Protein AF-A0A3N1QBL3-F1 (afdb_monomer_lite)

Foldseek 3Di:
DFQDDFDPLFAWAFLDDQADFPAQAWAWLAWEAPQVVQKIKTKTQDAFQQDAPPDPGTDHSQVSFQFVWIKIFIGHSHRHTPFIAIETNFFNCLDKYWAADDVGFTKIWGAGRWHGDPSGTFRFWTKIFTDDGDDPVNSHHHYSPPPVGMDTADQPPAAGGWGWADDNQQQKIKIWGANDDDDPQAGKIKIFMDRNVCVVVRRRDGPFIAIDGDHDFLEWYDARQKIWTWDDAQADLATKIWIAGRVVNDTPDIDRRGDAQPAANGKGWHYKYWHAHPPPGSSQIWIKTKIWHWDPPVVPNGTTITMIITTRGGPVPQQQDKAFSFPWDAFAFDPQKDFPD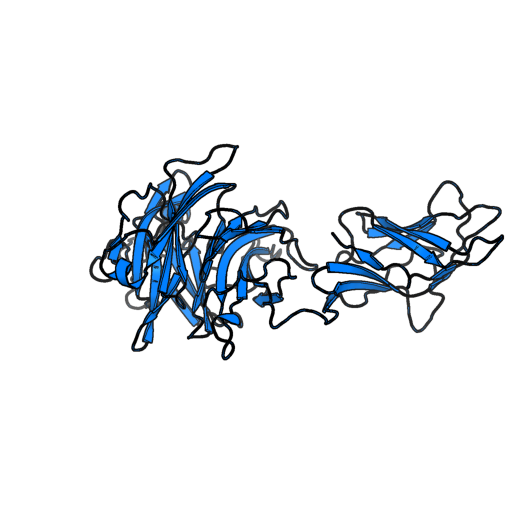PVWHWTWTWIDHRRWIKIAIFGKIFHWAADQPDFDWGGFDDPSRQAQAKDWDWWAFDQDPNDGTWIWIQGNRRIITTHDHHNVRIGGMTGRRRRITTRD

pLDDT: mean 90.35, std 10.39, range [38.47, 98.75]

Structure (mmCIF, N/CA/C/O backbone):
data_AF-A0A3N1QBL3-F1
#
_entry.id   AF-A0A3N1QBL3-F1
#
loop_
_atom_site.group_PDB
_atom_site.id
_atom_site.type_symbol
_atom_site.label_atom_id
_atom_site.label_alt_id
_atom_site.label_comp_id
_atom_site.label_asym_id
_atom_site.label_entity_id
_atom_site.label_seq_id
_atom_site.pdbx_PDB_ins_code
_atom_site.Cartn_x
_atom_site.Cartn_y
_atom_site.Cartn_z
_atom_site.occupancy
_atom_site.B_iso_or_equiv
_atom_site.auth_seq_id
_atom_site.auth_comp_id
_atom_site.auth_asym_id
_atom_site.auth_atom_id
_atom_site.pdbx_PDB_model_num
ATOM 1 N N . MET A 1 1 ? -17.832 -9.457 -17.871 1.00 38.47 1 MET A N 1
ATOM 2 C CA . MET A 1 1 ? -18.785 -8.766 -16.974 1.00 38.47 1 MET A CA 1
ATOM 3 C C . MET A 1 1 ? -18.026 -7.658 -16.265 1.00 38.47 1 MET A C 1
ATOM 5 O O . MET A 1 1 ? -16.849 -7.888 -16.009 1.00 38.47 1 MET A O 1
ATOM 9 N N . PRO A 1 2 ? -18.626 -6.484 -16.002 1.00 53.47 2 PRO A N 1
ATOM 10 C CA . PRO A 1 2 ? -17.974 -5.455 -15.197 1.00 53.47 2 PRO A CA 1
ATOM 11 C C . PRO A 1 2 ? -17.671 -6.042 -13.817 1.00 53.47 2 PRO A C 1
ATOM 13 O O . PRO A 1 2 ? -18.558 -6.642 -13.205 1.00 53.47 2 PRO A O 1
ATOM 16 N N . ILE A 1 3 ? -16.430 -5.920 -13.356 1.00 65.81 3 ILE A N 1
ATOM 17 C CA . ILE A 1 3 ? -16.081 -6.253 -11.975 1.00 65.81 3 ILE A CA 1
ATOM 18 C C . ILE A 1 3 ? -16.292 -4.983 -11.162 1.00 65.81 3 ILE A C 1
ATOM 20 O O . ILE A 1 3 ? -15.813 -3.914 -11.549 1.00 65.81 3 ILE A O 1
ATOM 24 N N . GLY A 1 4 ? -17.057 -5.092 -10.075 1.00 75.31 4 GLY A N 1
ATOM 25 C CA . GLY A 1 4 ? -17.242 -3.982 -9.146 1.00 75.31 4 GLY A CA 1
ATOM 26 C C . GLY A 1 4 ? -15.905 -3.494 -8.588 1.00 75.31 4 GLY A C 1
ATOM 27 O O . GLY A 1 4 ? -14.902 -4.209 -8.632 1.00 75.31 4 GLY A O 1
ATOM 28 N N . ALA A 1 5 ? -15.888 -2.269 -8.067 1.00 82.62 5 ALA A N 1
ATOM 29 C CA . ALA A 1 5 ? -14.744 -1.791 -7.305 1.00 82.62 5 ALA A CA 1
ATOM 30 C C . ALA A 1 5 ? -14.425 -2.773 -6.169 1.00 82.62 5 ALA A C 1
ATOM 32 O O . ALA A 1 5 ? -15.333 -3.353 -5.567 1.00 82.62 5 ALA A O 1
ATOM 33 N N . ILE A 1 6 ? -13.138 -2.943 -5.871 1.00 87.69 6 ILE A N 1
ATOM 34 C CA . ILE A 1 6 ? -12.720 -3.600 -4.635 1.00 87.69 6 ILE A CA 1
ATOM 35 C C . ILE A 1 6 ? -13.236 -2.730 -3.488 1.00 87.69 6 ILE A C 1
ATOM 37 O O . ILE A 1 6 ? -13.053 -1.513 -3.513 1.00 87.69 6 ILE A O 1
ATOM 41 N N . ASP A 1 7 ? -13.904 -3.346 -2.516 1.00 84.94 7 ASP A N 1
ATOM 42 C CA . ASP A 1 7 ? -14.416 -2.637 -1.347 1.00 84.94 7 ASP A CA 1
ATOM 43 C C . ASP A 1 7 ? -13.245 -2.133 -0.502 1.00 84.94 7 ASP A C 1
ATOM 45 O O . ASP A 1 7 ? -12.491 -2.908 0.084 1.00 84.94 7 ASP A O 1
ATOM 49 N N . THR A 1 8 ? -13.077 -0.813 -0.464 1.00 85.06 8 THR A N 1
ATOM 50 C CA . THR A 1 8 ? -12.011 -0.170 0.300 1.00 85.06 8 THR A CA 1
ATOM 51 C C . THR A 1 8 ? -12.495 0.391 1.630 1.00 85.06 8 THR A C 1
ATOM 53 O O . THR A 1 8 ? -11.765 1.167 2.235 1.00 85.06 8 THR A O 1
ATOM 56 N N . ALA A 1 9 ? -13.724 0.098 2.073 1.00 81.25 9 ALA A N 1
ATOM 57 C CA . ALA A 1 9 ? -14.262 0.592 3.347 1.00 81.25 9 ALA A CA 1
ATOM 58 C C . ALA A 1 9 ? -13.919 -0.318 4.533 1.00 81.25 9 ALA A C 1
ATOM 60 O O . ALA A 1 9 ? -14.067 0.094 5.681 1.00 81.25 9 ALA A O 1
ATOM 61 N N . GLN A 1 10 ? -13.496 -1.553 4.263 1.00 81.12 10 GLN A N 1
ATOM 62 C CA . GLN A 1 10 ? -13.259 -2.553 5.298 1.00 81.12 10 GLN A CA 1
ATOM 63 C C . GLN A 1 10 ? -11.956 -2.304 6.062 1.00 81.12 10 GLN A C 1
ATOM 65 O O . GLN A 1 10 ? -11.042 -1.633 5.576 1.00 81.12 10 GLN A O 1
ATOM 70 N N . VAL A 1 11 ? -11.866 -2.865 7.270 1.00 81.38 11 VAL A N 1
ATOM 71 C CA . VAL A 1 11 ? -10.631 -2.827 8.057 1.00 81.38 11 VAL A CA 1
ATOM 72 C C . VAL A 1 11 ? -9.571 -3.668 7.335 1.00 81.38 11 VAL A C 1
ATOM 74 O O . VAL A 1 11 ? -9.841 -4.822 6.995 1.00 81.38 11 VAL A O 1
ATOM 77 N N . PRO A 1 12 ? -8.378 -3.110 7.053 1.00 88.81 12 PRO A N 1
ATOM 78 C CA . PRO A 1 12 ? -7.322 -3.874 6.407 1.00 88.81 12 PRO A CA 1
ATOM 79 C C . PRO A 1 12 ? -6.808 -5.001 7.309 1.00 88.81 12 PRO A C 1
ATOM 81 O O . PRO A 1 12 ? -6.517 -4.769 8.480 1.00 88.81 12 PRO A O 1
ATOM 84 N N . LYS A 1 13 ? -6.615 -6.184 6.728 1.00 87.19 13 LYS A N 1
ATOM 85 C CA . LYS A 1 13 ? -6.041 -7.374 7.368 1.00 87.19 13 LYS A CA 1
ATOM 86 C C . LYS A 1 13 ? -4.573 -7.527 7.024 1.00 87.19 13 LYS A C 1
ATOM 88 O O . LYS A 1 13 ? -4.129 -7.069 5.978 1.00 87.19 13 LYS A O 1
ATOM 93 N N . GLU A 1 14 ? -3.812 -8.183 7.884 1.00 89.06 14 GLU A N 1
ATOM 94 C CA . GLU A 1 14 ? -2.367 -8.310 7.701 1.00 89.06 14 GLU A CA 1
ATOM 95 C C . GLU A 1 14 ? -2.007 -9.358 6.637 1.00 89.06 14 GLU A C 1
ATOM 97 O O . GLU A 1 14 ? -2.569 -10.454 6.601 1.00 89.06 14 GLU A O 1
ATOM 102 N N . VAL A 1 15 ? -1.065 -9.004 5.758 1.00 91.56 15 VAL A N 1
ATOM 103 C CA . VAL A 1 15 ? -0.300 -9.950 4.930 1.00 91.56 15 VAL A CA 1
ATOM 104 C C . VAL A 1 15 ? 1.076 -10.136 5.562 1.00 91.56 15 VAL A C 1
ATOM 106 O O . VAL A 1 15 ? 1.467 -11.252 5.878 1.00 91.56 15 VAL A O 1
ATOM 109 N N . LEU A 1 16 ? 1.787 -9.024 5.767 1.00 92.75 16 LEU A N 1
ATOM 110 C CA . LEU A 1 16 ? 3.112 -8.954 6.376 1.00 92.75 16 LEU A CA 1
ATOM 111 C C . LEU A 1 16 ? 3.115 -7.862 7.436 1.00 92.75 16 LEU A C 1
ATOM 113 O O . LEU A 1 16 ? 2.628 -6.766 7.167 1.00 92.75 16 LEU A O 1
ATOM 117 N N . THR A 1 17 ? 3.746 -8.133 8.572 1.00 90.44 17 THR A N 1
ATOM 118 C CA . THR A 1 17 ? 3.868 -7.179 9.679 1.00 90.44 17 THR A CA 1
ATOM 119 C C . THR A 1 17 ? 5.336 -7.051 10.046 1.00 90.44 17 THR A C 1
ATOM 121 O O . THR A 1 17 ? 5.969 -8.055 10.378 1.00 90.44 17 THR A O 1
ATOM 124 N N . ARG A 1 18 ? 5.881 -5.830 9.961 1.00 88.00 18 ARG A N 1
ATOM 125 C CA . ARG A 1 18 ? 7.290 -5.520 10.271 1.00 88.00 18 ARG A CA 1
ATOM 126 C C . ARG A 1 18 ? 8.298 -6.459 9.591 1.00 88.00 18 ARG A C 1
ATOM 128 O O . ARG A 1 18 ? 9.281 -6.897 10.192 1.00 88.00 18 ARG A O 1
ATOM 135 N N . ALA A 1 19 ? 8.036 -6.795 8.332 1.00 92.06 19 ALA A N 1
ATOM 136 C CA . ALA A 1 19 ? 8.936 -7.604 7.524 1.00 92.06 19 ALA A CA 1
ATOM 137 C C . ALA A 1 19 ? 10.090 -6.749 6.980 1.00 92.06 19 ALA A C 1
ATOM 139 O O . ALA A 1 19 ? 10.011 -5.522 6.931 1.00 92.06 19 ALA A O 1
ATOM 140 N N . TYR A 1 20 ? 11.155 -7.404 6.522 1.00 94.00 20 TYR A N 1
ATOM 141 C CA . TYR A 1 20 ? 12.300 -6.731 5.919 1.00 94.00 20 TYR A CA 1
ATOM 142 C C . TYR A 1 20 ? 12.548 -7.258 4.510 1.00 94.00 20 TYR A C 1
ATOM 144 O O . TYR A 1 20 ? 12.685 -8.461 4.297 1.00 94.00 20 TYR A O 1
ATOM 152 N N . ALA A 1 21 ? 12.637 -6.337 3.554 1.00 95.50 21 ALA A N 1
ATOM 153 C CA . ALA A 1 21 ? 13.187 -6.614 2.235 1.00 95.50 21 ALA A CA 1
ATOM 154 C C . ALA A 1 21 ? 14.729 -6.656 2.294 1.00 95.50 21 ALA A C 1
ATOM 156 O O . ALA A 1 21 ? 15.331 -6.502 3.359 1.00 95.50 21 ALA A O 1
ATOM 157 N N . HIS A 1 22 ? 15.390 -6.860 1.149 1.00 94.12 22 HIS A N 1
ATOM 158 C CA . HIS A 1 22 ? 16.852 -6.997 1.080 1.00 94.12 22 HIS A CA 1
ATOM 159 C C . HIS A 1 22 ? 17.598 -5.812 1.710 1.00 94.12 22 HIS A C 1
ATOM 161 O O . HIS A 1 22 ? 18.600 -5.993 2.403 1.00 94.12 22 HIS A O 1
ATOM 167 N N . SER A 1 23 ? 17.117 -4.585 1.494 1.00 89.00 23 SER A N 1
ATOM 168 C CA . SER A 1 23 ? 17.735 -3.406 2.093 1.00 89.00 23 SER A CA 1
ATOM 169 C C . SER A 1 23 ? 17.071 -3.057 3.422 1.00 89.00 23 SER A C 1
ATOM 171 O O . SER A 1 23 ? 15.981 -2.498 3.462 1.00 89.00 23 SER A O 1
ATOM 173 N N . LEU A 1 24 ? 17.777 -3.287 4.530 1.00 88.06 24 LEU A N 1
ATOM 174 C CA . LEU A 1 24 ? 17.305 -2.909 5.874 1.00 88.06 24 LEU A CA 1
ATOM 175 C C . LEU A 1 24 ? 17.303 -1.390 6.120 1.00 88.06 24 LEU A C 1
ATOM 177 O O . LEU A 1 24 ? 16.819 -0.920 7.147 1.00 88.06 24 LEU A O 1
ATOM 181 N N . ARG A 1 25 ? 17.948 -0.615 5.237 1.00 85.69 25 ARG A N 1
ATOM 182 C CA . ARG A 1 25 ? 18.321 0.789 5.491 1.00 85.69 25 ARG A CA 1
ATOM 183 C C . ARG A 1 25 ? 17.565 1.803 4.653 1.00 85.69 25 ARG A C 1
ATOM 185 O O . ARG A 1 25 ? 17.688 2.995 4.913 1.00 85.69 25 ARG A O 1
ATOM 192 N N . THR A 1 26 ? 16.840 1.355 3.642 1.00 90.62 26 THR A N 1
ATOM 193 C CA . THR A 1 26 ? 16.122 2.232 2.718 1.00 90.62 26 THR A CA 1
ATOM 194 C C . THR A 1 26 ? 14.643 1.946 2.80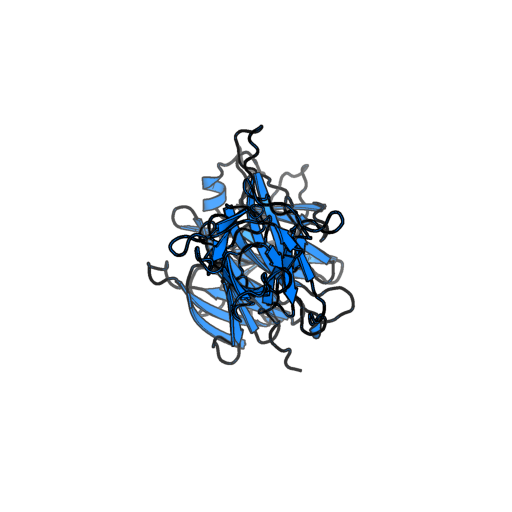6 1.00 90.62 26 THR A C 1
ATOM 196 O O . THR A 1 26 ? 14.231 0.813 3.023 1.00 90.62 26 THR A O 1
ATOM 199 N N . GLN A 1 27 ? 13.839 2.977 2.634 1.00 91.12 27 GLN A N 1
ATOM 200 C CA . GLN A 1 27 ? 12.397 2.841 2.663 1.00 91.12 27 GLN A CA 1
ATOM 201 C C . GLN A 1 27 ? 11.898 2.025 1.461 1.00 91.12 27 GLN A C 1
ATOM 203 O O . GLN A 1 27 ? 12.502 2.074 0.384 1.00 91.12 27 GLN A O 1
ATOM 208 N N . MET A 1 28 ? 10.824 1.253 1.650 1.00 95.50 28 MET A N 1
ATOM 209 C CA . MET A 1 28 ? 10.029 0.759 0.522 1.00 95.50 28 MET A CA 1
ATOM 210 C C . MET A 1 28 ? 9.488 1.960 -0.253 1.00 95.50 28 MET A C 1
ATOM 212 O O . MET A 1 28 ? 9.136 2.956 0.357 1.00 95.50 28 MET A O 1
ATOM 216 N N . GLN A 1 29 ? 9.473 1.883 -1.579 1.00 95.88 29 GLN A N 1
ATOM 217 C CA . GLN A 1 29 ? 8.874 2.903 -2.452 1.00 95.88 29 GLN A CA 1
ATOM 218 C C . GLN A 1 29 ? 7.581 2.388 -3.081 1.00 95.88 29 GLN A C 1
ATOM 220 O O . GLN A 1 29 ? 6.619 3.116 -3.284 1.00 95.88 29 GLN A O 1
ATOM 225 N N . SER A 1 30 ? 7.543 1.090 -3.379 1.00 98.25 30 SER A N 1
ATOM 226 C CA . SER A 1 30 ? 6.330 0.401 -3.799 1.00 98.25 30 SER A CA 1
ATOM 227 C C . SER A 1 30 ? 6.498 -1.112 -3.703 1.00 98.25 30 SER A C 1
ATOM 229 O O . SER A 1 30 ? 7.600 -1.634 -3.500 1.00 98.25 30 SER A O 1
ATOM 231 N N . PHE A 1 31 ? 5.396 -1.830 -3.894 1.00 98.69 31 PHE A N 1
ATOM 232 C CA . PHE A 1 31 ? 5.393 -3.272 -4.083 1.00 98.69 31 PHE A CA 1
ATOM 233 C C . PHE A 1 31 ? 4.379 -3.671 -5.160 1.00 98.69 31 PHE A C 1
ATOM 235 O O . PHE A 1 31 ? 3.458 -2.920 -5.478 1.00 98.69 31 PHE A O 1
ATOM 242 N N . ALA A 1 32 ? 4.537 -4.878 -5.690 1.00 98.44 32 ALA A N 1
ATOM 243 C CA . ALA A 1 32 ? 3.604 -5.521 -6.601 1.00 98.44 32 ALA A CA 1
ATOM 244 C C . ALA A 1 32 ? 3.456 -7.000 -6.224 1.00 98.44 32 ALA A C 1
ATOM 246 O O . ALA A 1 32 ? 4.383 -7.609 -5.687 1.00 98.44 32 ALA A O 1
ATOM 247 N N . VAL A 1 33 ? 2.292 -7.586 -6.508 1.00 97.56 33 VAL A N 1
ATOM 248 C CA . VAL A 1 33 ? 2.002 -8.987 -6.177 1.00 97.56 33 VAL A CA 1
ATOM 249 C C . VAL A 1 33 ? 1.849 -9.801 -7.455 1.00 97.56 33 VAL A C 1
ATOM 251 O O . VAL A 1 33 ? 0.940 -9.562 -8.251 1.00 97.56 33 VAL A O 1
ATOM 254 N N . ASP A 1 34 ? 2.698 -10.813 -7.630 1.00 96.44 34 ASP A N 1
ATOM 255 C CA . ASP A 1 34 ? 2.426 -11.880 -8.587 1.00 96.44 34 ASP A CA 1
ATOM 256 C C . ASP A 1 34 ? 1.356 -12.797 -7.991 1.00 96.44 34 ASP A C 1
ATOM 258 O O . ASP A 1 34 ? 1.640 -13.682 -7.185 1.00 96.44 34 ASP A O 1
ATOM 262 N N . SER A 1 35 ? 0.103 -12.582 -8.388 1.00 94.19 35 SER A N 1
ATOM 263 C CA . SER A 1 35 ? -1.020 -13.398 -7.918 1.00 94.19 35 SER A CA 1
ATOM 264 C C . SER A 1 35 ? -1.001 -14.830 -8.473 1.00 94.19 35 SER A C 1
ATOM 266 O O . SER A 1 35 ? -1.664 -15.701 -7.919 1.00 94.19 35 SER A O 1
ATOM 268 N N . ALA A 1 36 ? -0.256 -15.123 -9.541 1.00 91.81 36 ALA A N 1
ATOM 269 C CA . ALA A 1 36 ? -0.110 -16.496 -10.022 1.00 91.81 36 ALA A CA 1
ATOM 270 C C . ALA A 1 36 ? 0.949 -17.247 -9.200 1.00 91.81 36 ALA A C 1
ATOM 272 O O . ALA A 1 36 ? 0.706 -18.366 -8.752 1.00 91.81 36 ALA A O 1
ATOM 273 N N . GLY A 1 37 ? 2.100 -16.609 -8.971 1.00 92.81 37 GLY A N 1
ATOM 274 C CA . GLY A 1 37 ? 3.202 -17.154 -8.176 1.00 92.81 37 GLY A CA 1
ATOM 275 C C . GLY A 1 37 ? 3.025 -17.037 -6.660 1.00 92.81 37 GLY A C 1
ATOM 276 O O . GLY A 1 37 ? 3.765 -17.684 -5.925 1.00 92.81 37 GLY A O 1
ATOM 277 N N . GLN A 1 38 ? 2.062 -16.231 -6.192 1.00 94.50 38 GLN A N 1
ATOM 278 C CA . GLN A 1 38 ? 1.878 -15.849 -4.784 1.00 94.50 38 GLN A CA 1
ATOM 279 C C . GLN A 1 38 ? 3.176 -15.301 -4.169 1.00 94.50 38 GLN A C 1
ATOM 281 O O . GLN A 1 38 ? 3.614 -15.712 -3.094 1.00 94.50 38 GLN A O 1
ATOM 286 N N . GLN A 1 39 ? 3.804 -14.377 -4.897 1.00 96.88 39 GLN A N 1
ATOM 287 C CA . GLN A 1 39 ? 5.063 -13.734 -4.526 1.00 96.88 39 GLN A CA 1
ATOM 288 C C . GLN A 1 39 ? 4.889 -12.219 -4.484 1.00 96.88 39 GLN A C 1
ATOM 290 O O . GLN A 1 39 ? 4.181 -11.630 -5.304 1.00 96.88 39 GLN A O 1
ATOM 295 N N . LEU A 1 40 ? 5.561 -11.596 -3.524 1.00 97.94 40 LEU A N 1
ATOM 296 C CA . LEU A 1 40 ? 5.644 -10.153 -3.373 1.00 97.94 40 LEU A CA 1
ATOM 297 C C . LEU A 1 40 ? 6.949 -9.661 -4.000 1.00 97.94 40 LEU A C 1
ATOM 299 O O . LEU A 1 40 ? 8.004 -10.257 -3.801 1.00 97.94 40 LEU A O 1
ATOM 303 N N . TYR A 1 41 ? 6.890 -8.557 -4.728 1.00 98.75 41 TYR A N 1
ATOM 304 C CA . TYR A 1 41 ? 8.059 -7.856 -5.242 1.00 98.75 41 TYR A CA 1
ATOM 305 C C . TYR A 1 41 ? 8.075 -6.468 -4.622 1.00 98.75 41 TYR A C 1
ATOM 307 O O . TYR A 1 41 ? 7.062 -5.781 -4.669 1.00 98.75 41 TYR A O 1
ATOM 315 N N . VAL A 1 42 ? 9.199 -6.054 -4.046 1.00 98.69 42 VAL A N 1
ATOM 316 C CA . VAL A 1 42 ? 9.329 -4.794 -3.303 1.00 98.69 42 VAL A CA 1
ATOM 317 C C . VAL A 1 42 ? 10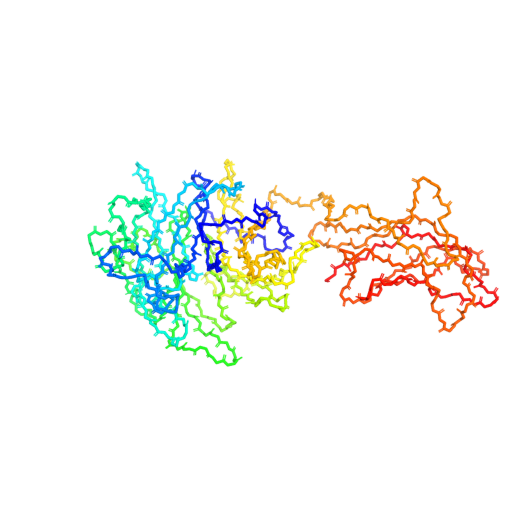.441 -3.959 -3.915 1.00 98.69 42 VAL A C 1
ATOM 319 O O . VAL A 1 42 ? 11.561 -4.452 -4.057 1.00 98.69 42 VAL A O 1
ATOM 322 N N . LEU A 1 43 ? 10.151 -2.702 -4.252 1.00 98.44 43 LEU A N 1
ATOM 323 C CA . LEU A 1 43 ? 11.143 -1.735 -4.709 1.00 98.44 43 LEU A CA 1
ATOM 324 C C . LEU A 1 43 ? 11.629 -0.868 -3.550 1.00 98.44 43 LEU A C 1
ATOM 326 O O . LEU A 1 43 ? 10.841 -0.327 -2.774 1.00 98.44 43 LEU A O 1
ATOM 330 N N . GLN A 1 44 ? 12.945 -0.713 -3.471 1.00 97.31 44 GLN A N 1
ATOM 331 C CA . GLN A 1 44 ? 13.630 0.232 -2.594 1.00 97.31 44 GLN A CA 1
ATOM 332 C C . GLN A 1 44 ? 14.738 0.928 -3.389 1.00 97.31 44 GLN A C 1
ATOM 334 O O . GLN A 1 44 ? 15.279 0.345 -4.329 1.00 97.31 44 GLN A O 1
ATOM 339 N N . CYS A 1 45 ? 15.145 2.132 -2.992 1.00 95.62 45 CYS A N 1
ATOM 340 C CA . CYS A 1 45 ? 16.399 2.707 -3.485 1.00 95.62 45 CYS A CA 1
ATOM 341 C C . CYS A 1 45 ? 17.584 1.813 -3.088 1.00 95.62 45 CYS A C 1
ATOM 343 O O . CYS A 1 45 ? 17.604 1.252 -1.990 1.00 95.62 45 CYS A O 1
ATOM 345 N N . ILE A 1 46 ? 18.600 1.696 -3.946 1.00 95.31 46 ILE A N 1
ATOM 346 C CA . ILE A 1 46 ? 19.822 0.967 -3.575 1.00 95.31 46 ILE A CA 1
ATOM 347 C C . ILE A 1 46 ? 20.490 1.674 -2.378 1.00 95.31 46 ILE A C 1
ATOM 349 O O . ILE A 1 46 ? 20.726 2.885 -2.443 1.00 95.31 46 ILE A O 1
ATOM 353 N N . PRO A 1 47 ? 20.826 0.958 -1.286 1.00 90.94 47 PRO A N 1
ATOM 354 C CA . PRO A 1 47 ? 21.468 1.570 -0.129 1.00 90.94 47 PRO A CA 1
ATOM 355 C C . PRO A 1 47 ? 22.897 2.030 -0.445 1.00 90.94 47 PRO A C 1
ATOM 357 O O . PRO A 1 47 ? 23.555 1.540 -1.367 1.00 90.94 47 PRO A O 1
ATOM 360 N N . HIS A 1 48 ? 23.414 2.950 0.374 1.00 87.31 48 HIS A N 1
ATOM 361 C CA . HIS A 1 48 ? 24.828 3.326 0.319 1.00 87.31 48 HIS A CA 1
ATOM 362 C C . HIS A 1 48 ? 25.741 2.098 0.477 1.00 87.31 48 HIS A C 1
ATOM 364 O O . HIS A 1 48 ? 25.408 1.144 1.180 1.00 87.31 48 HIS A O 1
ATOM 370 N N . GLY A 1 49 ? 26.926 2.147 -0.133 1.00 86.69 49 GLY A N 1
ATOM 371 C CA . GLY A 1 49 ? 27.953 1.112 0.036 1.00 86.69 49 GLY A CA 1
ATOM 372 C C . GLY A 1 49 ? 27.842 -0.075 -0.925 1.00 86.69 49 GLY A C 1
ATOM 373 O O . GLY A 1 49 ? 28.754 -0.896 -0.968 1.00 86.69 49 GLY A O 1
ATOM 374 N N . VAL A 1 50 ? 26.788 -0.151 -1.742 1.00 91.06 50 VAL A N 1
ATOM 375 C CA . VAL A 1 50 ? 26.687 -1.139 -2.825 1.00 91.06 50 VAL A CA 1
ATOM 376 C C . VAL A 1 50 ? 27.482 -0.657 -4.042 1.00 91.06 50 VAL A C 1
ATOM 378 O O . VAL A 1 50 ? 27.244 0.442 -4.552 1.00 91.06 50 VAL A O 1
ATOM 381 N N . GLN A 1 51 ? 28.402 -1.497 -4.523 1.00 93.06 51 GLN A N 1
ATOM 382 C CA . GLN A 1 51 ? 29.179 -1.293 -5.748 1.00 93.06 51 GLN A CA 1
ATOM 383 C C . GLN A 1 51 ? 28.756 -2.317 -6.805 1.00 93.06 51 GLN A C 1
ATOM 385 O O . GLN A 1 51 ? 28.849 -3.524 -6.581 1.00 93.06 51 GLN A O 1
ATOM 390 N N . LEU A 1 52 ? 28.326 -1.836 -7.966 1.00 92.75 52 LEU A N 1
ATOM 391 C CA . LEU A 1 52 ? 27.820 -2.640 -9.078 1.00 92.75 52 LEU A CA 1
ATOM 392 C C . LEU A 1 52 ? 28.757 -2.483 -10.270 1.00 92.75 52 LEU A C 1
ATOM 394 O O . LEU A 1 52 ? 29.204 -1.380 -10.568 1.00 92.75 52 LEU A O 1
ATOM 398 N N . ALA A 1 53 ? 29.048 -3.555 -11.001 1.00 90.38 53 ALA A N 1
ATOM 399 C CA . ALA A 1 53 ? 29.872 -3.448 -12.199 1.00 90.38 53 ALA A CA 1
ATOM 400 C C . ALA A 1 53 ? 29.221 -2.490 -13.229 1.00 90.38 53 ALA A C 1
ATOM 402 O O . ALA A 1 53 ? 27.998 -2.517 -13.413 1.00 90.38 53 ALA A O 1
ATOM 403 N N . PRO A 1 54 ? 29.990 -1.624 -13.916 1.00 90.94 54 PRO A N 1
ATOM 404 C CA . PRO A 1 54 ? 31.453 -1.494 -13.904 1.00 90.94 54 PRO A CA 1
ATOM 405 C C . PRO A 1 54 ? 31.985 -0.377 -12.974 1.00 90.94 54 PRO A C 1
ATOM 407 O O . PRO A 1 54 ? 33.039 0.195 -13.244 1.00 90.94 54 PRO A O 1
ATOM 410 N N . GLU A 1 55 ? 31.264 -0.002 -11.917 1.00 93.62 55 GLU A N 1
ATOM 411 C CA . GLU A 1 55 ? 31.664 1.088 -11.018 1.00 93.62 55 GLU A CA 1
ATOM 412 C C . GLU A 1 55 ? 33.026 0.815 -10.369 1.00 93.62 55 GLU A C 1
ATOM 414 O O . GLU A 1 55 ? 33.308 -0.294 -9.914 1.00 93.62 55 GLU A O 1
ATOM 419 N N . THR A 1 56 ? 33.868 1.845 -10.285 1.00 92.25 56 THR A N 1
ATOM 420 C CA . THR A 1 56 ? 35.205 1.756 -9.679 1.00 92.25 56 THR A CA 1
ATOM 421 C C . THR A 1 56 ? 35.192 1.904 -8.157 1.00 92.25 56 THR A C 1
ATOM 423 O O . THR A 1 56 ? 36.171 1.547 -7.506 1.00 92.25 56 THR A O 1
ATOM 426 N N . ALA A 1 57 ? 34.094 2.402 -7.585 1.00 92.62 57 ALA A N 1
ATOM 427 C CA . ALA A 1 57 ? 33.866 2.528 -6.151 1.00 92.62 57 ALA A CA 1
ATOM 428 C C . ALA A 1 57 ? 32.362 2.471 -5.844 1.00 92.62 57 ALA A C 1
ATOM 430 O O . ALA A 1 57 ? 31.535 2.679 -6.733 1.00 92.62 57 ALA A O 1
ATOM 431 N N . ALA A 1 58 ? 32.009 2.214 -4.583 1.00 91.56 58 ALA A N 1
ATOM 432 C CA . ALA A 1 58 ? 30.623 2.287 -4.135 1.00 91.56 58 ALA A CA 1
ATOM 433 C C . ALA A 1 58 ? 30.047 3.698 -4.336 1.00 91.56 58 ALA A C 1
ATOM 435 O O . ALA A 1 58 ? 30.694 4.704 -4.039 1.00 91.56 58 ALA A O 1
ATOM 436 N N . VAL A 1 59 ? 28.809 3.755 -4.819 1.00 92.81 59 VAL A N 1
ATOM 437 C CA . VAL A 1 59 ? 28.090 5.005 -5.092 1.00 92.81 59 VAL A CA 1
ATOM 438 C C . VAL A 1 59 ? 27.335 5.455 -3.835 1.00 92.81 59 VAL A C 1
ATOM 440 O O . VAL A 1 59 ? 26.852 4.628 -3.054 1.00 92.81 59 VAL A O 1
ATOM 443 N N . SER A 1 60 ? 27.255 6.771 -3.615 1.00 92.31 60 SER A N 1
ATOM 444 C CA . SER A 1 60 ? 26.528 7.336 -2.475 1.00 92.31 60 SER A CA 1
ATOM 445 C C . SER A 1 60 ? 25.019 7.094 -2.600 1.00 92.31 60 SER A C 1
ATOM 447 O O . SER A 1 60 ? 24.495 6.945 -3.702 1.00 92.31 60 SER A O 1
ATOM 449 N N . PHE A 1 61 ? 24.294 7.090 -1.477 1.00 92.00 61 PHE A N 1
ATOM 450 C CA . PHE A 1 61 ? 22.833 6.962 -1.515 1.00 92.00 61 PHE A CA 1
ATOM 451 C C . PHE A 1 61 ? 22.172 8.097 -2.311 1.00 92.00 61 PHE A C 1
ATOM 453 O O . PHE A 1 61 ? 21.292 7.828 -3.119 1.00 92.00 61 PHE A O 1
ATOM 460 N N . ALA A 1 62 ? 22.622 9.343 -2.131 1.00 91.31 62 ALA A N 1
ATOM 461 C CA . ALA A 1 62 ? 22.076 10.490 -2.855 1.00 91.31 62 ALA A CA 1
ATOM 462 C C . ALA A 1 62 ? 22.248 10.336 -4.374 1.00 91.31 62 ALA A C 1
ATOM 464 O O . ALA A 1 62 ? 21.313 10.585 -5.127 1.00 91.31 62 ALA A O 1
ATOM 465 N N . ASP A 1 63 ? 23.404 9.841 -4.825 1.00 91.81 63 ASP A N 1
ATOM 466 C CA . ASP A 1 63 ? 23.638 9.584 -6.247 1.00 91.81 63 ASP A CA 1
ATOM 467 C C . ASP A 1 63 ? 22.801 8.410 -6.773 1.00 91.81 63 ASP A C 1
ATOM 469 O O . ASP A 1 63 ? 22.344 8.462 -7.913 1.00 91.81 63 ASP A O 1
ATOM 473 N N . ARG A 1 64 ? 22.586 7.352 -5.973 1.00 93.69 64 ARG A N 1
ATOM 474 C CA . ARG A 1 64 ? 21.669 6.249 -6.326 1.00 93.69 64 ARG A CA 1
ATOM 475 C C . ARG A 1 64 ? 20.246 6.771 -6.491 1.00 93.69 64 ARG A C 1
ATOM 477 O O . ARG A 1 64 ? 19.621 6.528 -7.520 1.00 93.69 64 ARG A O 1
ATOM 484 N N . ALA A 1 65 ? 19.773 7.534 -5.508 1.00 92.44 65 ALA A N 1
ATOM 485 C CA . ALA A 1 65 ? 18.447 8.131 -5.508 1.00 92.44 65 ALA A CA 1
ATOM 486 C C . ALA A 1 65 ? 18.259 9.065 -6.709 1.00 92.44 65 ALA A C 1
ATOM 488 O O . ALA A 1 65 ? 17.278 8.901 -7.423 1.00 92.44 65 ALA A O 1
ATOM 489 N N . ALA A 1 66 ? 19.220 9.952 -6.999 1.00 91.81 66 ALA A N 1
ATOM 490 C CA . ALA A 1 66 ? 19.189 10.897 -8.124 1.00 91.81 66 ALA A CA 1
ATOM 491 C C . ALA A 1 66 ? 19.327 10.243 -9.515 1.00 91.81 66 ALA A C 1
ATOM 493 O O . ALA A 1 66 ? 18.977 10.845 -10.531 1.00 91.81 66 ALA A O 1
ATOM 494 N N . LYS A 1 67 ? 19.855 9.017 -9.588 1.00 92.44 67 LYS A N 1
ATOM 495 C CA . LYS A 1 67 ? 19.895 8.221 -10.827 1.00 92.44 67 LYS A CA 1
ATOM 496 C C . LYS A 1 67 ? 18.653 7.354 -11.011 1.00 92.44 67 LYS A C 1
ATOM 498 O O . LYS A 1 67 ? 18.406 6.889 -12.120 1.00 92.44 67 LYS A O 1
ATOM 503 N N . GLY A 1 68 ? 17.875 7.136 -9.954 1.00 95.06 68 GLY A N 1
ATOM 504 C CA . GLY A 1 68 ? 16.798 6.152 -9.955 1.00 95.06 68 GLY A CA 1
ATOM 505 C C . GLY A 1 68 ? 17.329 4.721 -9.974 1.00 95.06 68 GLY A C 1
ATOM 506 O O . GLY A 1 68 ? 16.867 3.878 -10.744 1.00 95.06 68 GLY A O 1
ATOM 507 N N . ASP A 1 69 ? 18.367 4.469 -9.180 1.00 96.50 69 ASP A N 1
ATOM 508 C CA . ASP A 1 69 ? 18.911 3.134 -8.979 1.00 96.50 69 ASP A CA 1
ATOM 509 C C . ASP A 1 69 ? 18.127 2.431 -7.862 1.00 96.50 69 ASP A C 1
ATOM 511 O O . ASP A 1 69 ? 18.125 2.864 -6.703 1.00 96.50 69 ASP A O 1
ATOM 515 N N . LEU A 1 70 ? 17.488 1.315 -8.209 1.00 97.69 70 LEU A N 1
ATOM 516 C CA . LEU A 1 70 ? 16.567 0.576 -7.349 1.00 97.69 70 LEU A CA 1
ATOM 517 C C . LEU A 1 70 ? 17.065 -0.849 -7.078 1.00 97.69 70 LEU A C 1
ATOM 519 O O . LEU A 1 70 ? 17.839 -1.434 -7.835 1.00 97.69 70 LEU A O 1
ATOM 523 N N . VAL A 1 71 ? 16.582 -1.440 -5.994 1.00 98.06 71 VAL A N 1
ATOM 524 C CA . VAL A 1 71 ? 16.639 -2.876 -5.738 1.00 98.06 71 VAL A CA 1
ATOM 525 C C . VAL A 1 71 ? 15.220 -3.423 -5.689 1.00 98.06 71 VAL A C 1
ATOM 527 O O . VAL A 1 71 ? 14.363 -2.884 -4.993 1.00 98.06 71 VAL A O 1
ATOM 530 N N . CYS A 1 72 ? 14.975 -4.493 -6.441 1.00 98.62 72 CYS A N 1
ATOM 531 C CA . CYS A 1 72 ? 13.732 -5.246 -6.414 1.00 98.62 72 CYS A CA 1
ATOM 532 C C . CYS A 1 72 ? 13.941 -6.536 -5.623 1.00 98.62 72 CYS A C 1
ATOM 534 O O . CYS A 1 72 ? 14.625 -7.448 -6.090 1.00 98.62 72 CYS A O 1
ATOM 536 N N . THR A 1 73 ? 13.366 -6.615 -4.427 1.00 98.69 73 THR A N 1
ATOM 537 C CA . THR A 1 73 ? 13.393 -7.820 -3.589 1.00 98.69 73 THR A CA 1
ATOM 538 C C . THR A 1 73 ? 12.188 -8.685 -3.916 1.00 98.69 73 THR A C 1
ATOM 540 O O . THR A 1 73 ? 11.066 -8.188 -3.889 1.00 98.69 73 THR A O 1
ATOM 543 N N . ARG A 1 74 ? 12.401 -9.971 -4.187 1.00 98.56 74 ARG A N 1
ATOM 544 C CA . ARG A 1 74 ? 11.329 -10.954 -4.321 1.00 98.56 74 ARG A CA 1
ATOM 545 C C . ARG A 1 74 ? 11.162 -11.698 -3.005 1.00 98.56 74 ARG A C 1
ATOM 547 O O . ARG A 1 74 ? 12.130 -12.213 -2.449 1.00 98.56 74 ARG A O 1
ATOM 554 N N . MET A 1 75 ? 9.934 -11.754 -2.514 1.00 98.25 75 MET A N 1
ATOM 555 C CA . MET A 1 75 ? 9.590 -12.297 -1.208 1.00 98.25 75 MET A CA 1
ATOM 556 C C . MET A 1 75 ? 8.405 -13.260 -1.309 1.00 98.25 75 MET A C 1
ATOM 558 O O . MET A 1 75 ? 7.567 -13.149 -2.208 1.00 98.25 75 MET A O 1
ATOM 562 N N . SER A 1 76 ? 8.309 -14.200 -0.372 1.00 96.38 76 SER A N 1
ATOM 563 C CA . SER A 1 76 ? 7.063 -14.933 -0.139 1.00 96.38 76 SER A CA 1
ATOM 564 C C . SER A 1 76 ? 6.022 -14.021 0.524 1.00 96.38 76 SER A C 1
ATOM 566 O O . SER A 1 76 ? 6.364 -13.018 1.154 1.00 96.38 76 SER A O 1
ATOM 568 N N . LEU A 1 77 ? 4.740 -14.390 0.447 1.00 92.94 77 LEU A N 1
ATOM 569 C CA . LEU A 1 77 ? 3.680 -13.707 1.207 1.00 92.94 77 LEU A CA 1
ATOM 570 C C . LEU A 1 77 ? 3.779 -13.936 2.728 1.00 92.94 77 LEU A C 1
ATOM 572 O O . LEU A 1 77 ? 2.977 -13.386 3.470 1.00 92.94 77 LEU A O 1
ATOM 576 N N . GLN A 1 78 ? 4.750 -14.728 3.192 1.00 91.94 78 GLN A N 1
ATOM 577 C CA . GLN A 1 78 ? 5.081 -14.928 4.607 1.00 91.94 78 GLN A CA 1
ATOM 578 C C . GLN A 1 78 ? 6.275 -14.066 5.053 1.00 91.94 78 GLN A C 1
ATOM 580 O O . GLN A 1 78 ? 6.644 -14.090 6.223 1.00 91.94 78 GLN A O 1
ATOM 585 N N . GLY A 1 79 ? 6.878 -13.302 4.137 1.00 93.31 79 GLY A N 1
ATOM 586 C CA . GLY A 1 79 ? 7.935 -12.339 4.445 1.00 93.31 79 GLY A CA 1
ATOM 587 C C . GLY A 1 79 ? 9.350 -12.882 4.268 1.00 93.31 79 GLY A C 1
ATOM 588 O O . GLY A 1 79 ? 10.309 -12.193 4.606 1.00 93.31 79 GLY A O 1
ATOM 589 N N . GLU A 1 80 ? 9.509 -14.090 3.724 1.00 96.12 80 GLU A N 1
ATOM 590 C CA . GLU A 1 80 ? 10.829 -14.645 3.424 1.00 96.12 80 GLU A CA 1
ATOM 591 C C . GLU A 1 80 ? 11.399 -13.986 2.169 1.00 96.12 80 GLU A C 1
ATOM 593 O O . GLU A 1 80 ? 10.760 -13.998 1.117 1.00 96.12 80 GLU A O 1
ATOM 598 N N . VAL A 1 81 ? 12.616 -13.447 2.255 1.00 97.94 81 VAL A N 1
ATOM 599 C CA . VAL A 1 81 ? 13.357 -12.964 1.083 1.00 97.94 81 VAL A CA 1
ATOM 600 C C . VAL A 1 81 ? 13.852 -14.165 0.279 1.00 97.94 81 VAL A C 1
ATOM 602 O O . VAL A 1 81 ? 14.638 -14.968 0.778 1.00 97.94 81 VAL A O 1
ATOM 605 N N . LEU A 1 82 ? 13.402 -14.277 -0.970 1.00 97.31 82 LEU A N 1
ATOM 606 C CA . LEU A 1 82 ? 13.768 -15.366 -1.875 1.00 97.31 82 LEU A CA 1
ATOM 607 C C . LEU A 1 82 ? 15.037 -15.022 -2.663 1.00 97.31 82 LEU A C 1
ATOM 609 O O . LEU A 1 82 ? 15.960 -15.826 -2.745 1.00 97.31 82 LEU A O 1
ATOM 613 N N . ASP A 1 83 ? 15.074 -13.820 -3.235 1.00 97.75 83 ASP A N 1
ATOM 614 C CA . ASP A 1 83 ? 16.222 -13.214 -3.912 1.00 97.75 83 ASP A CA 1
ATOM 615 C C . ASP A 1 83 ? 15.955 -11.719 -4.173 1.00 97.75 83 ASP A C 1
ATOM 617 O O . ASP A 1 83 ? 14.949 -11.151 -3.739 1.00 97.75 83 ASP A O 1
ATOM 621 N N . TRP A 1 84 ? 16.891 -11.043 -4.836 1.00 98.12 84 TRP A N 1
ATOM 622 C CA . TRP A 1 84 ? 16.755 -9.643 -5.231 1.00 98.12 84 TRP A CA 1
ATOM 623 C C . TRP A 1 84 ? 17.419 -9.386 -6.583 1.00 98.12 84 TRP A C 1
ATOM 625 O O . TRP A 1 84 ? 18.193 -10.201 -7.073 1.00 98.12 84 TRP A O 1
ATOM 635 N N . MET A 1 85 ? 17.141 -8.229 -7.173 1.00 97.69 85 MET A N 1
ATOM 636 C CA . MET A 1 85 ? 17.681 -7.756 -8.446 1.00 97.69 85 MET A CA 1
ATOM 637 C C . MET A 1 85 ? 18.042 -6.277 -8.309 1.00 97.69 85 MET A C 1
ATOM 639 O O . MET A 1 85 ? 17.234 -5.498 -7.809 1.00 97.69 85 MET A O 1
ATOM 643 N N . TYR A 1 86 ? 19.227 -5.870 -8.767 1.00 97.81 86 TYR A N 1
ATOM 644 C CA . TYR A 1 86 ? 19.582 -4.450 -8.855 1.00 97.81 86 TYR A CA 1
ATOM 645 C C . TYR A 1 86 ? 19.217 -3.879 -10.227 1.00 97.81 86 TYR A C 1
ATOM 647 O O . TYR A 1 86 ? 19.439 -4.515 -11.261 1.00 97.81 86 TYR A O 1
ATOM 655 N N . LEU A 1 87 ? 18.685 -2.664 -10.211 1.00 97.75 87 LEU A N 1
ATOM 656 C CA . LEU A 1 87 ? 18.161 -1.913 -11.343 1.00 97.75 87 LEU A CA 1
ATOM 657 C C . LEU A 1 87 ? 18.862 -0.551 -11.379 1.00 97.75 87 LEU A C 1
ATOM 659 O O . LEU A 1 87 ? 18.927 0.125 -10.355 1.00 97.75 87 LEU A O 1
ATOM 663 N N . ARG A 1 88 ? 19.370 -0.124 -12.538 1.00 96.69 88 ARG A N 1
ATOM 664 C CA . ARG A 1 88 ? 19.955 1.216 -12.716 1.00 96.69 88 ARG A CA 1
ATOM 665 C C . ARG A 1 88 ? 19.155 2.063 -13.696 1.00 96.69 88 ARG A C 1
ATOM 667 O O . ARG A 1 88 ? 18.841 1.605 -14.797 1.00 96.69 88 ARG A O 1
ATOM 674 N N . GLY A 1 89 ? 18.861 3.306 -13.319 1.00 96.19 89 GLY A N 1
ATOM 675 C CA . GLY A 1 89 ? 18.168 4.262 -14.190 1.00 96.19 89 GLY A CA 1
ATOM 676 C C . GLY A 1 89 ? 16.656 4.053 -14.352 1.00 96.19 89 GLY A C 1
ATOM 677 O O . GLY A 1 89 ? 16.105 4.479 -15.368 1.00 96.19 89 GLY A O 1
ATOM 678 N N . PHE A 1 90 ? 15.982 3.402 -13.400 1.00 96.31 90 PHE A N 1
ATOM 679 C CA . PHE A 1 90 ? 14.553 3.043 -13.446 1.00 96.31 90 PHE A CA 1
ATOM 680 C C . PHE A 1 90 ? 13.650 3.984 -12.622 1.00 96.31 90 PHE A C 1
ATOM 682 O O . PHE A 1 90 ? 12.603 3.572 -12.141 1.00 96.31 90 PHE A O 1
ATOM 689 N N . GLY A 1 91 ? 14.028 5.255 -12.460 1.00 94.44 91 GLY A N 1
ATOM 690 C CA . GLY A 1 91 ? 13.161 6.258 -11.825 1.00 94.44 91 GLY A CA 1
ATOM 691 C C . GLY A 1 91 ? 13.035 6.121 -10.302 1.00 94.44 91 GLY A C 1
ATOM 692 O O . GLY A 1 91 ? 13.928 5.592 -9.645 1.00 94.44 91 GLY A O 1
ATOM 693 N N . HIS A 1 92 ? 11.946 6.641 -9.732 1.00 94.12 92 HIS A N 1
ATOM 694 C CA . HIS A 1 92 ? 11.723 6.621 -8.281 1.00 94.12 92 HIS A CA 1
ATOM 695 C C . HIS A 1 92 ? 11.245 5.257 -7.780 1.00 94.12 92 HIS A C 1
ATOM 697 O O . HIS A 1 92 ? 11.598 4.833 -6.681 1.00 94.12 92 HIS A O 1
ATOM 703 N N . GLY A 1 93 ? 10.430 4.583 -8.597 1.00 95.62 93 GLY A N 1
ATOM 704 C CA . GLY A 1 93 ? 9.728 3.368 -8.206 1.00 95.62 93 GLY A CA 1
ATOM 705 C C . GLY A 1 93 ? 8.448 3.654 -7.421 1.00 95.62 93 GLY A C 1
ATOM 706 O O . GLY A 1 93 ? 8.109 2.868 -6.542 1.00 95.62 93 GLY A O 1
ATOM 707 N N . THR A 1 94 ? 7.734 4.745 -7.726 1.00 95.62 94 THR A N 1
ATOM 708 C CA . THR A 1 94 ? 6.475 5.126 -7.052 1.00 95.62 94 THR A CA 1
ATOM 709 C C . THR A 1 94 ? 5.368 4.088 -7.251 1.00 95.62 94 THR A C 1
ATOM 711 O O . THR A 1 94 ? 4.535 3.864 -6.376 1.00 95.62 94 THR A O 1
ATOM 714 N N . ALA A 1 95 ? 5.342 3.429 -8.407 1.00 97.75 95 ALA A N 1
ATOM 715 C CA . ALA A 1 95 ? 4.504 2.263 -8.653 1.00 97.75 95 ALA A CA 1
ATOM 716 C C . ALA A 1 95 ? 5.142 1.379 -9.724 1.00 97.75 95 ALA A C 1
ATOM 718 O O . ALA A 1 95 ? 5.950 1.838 -10.537 1.00 97.75 95 ALA A O 1
ATOM 719 N N . PHE A 1 96 ? 4.768 0.103 -9.724 1.00 98.44 96 PHE A N 1
ATOM 720 C CA . PHE A 1 96 ? 5.133 -0.822 -10.782 1.00 98.44 96 PHE A CA 1
ATOM 721 C C . PHE A 1 96 ? 4.164 -2.001 -10.848 1.00 98.44 96 PHE A C 1
ATOM 723 O O . PHE A 1 96 ? 3.253 -2.154 -10.035 1.00 98.44 96 PHE A O 1
ATOM 730 N N . GLY A 1 97 ? 4.364 -2.840 -11.853 1.00 98.19 97 GLY A N 1
ATOM 731 C CA . GLY A 1 97 ? 3.615 -4.057 -12.081 1.00 98.19 97 GLY A CA 1
ATOM 732 C C . GLY A 1 97 ? 4.513 -5.262 -12.298 1.00 98.19 97 GLY A C 1
ATOM 733 O O . GLY A 1 97 ? 5.621 -5.135 -12.818 1.00 98.19 97 GLY A O 1
ATOM 734 N N . VAL A 1 98 ? 3.992 -6.437 -11.958 1.00 98.19 98 VAL A N 1
ATOM 735 C CA . VAL A 1 98 ? 4.618 -7.731 -12.234 1.00 98.19 98 VAL A CA 1
ATOM 736 C C . VAL A 1 98 ? 3.705 -8.520 -13.159 1.00 98.19 98 VAL A C 1
ATOM 738 O O . VAL A 1 98 ? 2.513 -8.673 -12.895 1.00 98.19 98 VAL A O 1
ATOM 741 N N . VAL A 1 99 ? 4.262 -9.003 -14.265 1.00 97.56 99 VAL A N 1
ATOM 742 C CA . VAL A 1 99 ? 3.534 -9.752 -15.289 1.00 97.56 99 VAL A CA 1
ATOM 743 C C . VAL A 1 99 ? 4.168 -11.130 -15.446 1.00 97.56 99 VAL A C 1
ATOM 745 O O . VAL A 1 99 ? 5.297 -11.219 -15.929 1.00 97.56 99 VAL A O 1
ATOM 748 N N . PRO A 1 100 ? 3.469 -12.216 -15.082 1.00 94.31 100 PRO A N 1
ATOM 749 C CA . PRO A 1 100 ? 3.953 -13.569 -15.325 1.00 94.31 100 PRO A CA 1
ATOM 750 C C . PRO A 1 100 ? 4.181 -13.837 -16.812 1.00 94.31 100 PRO A C 1
ATOM 752 O O . PRO A 1 100 ? 3.348 -13.491 -17.653 1.00 94.31 100 PRO A O 1
ATOM 755 N N . ARG A 1 101 ? 5.295 -14.498 -17.137 1.00 90.81 101 ARG A N 1
ATOM 756 C CA . ARG A 1 101 ? 5.609 -14.920 -18.506 1.00 90.81 101 ARG A CA 1
ATOM 757 C C . ARG A 1 101 ? 5.131 -16.337 -18.780 1.00 90.81 101 ARG A C 1
ATOM 759 O O . ARG A 1 101 ? 5.247 -17.231 -17.938 1.00 90.81 101 ARG A O 1
ATOM 766 N N . ALA A 1 102 ? 4.698 -16.574 -20.017 1.00 82.19 102 ALA A N 1
ATOM 767 C CA . ALA A 1 102 ? 4.525 -17.929 -20.522 1.00 82.19 102 ALA A CA 1
ATOM 768 C C . ALA A 1 102 ? 5.885 -18.654 -20.507 1.00 82.19 102 ALA A C 1
ATOM 770 O O . ALA A 1 102 ? 6.839 -18.196 -21.130 1.00 82.19 102 ALA A O 1
ATOM 771 N N . GLY A 1 103 ? 5.985 -19.764 -19.771 1.00 79.69 103 GLY A N 1
ATOM 772 C CA . GLY A 1 103 ? 7.237 -20.517 -19.608 1.00 79.69 103 GLY A CA 1
ATOM 773 C C . GLY A 1 103 ? 8.065 -20.160 -18.365 1.00 79.69 103 GLY A C 1
ATOM 774 O O . GLY A 1 103 ? 9.076 -20.814 -18.124 1.00 79.69 103 GLY A O 1
ATOM 775 N N . GLY A 1 104 ? 7.621 -19.199 -17.546 1.00 88.56 104 GLY A N 1
ATOM 776 C CA . GLY A 1 104 ? 8.175 -18.942 -16.214 1.00 88.56 104 GLY A CA 1
ATOM 777 C C . GLY A 1 104 ? 8.927 -17.617 -16.042 1.00 88.56 104 GLY A C 1
ATOM 778 O O . GLY A 1 104 ? 9.401 -16.973 -16.985 1.00 88.56 104 GLY A O 1
ATOM 779 N N . GLY A 1 105 ? 9.046 -17.206 -14.779 1.00 93.88 105 GLY A N 1
ATOM 780 C CA . GLY A 1 105 ? 9.528 -15.881 -14.396 1.00 93.88 105 GLY A CA 1
ATOM 781 C C . GLY A 1 105 ? 8.515 -14.779 -14.707 1.00 93.88 105 GLY A C 1
ATOM 782 O O . GLY A 1 105 ? 7.387 -15.045 -15.125 1.00 93.88 105 GLY A O 1
ATOM 783 N N . VAL A 1 106 ? 8.936 -13.536 -14.503 1.00 97.56 106 VAL A N 1
ATOM 784 C CA . VAL A 1 106 ? 8.067 -12.365 -14.625 1.00 97.56 106 VAL A CA 1
ATOM 785 C C . VAL A 1 106 ? 8.779 -11.230 -15.351 1.00 97.56 106 VAL A C 1
ATOM 787 O O . VAL A 1 106 ? 10.006 -11.127 -15.285 1.00 97.56 106 VAL A O 1
ATOM 790 N N . ASP A 1 107 ? 8.002 -10.372 -15.998 1.00 97.88 107 ASP A N 1
ATOM 791 C CA . ASP A 1 107 ? 8.443 -9.060 -16.456 1.00 97.88 107 ASP A CA 1
ATOM 792 C C . ASP A 1 107 ? 7.980 -7.989 -15.471 1.00 97.88 107 ASP A C 1
ATOM 794 O O . ASP A 1 107 ? 6.841 -8.003 -14.993 1.00 97.88 107 ASP A O 1
ATOM 798 N N . LEU A 1 108 ? 8.872 -7.049 -15.182 1.00 98.56 108 LEU A N 1
ATOM 799 C CA . LEU A 1 108 ? 8.561 -5.843 -14.434 1.00 98.56 108 LEU A CA 1
ATOM 800 C C . LEU A 1 108 ? 8.099 -4.757 -15.406 1.00 98.56 108 LEU A C 1
ATOM 802 O O . LEU A 1 108 ? 8.660 -4.615 -16.491 1.00 98.56 108 LEU A O 1
ATOM 806 N N . TRP A 1 109 ? 7.098 -3.984 -14.999 1.00 98.62 109 TRP A N 1
ATOM 807 C CA . TRP A 1 109 ? 6.627 -2.779 -15.684 1.00 98.62 109 TRP A CA 1
ATOM 808 C C . TRP A 1 109 ? 6.703 -1.612 -14.718 1.00 98.62 109 TRP A C 1
ATOM 810 O O . TRP A 1 109 ? 5.905 -1.534 -13.790 1.00 98.62 109 TRP A O 1
ATOM 820 N N . LEU A 1 110 ? 7.676 -0.737 -14.914 1.00 98.06 110 LEU A N 1
ATOM 821 C CA . LEU A 1 110 ? 8.068 0.285 -13.949 1.00 98.06 110 LEU A CA 1
ATOM 822 C C . LEU A 1 110 ? 8.514 1.559 -14.666 1.00 98.06 110 LEU A C 1
ATOM 824 O O . LEU A 1 110 ? 8.499 1.639 -15.894 1.00 98.06 110 LEU A O 1
ATOM 828 N N . GLU A 1 111 ? 8.875 2.574 -13.900 1.00 97.25 111 GLU A N 1
ATOM 829 C CA . GLU A 1 111 ? 9.449 3.797 -14.446 1.00 97.25 111 GLU A CA 1
ATOM 830 C C . GLU A 1 111 ? 10.763 3.513 -15.196 1.00 97.25 111 GLU A C 1
ATOM 832 O O . GLU A 1 111 ? 11.522 2.605 -14.865 1.00 97.25 111 GLU A O 1
ATOM 837 N N . GLY A 1 112 ? 11.049 4.293 -16.232 1.00 96.50 112 GLY A N 1
ATOM 838 C CA . GLY A 1 112 ? 12.264 4.173 -17.027 1.00 96.50 112 GLY A CA 1
ATOM 839 C C . GLY A 1 112 ? 12.925 5.516 -17.272 1.00 96.50 112 GLY A C 1
ATOM 840 O O . GLY A 1 112 ? 12.271 6.558 -17.213 1.00 96.50 112 GLY A O 1
ATOM 841 N N . LEU A 1 113 ? 14.214 5.475 -17.610 1.00 95.12 113 LEU A N 1
ATOM 842 C CA . LEU A 1 113 ? 15.015 6.648 -17.958 1.00 95.12 113 LEU A CA 1
ATOM 843 C C . LEU A 1 113 ? 14.969 7.709 -16.847 1.00 95.12 113 LEU A C 1
ATOM 845 O O . LEU A 1 113 ? 14.518 8.834 -17.064 1.00 95.12 113 LEU A O 1
ATOM 849 N N . GLY A 1 114 ? 15.395 7.317 -15.644 1.00 92.81 114 GLY A N 1
ATOM 850 C CA . GLY A 1 114 ? 15.398 8.178 -14.464 1.00 92.81 114 GLY A CA 1
ATOM 851 C C . GLY A 1 114 ? 16.075 9.528 -14.716 1.00 92.81 114 GLY A C 1
ATOM 852 O O . GLY A 1 114 ? 17.188 9.600 -15.242 1.00 92.81 114 GLY A O 1
ATOM 853 N N . ARG A 1 115 ? 15.394 10.609 -14.329 1.00 89.94 115 ARG A N 1
ATOM 854 C CA . ARG A 1 115 ? 15.904 11.981 -14.375 1.00 89.94 115 ARG A CA 1
ATOM 855 C C . ARG A 1 115 ? 15.830 12.619 -12.991 1.00 89.94 115 ARG A C 1
ATOM 857 O O . ARG A 1 115 ? 14.744 12.723 -12.427 1.00 89.94 115 ARG A O 1
ATOM 864 N N . ALA A 1 116 ? 16.970 13.094 -12.496 1.00 88.81 116 ALA A N 1
ATOM 865 C CA . ALA A 1 116 ? 17.058 13.807 -11.227 1.00 88.81 116 ALA A CA 1
ATOM 866 C C . ALA A 1 116 ? 16.170 15.065 -11.202 1.00 88.81 116 ALA A C 1
ATOM 868 O O . ALA A 1 116 ? 16.139 15.841 -12.165 1.00 88.81 116 ALA A O 1
ATOM 869 N N . GLN A 1 117 ? 15.504 15.283 -10.071 1.00 82.38 117 GLN A N 1
ATOM 870 C CA . GLN A 1 117 ? 14.657 16.429 -9.752 1.00 82.38 117 GLN A CA 1
ATOM 871 C C . GLN A 1 117 ? 14.943 16.872 -8.314 1.00 82.38 117 GLN A C 1
ATOM 873 O O . GLN A 1 117 ? 14.214 16.546 -7.384 1.00 82.38 117 GLN A O 1
ATOM 878 N N . GLY A 1 118 ? 16.037 17.609 -8.117 1.00 76.62 118 GLY A N 1
ATOM 879 C CA . GLY A 1 118 ? 16.480 17.964 -6.769 1.00 76.62 118 GLY A CA 1
ATOM 880 C C . GLY A 1 118 ? 16.982 16.734 -6.013 1.00 76.62 118 GLY A C 1
ATOM 881 O O . GLY A 1 118 ? 18.004 16.167 -6.393 1.00 76.62 118 GLY A O 1
ATOM 882 N N . ASP A 1 119 ? 16.287 16.354 -4.944 1.00 69.88 119 ASP A N 1
ATOM 883 C CA . ASP A 1 119 ? 16.620 15.245 -4.042 1.00 69.88 119 ASP A CA 1
ATOM 884 C C . ASP A 1 119 ? 15.910 13.917 -4.371 1.00 69.88 119 ASP A C 1
ATOM 886 O O . ASP A 1 119 ? 16.196 12.903 -3.734 1.00 69.88 119 ASP A O 1
ATOM 890 N N . TYR A 1 120 ? 15.049 13.891 -5.391 1.00 75.62 120 TYR A N 1
ATOM 891 C CA . TYR A 1 120 ? 14.406 12.676 -5.907 1.00 75.62 120 TYR A CA 1
ATOM 892 C C . TYR A 1 120 ? 14.617 12.515 -7.421 1.00 75.62 120 TYR A C 1
ATOM 894 O O . TYR A 1 120 ? 15.253 13.344 -8.077 1.00 75.62 120 TYR A O 1
ATOM 902 N N . THR A 1 121 ? 14.100 11.424 -7.988 1.00 90.25 121 THR A N 1
ATOM 903 C CA . THR A 1 121 ? 14.160 11.120 -9.427 1.00 90.25 121 THR A CA 1
ATOM 904 C C . THR A 1 121 ? 12.764 10.893 -9.967 1.00 90.25 121 THR A C 1
ATOM 906 O O . THR A 1 121 ? 11.905 10.412 -9.250 1.00 90.25 121 THR A O 1
ATOM 909 N N . GLU A 1 122 ? 12.542 11.197 -11.240 1.00 91.00 122 GLU A N 1
ATOM 910 C CA . GLU A 1 122 ? 11.304 10.869 -11.946 1.00 91.00 122 GLU A CA 1
ATOM 911 C C . GLU A 1 122 ? 11.585 9.987 -13.163 1.00 91.00 122 GLU A C 1
ATOM 913 O O . GLU A 1 122 ? 12.524 10.252 -13.924 1.00 91.00 122 GLU A O 1
ATOM 918 N N . GLY A 1 123 ? 10.727 8.999 -13.418 1.00 93.25 123 GLY A N 1
ATOM 919 C CA . GLY A 1 123 ? 10.684 8.294 -14.697 1.00 93.25 123 GLY A CA 1
ATOM 920 C C . GLY A 1 123 ? 10.332 9.201 -15.878 1.00 93.25 123 GLY A C 1
ATOM 921 O O . GLY A 1 123 ? 9.324 9.910 -15.857 1.00 93.25 123 GLY A O 1
ATOM 922 N N . GLN A 1 124 ? 11.122 9.146 -16.951 1.00 93.75 124 GLN A N 1
ATOM 923 C CA . GLN A 1 124 ? 10.842 9.824 -18.228 1.00 93.75 124 GLN A CA 1
ATOM 924 C C . GLN A 1 124 ? 10.216 8.893 -19.279 1.00 93.75 124 GLN A C 1
ATOM 926 O O . GLN A 1 124 ? 9.898 9.334 -20.382 1.00 93.75 124 GLN A O 1
ATOM 931 N N . ALA A 1 125 ? 10.030 7.617 -18.944 1.00 96.00 125 ALA A N 1
ATOM 932 C CA . ALA A 1 125 ? 9.370 6.622 -19.776 1.00 96.00 125 ALA A CA 1
ATOM 933 C C . ALA A 1 125 ? 8.691 5.551 -18.913 1.00 96.00 125 ALA A C 1
ATOM 935 O O . ALA A 1 125 ? 8.968 5.425 -17.721 1.00 96.00 125 ALA A O 1
ATOM 936 N N . VAL A 1 126 ? 7.847 4.735 -19.539 1.00 97.81 126 VAL A N 1
ATOM 937 C CA . VAL A 1 126 ? 7.473 3.415 -19.019 1.00 97.81 126 VAL A CA 1
ATOM 938 C C . VAL A 1 126 ? 8.508 2.409 -19.509 1.00 97.81 126 VAL A C 1
ATOM 940 O O . VAL A 1 126 ? 8.764 2.335 -20.708 1.00 97.81 126 VAL A O 1
ATOM 943 N N . ALA A 1 127 ? 9.096 1.627 -18.611 1.00 97.94 127 ALA A N 1
ATOM 944 C CA . ALA A 1 127 ? 10.025 0.555 -18.935 1.00 97.94 127 ALA A CA 1
ATOM 945 C C . ALA A 1 127 ? 9.398 -0.819 -18.690 1.00 97.94 127 ALA A C 1
ATOM 947 O O . ALA A 1 127 ? 8.621 -1.007 -17.753 1.00 97.94 127 ALA A O 1
ATOM 948 N N . THR A 1 128 ? 9.795 -1.795 -19.503 1.00 98.00 128 THR A N 1
ATOM 949 C CA . THR A 1 128 ? 9.597 -3.213 -19.204 1.00 98.00 128 THR A CA 1
ATOM 950 C C . THR A 1 128 ? 10.906 -3.977 -19.315 1.00 98.00 128 THR A C 1
ATOM 952 O O . THR A 1 128 ? 11.689 -3.740 -20.237 1.00 98.00 128 THR A O 1
ATOM 955 N N . THR A 1 129 ? 11.167 -4.851 -18.345 1.00 97.75 129 THR A N 1
ATOM 956 C CA . THR A 1 129 ? 12.396 -5.645 -18.261 1.00 97.75 129 THR A CA 1
ATOM 957 C C . THR A 1 129 ? 12.119 -6.958 -17.523 1.00 97.75 129 THR A C 1
ATOM 959 O O . THR A 1 129 ? 11.313 -6.959 -16.585 1.00 97.75 129 THR A O 1
ATOM 962 N N . PRO A 1 130 ? 12.747 -8.084 -17.896 1.00 97.00 130 PRO A N 1
ATOM 963 C CA . PRO A 1 130 ? 12.577 -9.330 -17.164 1.00 97.00 130 PRO A CA 1
ATOM 964 C C . PRO A 1 130 ? 13.187 -9.234 -15.765 1.00 97.00 130 PRO A C 1
ATOM 966 O O . PRO A 1 130 ? 14.276 -8.686 -15.583 1.00 97.00 130 PRO A O 1
ATOM 969 N N . TYR A 1 131 ? 12.530 -9.843 -14.779 1.00 97.50 131 TYR A N 1
ATOM 970 C CA . TYR A 1 131 ? 13.144 -10.050 -13.473 1.00 97.50 131 TYR A CA 1
ATOM 971 C C . TYR A 1 131 ? 14.282 -11.067 -13.592 1.00 97.50 131 TYR A C 1
ATOM 973 O O . TYR A 1 131 ? 14.072 -12.211 -14.010 1.00 97.50 131 TYR A O 1
ATOM 981 N N . VAL A 1 132 ? 15.488 -10.656 -13.205 1.00 95.06 132 VAL A N 1
ATOM 982 C CA . VAL A 1 132 ? 16.687 -11.498 -13.218 1.00 95.06 132 VAL A CA 1
ATOM 983 C C . VAL A 1 132 ? 17.304 -11.475 -11.821 1.00 95.06 132 VAL A C 1
ATOM 985 O O . VAL A 1 132 ? 17.827 -10.430 -11.428 1.00 95.06 132 VAL A O 1
ATOM 988 N N . PRO A 1 133 ? 17.270 -12.598 -11.074 1.00 95.25 133 PRO A N 1
ATOM 989 C CA . PRO A 1 133 ? 17.911 -12.683 -9.771 1.00 95.25 133 PRO A CA 1
ATOM 990 C C . PRO A 1 133 ? 19.380 -12.272 -9.833 1.00 95.25 133 PRO A C 1
ATOM 992 O O . PRO A 1 133 ? 20.104 -12.578 -10.786 1.00 95.25 133 PRO A O 1
ATOM 995 N N . TRP A 1 134 ? 19.816 -11.579 -8.792 1.00 94.81 134 TRP A N 1
ATOM 996 C CA . TRP A 1 134 ? 21.168 -11.089 -8.651 1.00 94.81 134 TRP A CA 1
ATOM 997 C C . TRP A 1 134 ? 22.186 -12.227 -8.701 1.00 94.81 134 TRP A C 1
ATOM 999 O O . TRP A 1 134 ? 22.061 -13.240 -8.013 1.00 94.81 134 TRP A O 1
ATOM 1009 N N . ASN A 1 135 ? 23.242 -12.014 -9.484 1.00 89.12 135 ASN A N 1
ATOM 1010 C CA . ASN A 1 135 ? 24.377 -12.917 -9.563 1.00 89.12 135 ASN A CA 1
ATOM 1011 C C . ASN A 1 135 ? 25.638 -12.202 -9.067 1.00 89.12 135 ASN A C 1
ATOM 1013 O O . ASN A 1 135 ? 26.192 -11.336 -9.748 1.00 89.12 135 ASN A O 1
ATOM 1017 N N . SER A 1 136 ? 26.120 -12.600 -7.891 1.00 86.44 136 SER A N 1
ATOM 1018 C CA . SER A 1 136 ? 27.323 -12.027 -7.282 1.00 86.44 136 SER A CA 1
ATOM 1019 C C . SER A 1 136 ? 28.597 -12.267 -8.097 1.00 86.44 136 SER A C 1
ATOM 1021 O O . SER A 1 136 ? 29.535 -11.484 -7.976 1.00 86.44 136 SER A O 1
ATOM 1023 N N . ALA A 1 137 ? 28.641 -13.293 -8.956 1.00 85.75 137 ALA A N 1
ATOM 1024 C CA . ALA A 1 137 ? 29.807 -13.575 -9.793 1.00 85.75 137 ALA A CA 1
ATOM 1025 C C . ALA A 1 137 ? 29.978 -12.556 -10.928 1.00 85.75 137 ALA A C 1
ATOM 1027 O O . ALA A 1 137 ? 31.104 -12.230 -11.294 1.00 85.75 137 ALA A O 1
ATOM 1028 N N . THR A 1 138 ? 28.876 -12.046 -11.488 1.00 83.81 138 THR A N 1
ATOM 1029 C CA . THR A 1 138 ? 28.923 -11.015 -12.538 1.00 83.81 138 THR A CA 1
ATOM 1030 C C . THR A 1 138 ? 28.803 -9.605 -11.969 1.00 83.81 138 THR A C 1
ATOM 1032 O O . THR A 1 138 ? 29.185 -8.641 -12.632 1.00 83.81 138 THR A O 1
ATOM 1035 N N . ASN A 1 139 ? 28.269 -9.468 -10.751 1.00 85.00 139 ASN A N 1
ATOM 1036 C CA . ASN A 1 139 ? 28.053 -8.198 -10.062 1.00 85.00 139 ASN A CA 1
ATOM 1037 C C . ASN A 1 139 ? 27.311 -7.158 -10.935 1.00 85.00 139 ASN A C 1
ATOM 1039 O O . ASN A 1 139 ? 27.564 -5.958 -10.835 1.00 85.00 139 ASN A O 1
ATOM 1043 N N . THR A 1 140 ? 26.446 -7.609 -11.852 1.00 86.69 140 THR A N 1
ATOM 1044 C CA . THR A 1 140 ? 25.845 -6.760 -12.894 1.00 86.69 140 THR A CA 1
ATOM 1045 C C . THR A 1 140 ? 24.379 -6.478 -12.589 1.00 86.69 140 THR A C 1
ATOM 1047 O O . THR A 1 140 ? 23.581 -7.404 -12.456 1.00 86.69 140 THR A O 1
ATOM 1050 N N . ALA A 1 141 ? 24.030 -5.197 -12.487 1.00 93.31 141 ALA A N 1
ATOM 1051 C CA . ALA A 1 141 ? 22.643 -4.748 -12.442 1.00 93.31 141 ALA A CA 1
ATOM 1052 C C . ALA A 1 141 ? 22.010 -4.797 -13.835 1.00 93.31 141 ALA A C 1
ATOM 1054 O O . ALA A 1 141 ? 22.717 -4.812 -14.842 1.00 93.31 141 ALA A O 1
ATOM 1055 N N . VAL A 1 142 ? 20.683 -4.784 -13.910 1.00 95.94 142 VAL A N 1
ATOM 1056 C CA . VAL A 1 142 ? 20.018 -4.483 -15.179 1.00 95.94 142 VAL A CA 1
ATOM 1057 C C . VAL A 1 142 ? 19.964 -2.976 -15.355 1.00 95.94 142 VAL A C 1
ATOM 1059 O O . VAL A 1 142 ? 19.505 -2.251 -14.475 1.00 95.94 142 VAL A O 1
ATOM 1062 N N . ASP A 1 143 ? 20.443 -2.518 -16.504 1.00 95.75 143 ASP A N 1
ATOM 1063 C CA . ASP A 1 143 ? 20.411 -1.119 -16.899 1.00 95.75 143 ASP A CA 1
ATOM 1064 C C . ASP A 1 143 ? 19.142 -0.811 -17.685 1.00 95.75 143 ASP A C 1
ATOM 1066 O O . ASP A 1 143 ? 18.791 -1.520 -18.631 1.00 95.75 143 ASP A O 1
ATOM 1070 N N . CYS A 1 144 ? 18.484 0.301 -17.356 1.00 96.88 144 CYS A N 1
ATOM 1071 C CA . CYS A 1 144 ? 17.348 0.779 -18.139 1.00 96.88 144 CYS A CA 1
ATOM 1072 C C . CYS A 1 144 ? 17.761 1.120 -19.584 1.00 96.88 144 CYS A C 1
ATOM 1074 O O . CYS A 1 144 ? 16.986 0.944 -20.521 1.00 96.88 144 CYS A O 1
ATOM 1076 N N . ALA A 1 145 ? 19.011 1.555 -19.772 1.00 94.81 145 ALA A N 1
ATOM 1077 C CA . ALA A 1 145 ? 19.588 1.857 -21.078 1.00 94.81 145 ALA A CA 1
ATOM 1078 C C . ALA A 1 145 ? 19.991 0.608 -21.894 1.00 94.81 145 ALA A C 1
ATOM 1080 O O . ALA A 1 145 ? 20.284 0.735 -23.085 1.00 94.81 145 ALA A O 1
ATOM 1081 N N . ASP A 1 146 ? 20.017 -0.590 -21.294 1.00 94.62 146 ASP A N 1
ATOM 1082 C CA . ASP A 1 146 ? 20.309 -1.830 -22.019 1.00 94.62 146 ASP A CA 1
ATOM 1083 C C . ASP A 1 146 ? 19.086 -2.278 -22.828 1.00 94.62 146 ASP A C 1
ATOM 1085 O O . ASP A 1 146 ? 18.236 -3.038 -22.363 1.00 94.62 146 ASP A O 1
ATOM 1089 N N . THR A 1 147 ? 19.033 -1.827 -24.080 1.00 94.81 147 THR A N 1
ATOM 1090 C CA . THR A 1 147 ? 17.955 -2.152 -25.031 1.00 94.81 147 THR A CA 1
ATOM 1091 C C . THR A 1 147 ? 17.864 -3.634 -25.410 1.00 94.81 147 THR A C 1
ATOM 1093 O O . THR A 1 147 ? 16.882 -4.042 -26.025 1.00 94.81 147 THR A O 1
ATOM 1096 N N . THR A 1 148 ? 18.847 -4.467 -25.041 1.00 94.94 148 THR A N 1
ATOM 1097 C CA . THR A 1 148 ? 18.771 -5.922 -25.264 1.00 94.94 148 THR A CA 1
ATOM 1098 C C . THR A 1 148 ? 17.895 -6.628 -24.230 1.00 94.94 148 THR A C 1
ATOM 1100 O O . THR A 1 148 ? 17.442 -7.748 -24.469 1.00 94.94 148 THR A O 1
ATOM 1103 N N . ARG A 1 149 ? 17.645 -5.977 -23.087 1.00 92.81 149 ARG A N 1
ATOM 1104 C CA . ARG A 1 149 ? 16.845 -6.505 -21.970 1.00 92.81 149 ARG A CA 1
ATOM 1105 C C . ARG A 1 149 ? 15.645 -5.635 -21.634 1.00 92.81 149 ARG A C 1
ATOM 1107 O O . ARG A 1 149 ? 14.616 -6.161 -21.224 1.00 92.81 149 ARG A O 1
ATOM 1114 N N . THR A 1 150 ? 15.785 -4.325 -21.793 1.00 97.56 150 THR A N 1
ATOM 1115 C CA . THR A 1 150 ? 14.796 -3.340 -21.375 1.00 97.56 150 THR A CA 1
ATOM 1116 C C . THR A 1 150 ? 14.217 -2.631 -22.590 1.00 97.56 150 THR A C 1
ATOM 1118 O O . THR A 1 150 ? 14.947 -2.090 -23.416 1.00 97.56 150 THR A O 1
ATOM 1121 N N . SER A 1 151 ? 12.891 -2.591 -22.682 1.00 97.75 151 SER A N 1
ATOM 1122 C CA . SER A 1 151 ? 12.186 -1.730 -23.636 1.00 97.75 151 SER A CA 1
ATOM 1123 C C . SER A 1 151 ? 11.626 -0.516 -22.909 1.00 97.75 151 SER A C 1
ATOM 1125 O O . SER A 1 151 ? 11.081 -0.659 -21.815 1.00 97.75 151 SER A O 1
ATOM 1127 N N . THR A 1 152 ? 11.743 0.668 -23.508 1.00 97.25 152 THR A N 1
ATOM 1128 C CA . THR A 1 152 ? 11.218 1.920 -22.951 1.00 97.25 152 THR A CA 1
ATOM 1129 C C . THR A 1 152 ? 10.217 2.560 -23.903 1.00 97.25 152 THR A C 1
ATOM 1131 O O . THR A 1 152 ? 10.351 2.488 -25.124 1.00 97.25 152 THR A O 1
ATOM 1134 N N . TRP A 1 153 ? 9.190 3.180 -23.330 1.00 96.25 153 TRP A N 1
ATOM 1135 C CA . TRP A 1 153 ? 8.046 3.702 -24.060 1.00 96.25 153 TRP A CA 1
ATOM 1136 C C . TRP A 1 153 ? 7.646 5.077 -23.534 1.00 96.25 153 TRP A C 1
ATOM 1138 O O . TRP A 1 153 ? 7.540 5.285 -22.326 1.00 96.25 153 TRP A O 1
ATOM 1148 N N . ALA A 1 154 ? 7.347 5.993 -24.451 1.00 93.19 154 ALA A N 1
ATOM 1149 C CA . ALA A 1 154 ? 6.734 7.282 -24.152 1.00 93.19 154 ALA A CA 1
ATOM 1150 C C . ALA A 1 154 ? 5.350 7.336 -24.825 1.00 93.19 154 ALA A C 1
ATOM 1152 O O . ALA A 1 154 ? 5.259 7.712 -25.997 1.00 93.19 154 ALA A O 1
ATOM 1153 N N . PRO A 1 155 ? 4.279 6.890 -24.136 1.00 90.75 155 PRO A N 1
ATOM 1154 C CA . PRO A 1 155 ? 2.912 6.959 -24.644 1.00 90.75 155 PRO A CA 1
ATOM 1155 C C . PRO A 1 155 ? 2.580 8.328 -25.260 1.00 90.75 155 PRO A C 1
ATOM 1157 O O . PRO A 1 155 ? 2.769 9.370 -24.633 1.00 90.75 155 PRO A O 1
ATOM 1160 N N . SER A 1 156 ? 2.076 8.338 -26.496 1.00 81.06 156 SER A N 1
ATOM 1161 C CA . SER A 1 156 ? 1.801 9.583 -27.225 1.00 81.06 156 SER A CA 1
ATOM 1162 C C . SER A 1 156 ? 0.791 10.467 -26.482 1.00 81.06 156 SER A C 1
ATOM 1164 O O . SER A 1 156 ? -0.221 9.991 -25.968 1.00 81.06 156 SER A O 1
ATOM 1166 N N . GLY A 1 157 ? 1.068 11.773 -26.409 1.00 78.25 157 GLY A N 1
ATOM 1167 C CA . GLY A 1 157 ? 0.233 12.742 -25.690 1.00 78.25 157 GLY A CA 1
ATOM 1168 C C . GLY A 1 157 ? 0.299 12.640 -24.159 1.00 78.25 157 GLY A C 1
ATOM 1169 O O . GLY A 1 157 ? -0.391 13.398 -23.464 1.00 78.25 157 GLY A O 1
ATOM 1170 N N . ALA A 1 158 ? 1.109 11.729 -23.615 1.00 81.12 158 ALA A N 1
ATOM 1171 C CA . ALA A 1 158 ? 1.439 11.714 -22.201 1.00 81.12 158 ALA A CA 1
ATOM 1172 C C . ALA A 1 158 ? 2.418 12.846 -21.860 1.00 81.12 158 ALA A C 1
ATOM 1174 O O . ALA A 1 158 ? 3.194 13.307 -22.698 1.00 81.12 158 ALA A O 1
ATOM 1175 N N . GLN A 1 159 ? 2.309 13.351 -20.633 1.00 84.06 159 GLN A N 1
ATOM 1176 C CA . GLN A 1 159 ? 3.193 14.402 -20.128 1.00 84.06 159 GLN A CA 1
ATOM 1177 C C . GLN A 1 159 ? 4.494 13.773 -19.585 1.00 84.06 159 GLN A C 1
ATOM 1179 O O . GLN A 1 159 ? 4.789 12.616 -19.872 1.00 84.06 159 GLN A O 1
ATOM 1184 N N . GLN A 1 160 ? 5.285 14.523 -18.815 1.00 85.69 160 GLN A N 1
ATOM 1185 C CA . GLN A 1 160 ? 6.453 13.981 -18.110 1.00 85.69 160 GLN A CA 1
ATOM 1186 C C . GLN A 1 160 ? 6.038 13.191 -16.849 1.00 85.69 160 GLN A C 1
ATOM 1188 O O . GLN A 1 160 ? 4.852 13.118 -16.516 1.00 85.69 160 GLN A O 1
ATOM 1193 N N . HIS A 1 161 ? 7.018 12.597 -16.162 1.00 91.00 161 HIS A N 1
ATOM 1194 C CA . HIS A 1 161 ? 6.850 11.819 -14.929 1.00 91.00 161 HIS A CA 1
ATOM 1195 C C . HIS A 1 161 ? 5.886 10.631 -15.071 1.00 91.00 161 HIS A C 1
ATOM 1197 O O . HIS A 1 161 ? 4.710 10.713 -14.723 1.00 91.00 161 HIS A O 1
ATOM 1203 N N . TYR A 1 162 ? 6.393 9.526 -15.607 1.00 95.06 162 TYR A N 1
ATOM 1204 C CA . TYR A 1 162 ? 5.613 8.323 -15.882 1.00 95.06 162 TYR A CA 1
ATOM 1205 C C . TYR A 1 162 ? 5.553 7.431 -14.652 1.00 95.06 162 TYR A C 1
ATOM 1207 O O . TYR A 1 162 ? 6.585 6.927 -14.238 1.00 95.06 162 TYR A O 1
ATOM 1215 N N . VAL A 1 163 ? 4.353 7.185 -14.129 1.00 96.06 163 VAL A N 1
ATOM 1216 C CA . VAL A 1 163 ? 4.108 6.269 -13.005 1.00 96.06 163 VAL A CA 1
ATOM 1217 C C . VAL A 1 163 ? 3.209 5.132 -13.499 1.00 96.06 163 VAL A C 1
ATOM 1219 O O . VAL A 1 163 ? 2.001 5.348 -13.645 1.00 96.06 163 VAL A O 1
ATOM 1222 N N . PRO A 1 164 ? 3.759 3.958 -13.852 1.00 97.50 164 PRO A N 1
ATOM 1223 C CA . PRO A 1 164 ? 2.977 2.839 -14.362 1.00 97.50 164 PRO A CA 1
ATOM 1224 C C . PRO A 1 164 ? 2.465 1.914 -13.248 1.00 97.50 164 PRO A C 1
ATOM 1226 O O . PRO A 1 164 ? 3.148 1.664 -12.262 1.00 97.50 164 PRO A O 1
ATOM 1229 N N . ALA A 1 165 ? 1.288 1.328 -13.449 1.00 97.94 165 ALA A N 1
ATOM 1230 C CA . ALA A 1 165 ? 0.766 0.235 -12.633 1.00 97.94 165 ALA A CA 1
ATOM 1231 C C . ALA A 1 165 ? 0.010 -0.772 -13.497 1.00 97.94 165 ALA A C 1
ATOM 1233 O O . ALA A 1 165 ? -0.741 -0.393 -14.397 1.00 97.94 165 ALA A O 1
ATOM 1234 N N . VAL A 1 166 ? 0.195 -2.061 -13.221 1.00 98.25 166 VAL A N 1
ATOM 1235 C CA . VAL A 1 166 ? -0.344 -3.141 -14.054 1.00 98.25 166 VAL A CA 1
ATOM 1236 C C . VAL A 1 166 ? -1.448 -3.901 -13.341 1.00 98.25 166 VAL A C 1
ATOM 1238 O O . VAL A 1 166 ? -1.323 -4.279 -12.182 1.00 98.25 166 VAL A O 1
ATOM 1241 N N . ASP A 1 167 ? -2.490 -4.205 -14.103 1.00 96.69 167 ASP A N 1
ATOM 1242 C CA . ASP A 1 167 ? -3.461 -5.245 -13.809 1.00 96.69 167 ASP A CA 1
ATOM 1243 C C . ASP A 1 167 ? -3.178 -6.438 -14.724 1.00 96.69 167 ASP A C 1
ATOM 1245 O O . ASP A 1 167 ? -3.593 -6.486 -15.889 1.00 96.69 167 ASP A O 1
ATOM 1249 N N . ALA A 1 168 ? -2.414 -7.395 -14.199 1.00 94.12 168 ALA A N 1
ATOM 1250 C CA . ALA A 1 168 ? -2.001 -8.567 -14.960 1.00 94.12 168 ALA A CA 1
ATOM 1251 C C . ALA A 1 168 ? -3.193 -9.471 -15.310 1.00 94.12 168 ALA A C 1
ATOM 1253 O O . ALA A 1 168 ? -3.171 -10.123 -16.355 1.00 94.12 168 ALA A O 1
ATOM 1254 N N . LEU A 1 169 ? -4.236 -9.476 -14.473 1.00 91.38 169 LEU A N 1
ATOM 1255 C CA . LEU A 1 169 ? -5.412 -10.327 -14.627 1.00 91.38 169 LEU A CA 1
ATOM 1256 C C . LEU A 1 169 ? -6.294 -9.872 -15.793 1.00 91.38 169 LEU A C 1
ATOM 1258 O O . LEU A 1 169 ? -6.757 -10.703 -16.572 1.00 91.38 169 LEU A O 1
ATOM 1262 N N . HIS A 1 170 ? -6.485 -8.561 -15.949 1.00 93.00 170 HIS A N 1
ATOM 1263 C CA . HIS A 1 170 ? -7.276 -7.990 -17.046 1.00 93.00 170 HIS A CA 1
ATOM 1264 C C . HIS A 1 170 ? -6.431 -7.517 -18.232 1.00 93.00 170 HIS A C 1
ATOM 1266 O O . HIS A 1 170 ? -6.975 -6.925 -19.166 1.00 93.00 170 HIS A O 1
ATOM 1272 N N . ARG A 1 171 ? -5.114 -7.763 -18.208 1.00 95.88 171 ARG A N 1
ATOM 1273 C CA . ARG A 1 171 ? -4.162 -7.300 -19.231 1.00 95.88 171 ARG A CA 1
ATOM 1274 C C . ARG A 1 171 ? -4.298 -5.792 -19.471 1.00 95.88 171 ARG A C 1
ATOM 1276 O O . ARG A 1 171 ? -4.515 -5.334 -20.597 1.00 95.88 171 ARG A O 1
ATOM 1283 N N . ARG A 1 172 ? -4.200 -4.999 -18.401 1.00 97.75 172 ARG A N 1
ATOM 1284 C CA . ARG A 1 172 ? -4.247 -3.528 -18.461 1.00 97.75 172 ARG A CA 1
ATOM 1285 C C . ARG A 1 172 ? -3.026 -2.900 -17.810 1.00 97.75 172 ARG A C 1
ATOM 1287 O O . ARG A 1 172 ? -2.460 -3.454 -16.873 1.00 97.75 172 ARG A O 1
ATOM 1294 N N . ILE A 1 173 ? -2.660 -1.716 -18.285 1.00 98.25 173 ILE A N 1
ATOM 1295 C CA . ILE A 1 173 ? -1.656 -0.861 -17.652 1.00 98.25 173 ILE A CA 1
ATOM 1296 C C . ILE A 1 173 ? -2.197 0.557 -17.526 1.00 98.25 173 ILE A C 1
ATOM 1298 O O . ILE A 1 173 ? -2.661 1.150 -18.498 1.00 98.25 173 ILE A O 1
ATOM 1302 N N . ALA A 1 174 ? -2.162 1.089 -16.312 1.00 98.12 174 ALA A N 1
ATOM 1303 C CA . ALA A 1 174 ? -2.418 2.487 -16.029 1.00 98.12 174 ALA A CA 1
ATOM 1304 C C . ALA A 1 174 ? -1.093 3.244 -16.016 1.00 98.12 174 ALA A C 1
ATOM 1306 O O . ALA A 1 174 ? -0.101 2.738 -15.499 1.00 98.12 174 ALA A O 1
ATOM 1307 N N . VAL A 1 175 ? -1.078 4.460 -16.553 1.00 98.00 175 VAL A N 1
ATOM 1308 C CA . VAL A 1 175 ? 0.082 5.351 -16.489 1.00 98.00 175 VAL A CA 1
ATOM 1309 C C . VAL A 1 175 ? -0.378 6.726 -16.029 1.00 98.00 175 VAL A C 1
ATOM 1311 O O . VAL A 1 175 ? -1.155 7.392 -16.720 1.00 98.00 175 VAL A O 1
ATOM 1314 N N . GLY A 1 176 ? 0.088 7.144 -14.855 1.00 96.56 176 GLY A N 1
ATOM 1315 C CA . GLY A 1 176 ? -0.004 8.525 -14.394 1.00 96.56 176 GLY A CA 1
ATOM 1316 C C . GLY A 1 176 ? 1.100 9.366 -15.023 1.00 96.56 176 GLY A C 1
ATOM 1317 O O . GLY A 1 176 ? 2.243 8.930 -15.070 1.00 96.56 176 GLY A O 1
ATOM 1318 N N . THR A 1 177 ? 0.755 10.560 -15.506 1.00 95.38 177 THR A N 1
ATOM 1319 C CA . THR A 1 177 ? 1.717 11.570 -15.983 1.00 95.38 177 THR A CA 1
ATOM 1320 C C . THR A 1 177 ? 1.338 12.961 -15.510 1.00 95.38 177 THR A C 1
ATOM 1322 O O . THR A 1 177 ? 0.162 13.221 -15.248 1.00 95.38 177 THR A O 1
ATOM 1325 N N . ARG A 1 178 ? 2.310 13.869 -15.424 1.00 91.62 178 ARG A N 1
ATOM 1326 C CA . ARG A 1 178 ? 2.092 15.276 -15.060 1.00 91.62 178 ARG A CA 1
ATOM 1327 C C . ARG A 1 178 ? 3.040 16.205 -15.812 1.00 91.62 178 ARG A C 1
ATOM 1329 O O . ARG A 1 178 ? 4.168 15.848 -16.117 1.00 91.62 178 ARG A O 1
ATOM 1336 N N . ALA A 1 179 ? 2.605 17.427 -16.103 1.00 79.44 179 ALA A N 1
ATOM 1337 C CA . ALA A 1 179 ? 3.414 18.399 -16.839 1.00 79.44 179 ALA A CA 1
ATOM 1338 C C . ALA A 1 179 ? 4.377 19.185 -15.948 1.00 79.44 179 ALA A C 1
ATOM 1340 O O . ALA A 1 179 ? 5.342 19.737 -16.463 1.00 79.44 179 ALA A O 1
ATOM 1341 N N . ALA A 1 180 ? 4.137 19.266 -14.641 1.00 77.12 180 ALA A N 1
ATOM 1342 C CA . ALA A 1 180 ? 4.940 20.084 -13.740 1.00 77.12 180 ALA A CA 1
ATOM 1343 C C . ALA A 1 180 ? 4.982 19.516 -12.319 1.00 77.12 180 ALA A C 1
ATOM 1345 O O . ALA A 1 180 ? 4.121 18.725 -11.910 1.00 77.12 180 ALA A O 1
ATOM 1346 N N . SER A 1 181 ? 5.982 19.982 -11.569 1.00 73.62 181 SER A N 1
ATOM 1347 C CA . SER A 1 181 ? 6.017 19.881 -10.113 1.00 73.62 181 SER A CA 1
ATOM 1348 C C . SER A 1 181 ? 4.709 20.411 -9.513 1.00 73.62 181 SER A C 1
ATOM 1350 O O . SER A 1 181 ? 4.157 21.386 -10.022 1.00 73.62 181 SER A O 1
ATOM 1352 N N . GLY A 1 182 ? 4.176 19.737 -8.490 1.00 68.06 182 GLY A N 1
ATOM 1353 C CA . GLY A 1 182 ? 3.003 20.232 -7.776 1.00 68.06 182 GLY A CA 1
ATOM 1354 C C . GLY A 1 182 ? 3.369 21.476 -6.972 1.00 68.06 182 GLY A C 1
ATOM 1355 O O . GLY A 1 182 ? 4.548 21.718 -6.708 1.00 68.06 182 GLY A O 1
ATOM 1356 N N . ASP A 1 183 ? 2.370 22.255 -6.581 1.00 75.00 183 ASP A N 1
ATOM 1357 C CA . ASP A 1 183 ? 2.536 23.345 -5.621 1.00 75.00 183 ASP A CA 1
ATOM 1358 C C . ASP A 1 183 ? 1.869 22.975 -4.283 1.00 75.00 183 ASP A C 1
ATOM 1360 O O . ASP A 1 183 ? 1.525 21.815 -4.037 1.00 75.00 183 ASP A O 1
ATOM 1364 N N . ALA A 1 184 ? 1.677 23.952 -3.395 1.00 68.56 184 ALA A N 1
ATOM 1365 C CA . ALA A 1 184 ? 1.006 23.731 -2.113 1.00 68.56 184 ALA A CA 1
ATOM 1366 C C . ALA A 1 184 ? -0.440 23.196 -2.251 1.00 68.56 184 ALA A C 1
ATOM 1368 O O . ALA A 1 184 ? -0.961 22.621 -1.298 1.00 68.56 184 ALA A O 1
ATOM 1369 N N . SER A 1 185 ? -1.083 23.358 -3.416 1.00 71.31 185 SER A N 1
ATOM 1370 C CA . SER A 1 185 ? -2.416 22.822 -3.728 1.00 71.31 185 SER A CA 1
ATOM 1371 C C . SER A 1 185 ? -2.397 21.362 -4.202 1.00 71.31 185 SER A C 1
ATOM 1373 O O . SER A 1 185 ? -3.450 20.729 -4.309 1.00 71.31 185 SER A O 1
ATOM 1375 N N . GLY A 1 186 ? -1.206 20.803 -4.436 1.00 84.88 186 GLY A N 1
ATOM 1376 C CA . GLY A 1 186 ? -0.985 19.416 -4.819 1.00 84.88 186 GLY A CA 1
ATOM 1377 C C . GLY A 1 186 ? -0.508 19.244 -6.260 1.00 84.88 186 GLY A C 1
ATOM 1378 O O . GLY A 1 186 ? 0.051 20.135 -6.897 1.00 84.88 186 GLY A O 1
ATOM 1379 N N . TYR A 1 187 ? -0.703 18.034 -6.764 1.00 90.06 187 TYR A N 1
ATOM 1380 C CA . TYR A 1 187 ? -0.175 17.516 -8.014 1.00 90.06 187 TYR A CA 1
ATOM 1381 C C . TYR A 1 187 ? -1.330 17.211 -8.960 1.00 90.06 187 TYR A C 1
ATOM 1383 O O . TYR A 1 187 ? -2.224 16.436 -8.618 1.00 90.06 187 TYR A O 1
ATOM 1391 N N . THR A 1 188 ? -1.305 17.791 -10.161 1.00 92.56 188 THR A N 1
ATOM 1392 C CA . THR A 1 188 ? -2.290 17.469 -11.202 1.00 92.56 188 THR A CA 1
ATOM 1393 C C . THR A 1 188 ? -1.749 16.371 -12.102 1.00 92.56 188 THR A C 1
ATOM 1395 O O . THR A 1 188 ? -0.868 16.613 -12.927 1.00 92.56 188 THR A O 1
ATOM 1398 N N . TYR A 1 189 ? -2.297 15.169 -11.946 1.00 94.31 189 TYR A N 1
ATOM 1399 C CA . TYR A 1 189 ? -1.971 14.015 -12.773 1.00 94.31 189 TYR A CA 1
ATOM 1400 C C . TYR A 1 189 ? -3.051 13.771 -13.824 1.00 94.31 189 TYR A C 1
ATOM 1402 O O . TYR A 1 189 ? -4.247 13.889 -13.555 1.00 94.31 189 TYR A O 1
ATOM 1410 N N . THR A 1 190 ? -2.612 13.377 -15.016 1.00 95.88 190 THR A N 1
ATOM 1411 C CA . THR A 1 190 ? -3.441 12.721 -16.026 1.00 95.88 190 THR A CA 1
ATOM 1412 C C . THR A 1 190 ? -3.095 11.241 -16.048 1.00 95.88 190 THR A C 1
ATOM 1414 O O . THR A 1 190 ? -1.986 10.855 -16.424 1.00 95.88 190 THR A O 1
ATOM 1417 N N . TYR A 1 191 ? -4.063 10.424 -15.657 1.00 96.88 191 TYR A N 1
ATOM 1418 C CA . TYR A 1 191 ? -4.000 8.974 -15.666 1.00 96.88 191 TYR A CA 1
ATOM 1419 C C . TYR A 1 191 ? -4.632 8.444 -16.944 1.00 96.88 191 TYR A C 1
ATOM 1421 O O . TYR A 1 191 ? -5.723 8.871 -17.326 1.00 96.88 191 TYR A O 1
ATOM 1429 N N . ARG A 1 192 ? -3.959 7.505 -17.604 1.00 97.62 192 ARG A N 1
ATOM 1430 C CA . ARG A 1 192 ? -4.465 6.840 -18.807 1.00 97.62 192 ARG A CA 1
ATOM 1431 C C . ARG A 1 192 ? -4.393 5.335 -18.641 1.00 97.62 192 ARG A C 1
ATOM 1433 O O . ARG A 1 192 ? -3.373 4.828 -18.184 1.00 97.62 192 ARG A O 1
ATOM 1440 N N . LEU A 1 193 ? -5.467 4.649 -19.015 1.00 98.06 193 LEU A N 1
ATOM 1441 C CA . LEU A 1 193 ? -5.530 3.192 -19.047 1.00 98.06 193 LEU A CA 1
ATOM 1442 C C . LEU A 1 193 ? -5.269 2.706 -20.469 1.00 98.06 193 LEU A C 1
ATOM 1444 O O . LEU A 1 193 ? -5.877 3.220 -21.405 1.00 98.06 193 LEU A O 1
ATOM 1448 N N . TYR A 1 194 ? -4.433 1.689 -20.621 1.00 98.12 194 TYR A N 1
ATOM 1449 C CA . TYR A 1 194 ? -4.106 1.068 -21.900 1.00 98.12 194 TYR A CA 1
ATOM 1450 C C . TYR A 1 194 ? -4.317 -0.443 -21.841 1.00 98.12 194 TYR A C 1
ATOM 1452 O O . TYR A 1 194 ? -4.314 -1.057 -20.767 1.00 98.12 194 TYR A O 1
ATOM 1460 N N . ASP A 1 195 ? -4.476 -1.046 -23.015 1.00 97.94 195 ASP A N 1
ATOM 1461 C CA . ASP A 1 195 ? -4.352 -2.489 -23.176 1.00 97.94 195 ASP A CA 1
ATOM 1462 C C . ASP A 1 195 ? -2.872 -2.882 -23.059 1.00 97.94 195 ASP A C 1
ATOM 1464 O O . ASP A 1 195 ? -2.018 -2.338 -23.761 1.00 97.94 195 ASP A O 1
ATOM 1468 N N . LEU A 1 196 ? -2.556 -3.793 -22.139 1.00 97.62 196 LEU A N 1
ATOM 1469 C CA . LEU A 1 196 ? -1.171 -4.162 -21.851 1.00 97.62 196 LEU A CA 1
ATOM 1470 C C . LEU A 1 196 ? -0.529 -4.911 -23.023 1.00 97.62 196 LEU A C 1
ATOM 1472 O O . LEU A 1 196 ? 0.643 -4.693 -23.320 1.00 97.62 196 LEU A O 1
ATOM 1476 N N . ASP A 1 197 ? -1.285 -5.764 -23.716 1.00 96.69 197 ASP A N 1
ATOM 1477 C CA . ASP A 1 197 ? -0.759 -6.508 -24.857 1.00 96.69 197 ASP A CA 1
ATOM 1478 C C . ASP A 1 197 ? -0.471 -5.564 -26.028 1.00 96.69 197 ASP A C 1
ATOM 1480 O O . ASP A 1 197 ? 0.572 -5.686 -26.670 1.00 96.69 197 ASP A O 1
ATOM 1484 N N . ALA A 1 198 ? -1.342 -4.591 -26.297 1.00 97.56 198 ALA A N 1
ATOM 1485 C CA . ALA A 1 198 ? -1.082 -3.536 -27.279 1.00 97.56 198 ALA A CA 1
ATOM 1486 C C . ALA A 1 198 ? 0.154 -2.696 -26.915 1.00 97.56 198 ALA A C 1
ATOM 1488 O O . ALA A 1 198 ? 1.043 -2.519 -27.754 1.00 97.56 198 ALA A O 1
ATOM 1489 N N . ALA A 1 199 ? 0.268 -2.292 -25.646 1.00 96.50 199 ALA A N 1
ATOM 1490 C CA . ALA A 1 199 ? 1.401 -1.523 -25.138 1.00 96.50 199 ALA A CA 1
ATOM 1491 C C . ALA A 1 199 ? 2.743 -2.253 -25.326 1.00 96.50 199 ALA A C 1
ATOM 1493 O O . ALA A 1 199 ? 3.727 -1.628 -25.721 1.00 96.50 199 ALA A O 1
ATOM 1494 N N . THR A 1 200 ? 2.785 -3.582 -25.145 1.00 94.62 200 THR A N 1
ATOM 1495 C CA . THR A 1 200 ? 4.003 -4.390 -25.395 1.00 94.62 200 THR A CA 1
ATOM 1496 C C . THR A 1 200 ? 4.493 -4.332 -26.845 1.00 94.62 200 THR A C 1
ATOM 1498 O O . THR A 1 200 ? 5.664 -4.591 -27.112 1.00 94.62 200 THR A O 1
ATOM 1501 N N . ARG A 1 201 ? 3.613 -3.972 -27.787 1.00 94.88 201 ARG A N 1
ATOM 1502 C CA . ARG A 1 201 ? 3.920 -3.808 -29.216 1.00 94.88 201 ARG A CA 1
ATOM 1503 C C . ARG A 1 201 ? 4.097 -2.339 -29.615 1.00 94.88 201 ARG A C 1
ATOM 1505 O O . ARG A 1 201 ? 4.188 -2.043 -30.803 1.00 94.88 201 ARG A O 1
ATOM 1512 N N . GLY A 1 202 ? 4.123 -1.427 -28.642 1.00 94.38 202 GLY A N 1
ATOM 1513 C CA . GLY A 1 202 ? 4.257 0.011 -28.861 1.00 94.38 202 GLY A CA 1
ATOM 1514 C C . GLY A 1 202 ? 2.959 0.736 -29.225 1.00 94.38 202 GLY A C 1
ATOM 1515 O O . GLY A 1 202 ? 3.017 1.920 -29.552 1.00 94.38 202 GLY A O 1
ATOM 1516 N N . ASP A 1 203 ? 1.796 0.080 -29.155 1.00 96.06 203 ASP A N 1
ATOM 1517 C CA . ASP A 1 203 ? 0.501 0.744 -29.332 1.00 96.06 203 ASP A CA 1
ATOM 1518 C C . ASP A 1 203 ? -0.022 1.251 -27.984 1.00 96.06 203 ASP A C 1
ATOM 1520 O O . ASP A 1 203 ? -0.467 0.489 -27.126 1.00 96.06 203 ASP A O 1
ATOM 1524 N N . TRP A 1 204 ? 0.038 2.569 -27.821 1.00 96.50 204 TRP A N 1
ATOM 1525 C CA . TRP A 1 204 ? -0.363 3.283 -26.614 1.00 96.50 204 TRP A CA 1
ATOM 1526 C C . TRP A 1 204 ? -1.622 4.120 -26.845 1.00 96.50 204 TRP A C 1
ATOM 1528 O O . TRP A 1 204 ? -1.681 5.299 -26.495 1.00 96.50 204 TRP A O 1
ATOM 1538 N N . THR A 1 205 ? -2.642 3.516 -27.451 1.00 96.19 205 THR A N 1
ATOM 1539 C CA . THR A 1 205 ? -3.964 4.137 -27.588 1.00 96.19 205 THR A CA 1
ATOM 1540 C C . THR A 1 205 ? -4.729 4.048 -26.258 1.00 96.19 205 THR A C 1
ATOM 1542 O O . THR A 1 205 ? -5.003 2.939 -25.790 1.00 96.19 205 THR A O 1
ATOM 1545 N N . PRO A 1 206 ? -5.077 5.176 -25.605 1.00 96.44 206 PRO A N 1
ATOM 1546 C CA . PRO A 1 206 ? -5.737 5.140 -24.305 1.00 96.44 206 PRO A CA 1
ATOM 1547 C C . PRO A 1 206 ? -7.169 4.610 -24.426 1.00 96.44 206 PRO A C 1
ATOM 1549 O O . PRO A 1 206 ? -7.964 5.102 -25.223 1.00 96.44 206 PRO A O 1
ATOM 1552 N N . LEU A 1 207 ? -7.508 3.641 -23.579 1.00 96.75 207 LEU A N 1
ATOM 1553 C CA . LEU A 1 207 ? -8.868 3.135 -23.390 1.00 96.75 207 LEU A CA 1
ATOM 1554 C C . LEU A 1 207 ? -9.710 4.131 -22.586 1.00 96.75 207 LEU A C 1
ATOM 1556 O O . LEU A 1 207 ? -10.865 4.390 -22.912 1.00 96.75 207 LEU A O 1
ATOM 1560 N N . HIS A 1 208 ? -9.108 4.702 -21.541 1.00 97.12 208 HIS A N 1
ATOM 1561 C CA . HIS A 1 208 ? -9.727 5.683 -20.655 1.00 97.12 208 HIS A CA 1
ATOM 1562 C C . HIS A 1 208 ? -8.709 6.730 -20.209 1.00 97.12 208 HIS A C 1
ATOM 1564 O O . HIS A 1 208 ? -7.499 6.496 -20.222 1.00 97.12 208 HIS A O 1
ATOM 1570 N N . THR A 1 209 ? -9.198 7.908 -19.827 1.00 95.94 209 THR A N 1
ATOM 1571 C CA . THR A 1 209 ? -8.380 9.010 -19.310 1.00 95.94 209 THR A CA 1
ATOM 1572 C C . THR A 1 209 ? -9.108 9.684 -18.155 1.00 95.94 209 THR A C 1
ATOM 1574 O O . THR A 1 209 ? -10.297 9.973 -18.261 1.00 95.94 209 THR A O 1
ATOM 1577 N N . ALA A 1 210 ? -8.386 9.961 -17.073 1.00 95.12 210 ALA A N 1
ATOM 1578 C CA . ALA A 1 210 ? -8.873 10.710 -15.923 1.00 95.12 210 ALA A CA 1
ATOM 1579 C C . ALA A 1 210 ? -7.826 11.745 -15.499 1.00 95.12 210 ALA A C 1
ATOM 1581 O O . ALA A 1 210 ? -6.633 11.449 -15.474 1.00 95.12 210 ALA A O 1
ATOM 1582 N N . THR A 1 211 ? -8.264 12.948 -15.135 1.00 94.00 211 THR A N 1
ATOM 1583 C CA . THR A 1 211 ? -7.381 14.009 -14.630 1.00 94.00 211 THR A CA 1
ATOM 1584 C C . THR A 1 211 ? -7.818 14.404 -13.231 1.00 94.00 211 THR A C 1
ATOM 1586 O O . THR A 1 211 ? -9.010 14.589 -12.983 1.00 94.00 211 THR A O 1
ATOM 1589 N N . ARG A 1 212 ? -6.859 14.533 -12.312 1.00 92.38 212 ARG A N 1
ATOM 1590 C CA . ARG A 1 212 ? -7.138 14.860 -10.913 1.00 92.38 212 ARG A CA 1
ATOM 1591 C C . ARG A 1 212 ? -5.989 15.629 -10.278 1.00 92.38 212 ARG A C 1
ATOM 1593 O O . ARG A 1 212 ? -4.825 15.284 -10.471 1.00 92.38 212 ARG A O 1
ATOM 1600 N N . THR A 1 213 ? -6.347 16.623 -9.472 1.00 92.06 213 THR A N 1
ATOM 1601 C CA . THR A 1 213 ? -5.438 17.305 -8.548 1.00 92.06 213 THR A CA 1
ATOM 1602 C C . THR A 1 213 ? -5.550 16.663 -7.169 1.00 92.06 213 THR A C 1
ATOM 1604 O O . THR A 1 213 ? -6.657 16.491 -6.656 1.00 92.06 213 THR A O 1
ATOM 1607 N N . GLN A 1 214 ? -4.420 16.255 -6.596 1.00 89.75 214 GLN A N 1
ATOM 1608 C CA . GLN A 1 214 ? -4.351 15.543 -5.316 1.00 89.75 214 GLN A CA 1
ATOM 1609 C C . GLN A 1 214 ? -2.954 15.644 -4.682 1.00 89.75 214 GLN A C 1
ATOM 1611 O O . GLN A 1 214 ? -2.024 16.079 -5.362 1.00 89.75 214 GLN A O 1
ATOM 1616 N N . PRO A 1 215 ? -2.758 15.237 -3.414 1.00 90.12 215 PRO A N 1
ATOM 1617 C CA . PRO A 1 215 ? -1.418 15.059 -2.855 1.00 90.12 215 PRO A CA 1
ATOM 1618 C C . PRO A 1 215 ? -0.542 14.129 -3.705 1.00 90.12 215 PRO A C 1
ATOM 1620 O O . PRO A 1 215 ? -1.045 13.396 -4.562 1.00 90.12 215 PRO A O 1
ATOM 1623 N N . TYR A 1 216 ? 0.771 14.157 -3.469 1.00 88.12 216 TYR A N 1
ATOM 1624 C CA . TYR A 1 216 ? 1.689 13.259 -4.165 1.00 88.12 216 TYR A CA 1
ATOM 1625 C C . TYR A 1 216 ? 1.238 11.797 -3.972 1.00 88.12 216 TYR A C 1
ATOM 1627 O O . TYR A 1 216 ? 0.958 11.405 -2.835 1.00 88.12 216 TYR A O 1
ATOM 1635 N N . PRO A 1 217 ? 1.092 11.010 -5.055 1.00 91.50 217 PRO A N 1
ATOM 1636 C CA . PRO A 1 217 ? 0.714 9.615 -4.937 1.00 91.50 217 PRO A CA 1
ATOM 1637 C C . PRO A 1 217 ? 1.887 8.820 -4.369 1.00 91.50 217 PRO A C 1
ATOM 1639 O O . PRO A 1 217 ? 2.935 8.742 -4.995 1.00 91.50 217 PRO A O 1
ATOM 1642 N N . GLN A 1 218 ? 1.662 8.174 -3.233 1.00 95.25 218 GLN A N 1
ATOM 1643 C CA . GLN A 1 218 ? 2.559 7.165 -2.668 1.00 95.25 218 GLN A CA 1
ATOM 1644 C C . GLN A 1 218 ? 2.345 5.778 -3.291 1.00 95.25 218 GLN A C 1
ATOM 1646 O O . GLN A 1 218 ? 2.898 4.771 -2.865 1.00 95.25 218 GLN A O 1
ATOM 1651 N N . GLY A 1 219 ? 1.461 5.698 -4.280 1.00 96.94 219 GLY A N 1
ATOM 1652 C CA . GLY A 1 219 ? 1.204 4.503 -5.056 1.00 96.94 219 GLY A CA 1
ATOM 1653 C C . GLY A 1 219 ? -0.028 4.682 -5.927 1.00 96.94 219 GLY A C 1
ATOM 1654 O O . GLY A 1 219 ? -0.952 5.435 -5.600 1.00 96.94 219 GLY A O 1
ATOM 1655 N N . ILE A 1 220 ? -0.052 3.969 -7.047 1.00 97.94 220 ILE A N 1
ATOM 1656 C CA . ILE A 1 220 ? -1.255 3.804 -7.856 1.00 97.94 220 ILE A CA 1
ATOM 1657 C C . ILE A 1 220 ? -1.425 2.327 -8.202 1.00 97.94 220 ILE A C 1
ATOM 1659 O O . ILE A 1 220 ? -0.449 1.615 -8.412 1.00 97.94 220 ILE A O 1
ATOM 1663 N N . ALA A 1 221 ? -2.670 1.882 -8.305 1.00 98.19 221 ALA A N 1
ATOM 1664 C CA . ALA A 1 221 ? -3.019 0.549 -8.777 1.00 98.19 221 ALA A CA 1
ATOM 1665 C C . ALA A 1 221 ? -4.222 0.636 -9.711 1.00 98.19 221 ALA A C 1
ATOM 1667 O O . ALA A 1 221 ? -5.068 1.515 -9.572 1.00 98.19 221 ALA A O 1
ATOM 1668 N N . THR A 1 222 ? -4.336 -0.292 -10.654 1.00 97.69 222 THR A N 1
ATOM 1669 C CA . THR A 1 222 ? -5.542 -0.454 -11.472 1.00 97.69 222 THR A CA 1
ATOM 1670 C C . THR A 1 222 ? -6.052 -1.877 -11.312 1.00 97.69 222 THR A C 1
ATOM 1672 O O . THR A 1 222 ? -5.258 -2.799 -11.157 1.00 97.69 222 THR A O 1
ATOM 1675 N N . SER A 1 223 ? -7.372 -2.052 -11.296 1.00 95.38 223 SER A N 1
ATOM 1676 C CA . SER A 1 223 ? -8.004 -3.373 -11.300 1.00 95.38 223 SER A CA 1
ATOM 1677 C C . SER A 1 223 ? -9.373 -3.285 -11.963 1.00 95.38 223 SER A C 1
ATOM 1679 O O . SER A 1 223 ? -10.269 -2.607 -11.452 1.00 95.38 223 SER A O 1
ATOM 1681 N N . GLY A 1 224 ? -9.540 -3.966 -13.096 1.00 93.19 224 GLY A N 1
ATOM 1682 C CA . GLY A 1 224 ? -10.752 -3.912 -13.909 1.00 93.19 224 GLY A CA 1
ATOM 1683 C C . GLY A 1 224 ? -11.075 -2.482 -14.357 1.00 93.19 224 GLY A C 1
ATOM 1684 O O . GLY A 1 224 ? -10.231 -1.794 -14.929 1.00 93.19 224 GLY A O 1
ATOM 1685 N N . ASP A 1 225 ? -12.294 -2.028 -14.061 1.00 94.69 225 ASP A N 1
ATOM 1686 C CA . ASP A 1 225 ? -12.814 -0.714 -14.468 1.00 94.69 225 ASP A CA 1
ATOM 1687 C C . ASP A 1 225 ? -12.429 0.431 -13.499 1.00 94.69 225 ASP A C 1
ATOM 1689 O O . ASP A 1 225 ? -12.953 1.539 -13.620 1.00 94.69 225 ASP A O 1
ATOM 1693 N N . HIS A 1 226 ? -11.506 0.201 -12.553 1.00 96.81 226 HIS A N 1
ATOM 1694 C CA . HIS A 1 226 ? -11.182 1.168 -11.496 1.00 96.81 226 HIS A CA 1
ATOM 1695 C C . HIS A 1 226 ? -9.685 1.472 -11.357 1.00 96.81 226 HIS A C 1
ATOM 1697 O O . HIS A 1 226 ? -8.830 0.595 -11.516 1.00 96.81 226 HIS A O 1
ATOM 1703 N N . LEU A 1 227 ? -9.395 2.725 -10.994 1.00 98.00 227 LEU A N 1
ATOM 1704 C CA . LEU A 1 227 ? -8.084 3.230 -10.584 1.00 98.00 227 LEU A CA 1
ATOM 1705 C C . LEU A 1 227 ? -8.087 3.487 -9.077 1.00 98.00 227 LEU A C 1
ATOM 1707 O O . LEU A 1 227 ? -9.033 4.061 -8.546 1.00 98.00 227 LEU A O 1
ATOM 1711 N N . TYR A 1 228 ? -7.002 3.130 -8.408 1.00 97.94 228 TYR A N 1
ATOM 1712 C CA . TYR A 1 228 ? -6.814 3.271 -6.972 1.00 97.94 228 TYR A CA 1
ATOM 1713 C C . TYR A 1 228 ? -5.600 4.158 -6.727 1.00 97.94 228 TYR A C 1
ATOM 1715 O O . TYR A 1 228 ? -4.528 3.924 -7.285 1.00 97.94 228 TYR A O 1
ATOM 1723 N N . LEU A 1 229 ? -5.786 5.197 -5.920 1.00 97.62 229 LEU A N 1
ATOM 1724 C CA . LEU A 1 229 ? -4.794 6.230 -5.650 1.00 97.62 229 LEU A CA 1
ATOM 1725 C C . LEU A 1 229 ? -4.491 6.237 -4.158 1.00 97.62 229 LEU A C 1
ATOM 1727 O O . LEU A 1 229 ? -5.393 6.452 -3.346 1.00 97.62 229 LEU A O 1
ATOM 1731 N N . TRP A 1 230 ? -3.229 5.993 -3.829 1.00 97.31 230 TRP A N 1
ATOM 1732 C CA . TRP A 1 230 ? -2.724 5.904 -2.469 1.00 97.31 230 TRP A CA 1
ATOM 1733 C C . TRP A 1 230 ? -1.921 7.154 -2.135 1.00 97.31 230 TRP A C 1
ATOM 1735 O O . TRP A 1 230 ? -1.011 7.525 -2.874 1.00 97.31 230 TRP A O 1
ATOM 1745 N N . THR A 1 231 ? -2.290 7.851 -1.064 1.00 95.19 231 THR A N 1
ATOM 1746 C CA . THR A 1 231 ? -1.671 9.124 -0.663 1.00 95.19 231 THR A CA 1
ATOM 1747 C C . THR A 1 231 ? -1.548 9.203 0.850 1.00 95.19 231 THR A C 1
ATOM 1749 O O . THR A 1 231 ? -2.367 8.615 1.545 1.00 95.19 231 THR A O 1
ATOM 1752 N N . GLY A 1 232 ? -0.593 9.981 1.349 1.00 92.44 232 GLY A N 1
ATOM 1753 C CA . GLY A 1 232 ? -0.438 10.312 2.766 1.00 92.44 232 GLY A CA 1
ATOM 1754 C C . GLY A 1 232 ? 1.020 10.618 3.098 1.00 92.44 232 GLY A C 1
ATOM 1755 O O . GLY A 1 232 ? 1.870 10.661 2.203 1.00 92.44 232 GLY A O 1
ATOM 1756 N N . ARG A 1 233 ? 1.296 10.848 4.377 1.00 86.81 233 ARG A N 1
ATOM 1757 C CA . ARG A 1 233 ? 2.595 11.247 4.921 1.00 86.81 233 ARG A CA 1
ATOM 1758 C C . ARG A 1 233 ? 2.942 10.407 6.144 1.00 86.81 233 ARG A C 1
ATOM 1760 O O . ARG A 1 233 ? 2.062 9.923 6.848 1.00 86.81 233 ARG A O 1
ATOM 1767 N N . ALA A 1 234 ? 4.237 10.292 6.427 1.00 80.38 234 ALA A N 1
ATOM 1768 C CA . ALA A 1 234 ? 4.758 9.456 7.508 1.00 80.38 234 ALA A CA 1
ATOM 1769 C C . ALA A 1 234 ? 4.217 9.768 8.916 1.00 80.38 234 ALA A C 1
ATOM 1771 O O . ALA A 1 234 ? 4.174 8.876 9.763 1.00 80.38 234 ALA A O 1
ATOM 1772 N N . THR A 1 235 ? 3.861 11.026 9.192 1.00 71.50 235 THR A N 1
ATOM 1773 C CA . THR A 1 235 ? 3.598 11.517 10.557 1.00 71.50 235 THR A CA 1
ATOM 1774 C C . THR A 1 235 ? 2.134 11.825 10.856 1.00 71.50 235 THR A C 1
ATOM 1776 O O . THR A 1 235 ? 1.769 11.942 12.025 1.00 71.50 235 THR A O 1
ATOM 1779 N N . ASP A 1 236 ? 1.286 11.944 9.834 1.00 72.06 236 ASP A N 1
ATOM 1780 C CA . ASP A 1 236 ? 0.021 12.683 9.959 1.00 72.06 236 ASP A CA 1
ATOM 1781 C C . ASP A 1 236 ? -1.213 11.763 10.131 1.00 72.06 236 ASP A C 1
ATOM 1783 O O . ASP A 1 236 ? -2.339 12.252 10.195 1.00 72.06 236 ASP A O 1
ATOM 1787 N N . ASP A 1 237 ? -1.019 10.434 10.220 1.00 79.62 237 ASP A N 1
ATOM 1788 C CA . ASP A 1 237 ? -2.081 9.400 10.119 1.00 79.62 237 ASP A CA 1
ATOM 1789 C C . ASP A 1 237 ? -3.150 9.717 9.057 1.00 79.62 237 ASP A C 1
ATOM 1791 O O . ASP A 1 237 ? -4.361 9.545 9.248 1.00 79.62 237 ASP A O 1
ATOM 1795 N N . ASP A 1 238 ? -2.687 10.245 7.927 1.00 84.44 238 ASP A N 1
ATOM 1796 C CA . ASP A 1 238 ? -3.497 10.827 6.865 1.00 84.44 238 ASP A CA 1
ATOM 1797 C C . ASP A 1 238 ? -3.509 9.945 5.614 1.00 84.44 238 ASP A C 1
ATOM 1799 O O . ASP A 1 238 ? -3.809 10.421 4.520 1.00 84.44 238 ASP A O 1
ATOM 1803 N N . ALA A 1 239 ? -3.200 8.655 5.759 1.00 93.00 239 ALA A N 1
ATOM 1804 C CA . ALA A 1 239 ? -3.212 7.728 4.645 1.00 93.00 239 ALA A CA 1
ATOM 1805 C C . ALA A 1 239 ? -4.634 7.625 4.064 1.00 93.00 239 ALA A C 1
ATOM 1807 O O . ALA A 1 239 ? -5.598 7.262 4.746 1.00 93.00 239 ALA A O 1
ATOM 1808 N N . VAL A 1 240 ? -4.781 7.970 2.788 1.00 94.19 240 VAL A N 1
ATOM 1809 C CA . VAL A 1 240 ? -6.053 8.003 2.067 1.00 94.19 240 VAL A CA 1
ATOM 1810 C C . VAL A 1 240 ? -5.956 7.152 0.813 1.00 94.19 240 VAL A C 1
ATOM 1812 O O . VAL A 1 240 ? -5.080 7.351 -0.028 1.00 94.19 240 VAL A O 1
ATOM 1815 N N . LEU A 1 241 ? -6.929 6.255 0.662 1.00 96.25 241 LEU A N 1
ATOM 1816 C CA . LEU A 1 241 ? -7.178 5.506 -0.557 1.00 96.25 241 LEU A CA 1
ATOM 1817 C C . LEU A 1 241 ? -8.371 6.112 -1.294 1.00 96.25 241 LEU A C 1
ATOM 1819 O O . LEU A 1 241 ? -9.476 6.172 -0.758 1.00 96.25 241 LEU A O 1
ATOM 1823 N N . THR A 1 242 ? -8.156 6.565 -2.526 1.00 96.12 242 THR A N 1
ATOM 1824 C CA . THR A 1 242 ? -9.227 7.036 -3.411 1.00 96.12 242 THR A CA 1
ATOM 1825 C C . THR A 1 242 ? -9.410 6.089 -4.588 1.00 96.12 242 THR A C 1
ATOM 1827 O O . THR A 1 242 ? -8.467 5.841 -5.335 1.00 96.12 242 THR A O 1
ATOM 1830 N N . THR A 1 243 ? -10.642 5.641 -4.801 1.00 96.69 243 THR A N 1
ATOM 1831 C CA . THR A 1 243 ? -11.049 4.817 -5.941 1.00 96.69 243 THR A CA 1
ATOM 1832 C C . THR A 1 243 ? -11.754 5.688 -6.976 1.00 96.69 243 THR A C 1
ATOM 1834 O O . THR A 1 243 ? -12.742 6.356 -6.6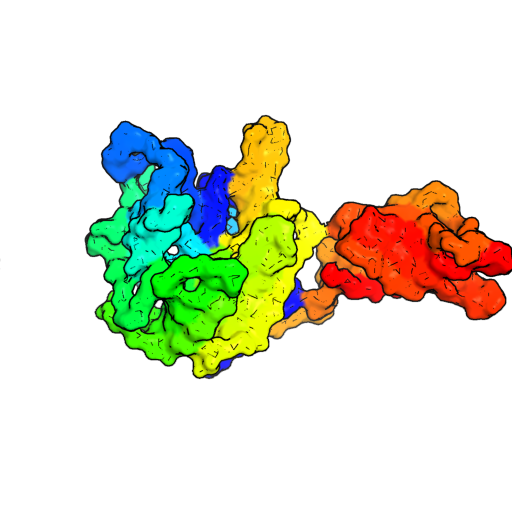59 1.00 96.69 243 THR A O 1
ATOM 1837 N N . LEU A 1 244 ? -11.267 5.680 -8.216 1.00 96.88 244 LEU A N 1
ATOM 1838 C CA . LEU A 1 244 ? -11.908 6.309 -9.370 1.00 96.88 244 LEU A CA 1
ATOM 1839 C C . LEU A 1 244 ? -12.490 5.243 -10.302 1.00 96.88 244 LEU A C 1
ATOM 1841 O O . LEU A 1 244 ? -11.886 4.192 -10.505 1.00 96.88 244 LEU A O 1
ATOM 1845 N N . ASP A 1 245 ? -13.624 5.549 -10.920 1.00 96.38 245 ASP A N 1
ATOM 1846 C CA . ASP A 1 245 ? -14.161 4.789 -12.052 1.00 96.38 245 ASP A CA 1
ATOM 1847 C C . ASP A 1 245 ? -13.481 5.288 -13.337 1.00 96.38 245 ASP A C 1
ATOM 1849 O O . ASP A 1 245 ? -13.502 6.486 -13.630 1.00 96.38 245 ASP A O 1
ATOM 1853 N N . TRP A 1 246 ? -12.873 4.390 -14.118 1.00 96.94 246 TRP A N 1
ATOM 1854 C CA . TRP A 1 246 ? -12.151 4.758 -15.342 1.00 96.94 246 TRP A CA 1
ATOM 1855 C C . TRP A 1 246 ? -13.044 5.362 -16.427 1.00 96.94 246 TRP A C 1
ATOM 1857 O O . TRP A 1 246 ? -12.601 6.219 -17.191 1.00 96.94 246 TRP A O 1
ATOM 1867 N N . ARG A 1 247 ? -14.300 4.928 -16.507 1.00 94.75 247 ARG A N 1
ATOM 1868 C CA . ARG A 1 247 ? -15.261 5.332 -17.539 1.00 94.75 247 ARG A CA 1
ATOM 1869 C C . ARG A 1 247 ? -15.705 6.774 -17.322 1.00 94.75 247 ARG A C 1
ATOM 1871 O O . ARG A 1 247 ? -15.948 7.491 -18.289 1.00 94.75 247 ARG A O 1
ATOM 1878 N N . THR A 1 248 ? -15.820 7.191 -16.063 1.00 94.75 248 THR A N 1
ATOM 1879 C CA . THR A 1 248 ? -16.266 8.541 -15.686 1.00 94.75 248 THR A CA 1
ATOM 1880 C C . THR A 1 248 ? -15.129 9.470 -15.267 1.00 94.75 248 THR A C 1
ATOM 1882 O O . THR A 1 248 ? -15.305 10.688 -15.282 1.00 94.75 248 THR A O 1
ATOM 1885 N N . GLY A 1 249 ? -13.991 8.912 -14.848 1.00 93.56 249 GLY A N 1
ATOM 1886 C CA . GLY A 1 249 ? -12.882 9.626 -14.214 1.00 93.56 249 GLY A CA 1
ATOM 1887 C C . GLY A 1 249 ? -13.209 10.185 -12.824 1.00 93.56 249 GLY A C 1
ATOM 1888 O O . GLY A 1 249 ? -12.412 10.945 -12.273 1.00 93.56 249 GLY A O 1
ATOM 1889 N N . LYS A 1 250 ? -14.380 9.861 -12.259 1.00 94.19 250 LYS A N 1
ATOM 1890 C CA . LYS A 1 250 ? -14.864 10.436 -10.999 1.00 94.19 250 LYS A CA 1
ATOM 1891 C C . LYS A 1 250 ? -14.563 9.529 -9.805 1.00 94.19 250 LYS A C 1
ATOM 1893 O O . LYS A 1 250 ? -14.523 8.309 -9.966 1.00 94.19 250 LYS A O 1
ATOM 1898 N N . PRO A 1 251 ? -14.396 10.106 -8.600 1.00 93.88 251 PRO A N 1
ATOM 1899 C CA . PRO A 1 251 ? -14.264 9.323 -7.380 1.00 93.88 251 PRO A CA 1
ATOM 1900 C C . PRO A 1 251 ? -15.553 8.565 -7.091 1.00 93.88 251 PRO A C 1
ATOM 1902 O O . PRO A 1 251 ? -16.630 9.158 -7.078 1.00 93.88 251 PRO A O 1
ATOM 1905 N N . VAL A 1 252 ? -15.415 7.268 -6.847 1.00 93.19 252 VAL A N 1
ATOM 1906 C CA . VAL A 1 252 ? -16.495 6.395 -6.377 1.00 93.19 252 VAL A CA 1
ATOM 1907 C C . VAL A 1 252 ? -16.445 6.293 -4.858 1.00 93.19 252 VAL A C 1
ATOM 1909 O O . VAL A 1 252 ? -17.481 6.290 -4.201 1.00 93.19 252 VAL A O 1
ATOM 1912 N N . GLN A 1 253 ? -15.234 6.253 -4.297 1.00 91.50 253 GLN A N 1
ATOM 1913 C CA . GLN A 1 253 ? -15.011 6.107 -2.867 1.00 91.50 253 GLN A CA 1
ATOM 1914 C C . GLN A 1 253 ? -13.685 6.739 -2.449 1.00 91.50 253 GLN A C 1
ATOM 1916 O O . GLN A 1 253 ? -12.700 6.709 -3.188 1.00 91.50 253 GLN A O 1
ATOM 1921 N N . THR A 1 254 ? -13.660 7.283 -1.236 1.00 93.12 254 THR A N 1
ATOM 1922 C CA . THR A 1 254 ? -12.442 7.719 -0.558 1.00 93.12 254 THR A CA 1
ATOM 1923 C C . THR A 1 254 ? -12.486 7.193 0.869 1.00 93.12 254 THR A C 1
ATOM 1925 O O . THR A 1 254 ? -13.411 7.521 1.610 1.00 93.12 254 THR A O 1
ATOM 1928 N N . THR A 1 255 ? -11.490 6.399 1.255 1.00 91.19 255 THR A N 1
ATOM 1929 C CA . THR A 1 255 ? -11.370 5.834 2.602 1.00 91.19 255 THR A CA 1
ATOM 1930 C C . THR A 1 255 ? -10.091 6.336 3.263 1.00 91.19 255 THR A C 1
ATOM 1932 O O . THR A 1 255 ? -9.013 6.265 2.672 1.00 91.19 255 THR A O 1
ATOM 1935 N N . ARG A 1 256 ? -10.203 6.813 4.507 1.00 91.31 256 ARG A N 1
ATOM 1936 C CA . ARG A 1 256 ? -9.044 7.056 5.377 1.00 91.31 256 ARG A CA 1
ATOM 1937 C C . ARG A 1 256 ? -8.621 5.750 6.034 1.00 91.31 256 ARG A C 1
ATOM 1939 O O . ARG A 1 256 ? -9.450 5.080 6.644 1.00 91.31 256 ARG A O 1
ATOM 1946 N N . ILE A 1 257 ? -7.343 5.415 5.939 1.00 89.50 257 ILE A N 1
ATOM 1947 C CA . ILE A 1 257 ? -6.760 4.243 6.582 1.00 89.50 257 ILE A CA 1
ATOM 1948 C C . ILE A 1 257 ? -5.997 4.702 7.819 1.00 89.50 257 ILE A C 1
ATOM 1950 O O . ILE A 1 257 ? -4.850 5.131 7.737 1.00 89.50 257 ILE A O 1
ATOM 1954 N N . ARG A 1 258 ? -6.655 4.585 8.971 1.00 84.81 258 ARG A N 1
ATOM 1955 C CA . ARG A 1 258 ? -6.074 4.926 10.271 1.00 84.81 258 ARG A CA 1
ATOM 1956 C C . ARG A 1 258 ? -5.085 3.877 10.746 1.00 84.81 258 ARG A C 1
ATOM 1958 O O . ARG A 1 258 ? -5.234 2.691 10.415 1.00 84.81 258 ARG A O 1
ATOM 1965 N N . ARG A 1 259 ? -4.129 4.299 11.569 1.00 82.12 259 ARG A N 1
ATOM 1966 C CA . ARG A 1 259 ? -3.288 3.405 12.373 1.00 82.12 259 ARG A CA 1
ATOM 1967 C C . ARG A 1 259 ? -4.137 2.388 13.142 1.00 82.12 259 ARG A C 1
ATOM 1969 O O . ARG A 1 259 ? -5.267 2.663 13.558 1.00 82.12 259 ARG A O 1
ATOM 1976 N N . LEU A 1 260 ? -3.619 1.171 13.252 1.00 77.38 260 LEU A N 1
ATOM 1977 C CA . LEU A 1 260 ? -4.131 0.120 14.127 1.00 77.38 260 LEU A CA 1
ATOM 1978 C C . LEU A 1 260 ? -3.326 0.100 15.435 1.00 77.38 260 LEU A C 1
ATOM 1980 O O . LEU A 1 260 ? -2.172 0.535 15.451 1.00 77.38 260 LEU A O 1
ATOM 1984 N N . PRO A 1 261 ? -3.905 -0.397 16.543 1.00 71.88 261 PRO A N 1
ATOM 1985 C CA . PRO A 1 261 ? -3.146 -0.619 17.765 1.00 71.88 261 PRO A CA 1
ATOM 1986 C C . PRO A 1 261 ? -1.911 -1.484 17.502 1.00 71.88 261 PRO A C 1
ATOM 1988 O O . PRO A 1 261 ? -2.016 -2.565 16.929 1.00 71.88 261 PRO A O 1
ATOM 1991 N N . GLY A 1 262 ? -0.747 -1.005 17.935 1.00 71.50 262 GLY A N 1
ATOM 1992 C CA . GLY A 1 262 ? 0.533 -1.675 17.704 1.00 71.50 262 GLY A CA 1
ATOM 1993 C C . GLY A 1 262 ? 1.295 -1.203 16.464 1.00 71.50 262 GLY A C 1
ATOM 1994 O O . GLY A 1 262 ? 2.457 -1.589 16.338 1.00 71.50 262 GLY A O 1
ATOM 1995 N N . ASP A 1 263 ? 0.704 -0.355 15.614 1.00 76.25 263 ASP A N 1
ATOM 1996 C CA . ASP A 1 263 ? 1.422 0.336 14.533 1.00 76.25 263 ASP A CA 1
ATOM 1997 C C . ASP A 1 263 ? 2.472 1.299 15.105 1.00 76.25 263 ASP A C 1
ATOM 1999 O O . ASP A 1 263 ? 2.266 1.928 16.147 1.00 76.25 263 ASP A O 1
ATOM 2003 N N . ASP A 1 264 ? 3.592 1.448 14.399 1.00 75.44 264 ASP A N 1
ATOM 2004 C CA . ASP A 1 264 ? 4.628 2.409 14.767 1.00 75.44 264 ASP A CA 1
ATOM 2005 C C . ASP A 1 264 ? 4.182 3.861 14.562 1.00 75.44 264 ASP A C 1
ATOM 2007 O O . ASP A 1 264 ? 3.314 4.186 13.747 1.00 75.44 264 ASP A O 1
ATOM 2011 N N . THR A 1 265 ? 4.805 4.764 15.322 1.00 73.56 265 THR A N 1
ATOM 2012 C CA . THR A 1 265 ? 4.538 6.207 15.243 1.00 73.56 265 THR A CA 1
ATOM 2013 C C . THR A 1 265 ? 5.014 6.814 13.927 1.00 73.56 265 THR A C 1
ATOM 2015 O O . THR A 1 265 ? 4.372 7.735 13.427 1.00 73.56 265 THR A O 1
ATOM 2018 N N . TYR A 1 266 ? 6.108 6.293 13.362 1.00 81.50 266 TYR A N 1
ATOM 2019 C CA . TYR A 1 266 ? 6.532 6.576 11.995 1.00 81.50 266 TYR A CA 1
ATOM 2020 C C . TYR A 1 266 ? 5.985 5.493 11.070 1.00 81.50 266 TYR A C 1
ATOM 2022 O O . TYR A 1 266 ? 6.470 4.358 11.088 1.00 81.50 266 TYR A O 1
ATOM 2030 N N . ARG A 1 267 ? 5.012 5.860 10.236 1.00 87.19 267 ARG A N 1
ATOM 2031 C CA . ARG A 1 267 ? 4.366 4.952 9.290 1.00 87.19 267 ARG A CA 1
ATOM 2032 C C . ARG A 1 267 ? 3.992 5.722 8.034 1.00 87.19 267 ARG A C 1
ATOM 2034 O O . ARG A 1 267 ? 3.026 6.478 8.024 1.00 87.19 267 ARG A O 1
ATOM 2041 N N . GLU A 1 268 ? 4.752 5.520 6.969 1.00 90.94 268 GLU A N 1
ATOM 2042 C CA . GLU A 1 268 ? 4.512 6.183 5.692 1.00 90.94 268 GLU A CA 1
ATOM 2043 C C . GLU A 1 268 ? 3.791 5.243 4.726 1.00 90.94 268 GLU A C 1
ATOM 2045 O O . GLU A 1 268 ? 4.233 4.104 4.562 1.00 90.94 268 GLU A O 1
ATOM 2050 N N . PRO A 1 269 ? 2.677 5.665 4.105 1.00 95.12 269 PRO A N 1
ATOM 2051 C CA . PRO A 1 269 ? 2.077 4.908 3.015 1.00 95.12 269 PRO A CA 1
ATOM 2052 C C . PRO A 1 269 ? 3.078 4.784 1.863 1.00 95.12 269 PRO A C 1
ATOM 2054 O O . PRO A 1 269 ? 3.581 5.799 1.408 1.00 95.12 269 PRO A O 1
ATOM 2057 N N . GLU A 1 270 ? 3.349 3.560 1.407 1.00 95.69 270 GLU A N 1
ATOM 2058 C CA . GLU A 1 270 ? 4.348 3.255 0.370 1.00 95.69 270 GLU A CA 1
ATOM 2059 C C . GLU A 1 270 ? 3.881 2.039 -0.448 1.00 95.69 270 GLU A C 1
ATOM 2061 O O . GLU A 1 270 ? 3.975 0.886 -0.022 1.00 95.69 270 GLU A O 1
ATOM 2066 N N . GLY A 1 271 ? 3.335 2.281 -1.635 1.00 97.38 271 GLY A N 1
ATOM 2067 C CA . GLY A 1 271 ? 2.852 1.239 -2.535 1.00 97.38 271 GLY A CA 1
ATOM 2068 C C . GLY A 1 271 ? 1.432 0.730 -2.268 1.00 97.38 271 GLY A C 1
ATOM 2069 O O . GLY A 1 271 ? 0.894 0.742 -1.158 1.00 97.38 271 GLY A O 1
ATOM 2070 N N . ILE A 1 272 ? 0.820 0.251 -3.348 1.00 98.31 272 ILE A N 1
ATOM 2071 C CA . ILE A 1 272 ? -0.515 -0.342 -3.388 1.00 98.31 272 ILE A CA 1
ATOM 2072 C C . ILE A 1 272 ? -0.567 -1.321 -4.567 1.00 98.31 272 ILE A C 1
ATOM 2074 O O . ILE A 1 272 ? -0.036 -1.016 -5.634 1.00 98.31 272 ILE A O 1
ATOM 2078 N N . ALA A 1 273 ? -1.193 -2.487 -4.405 1.00 97.75 273 ALA A N 1
ATOM 2079 C CA . ALA A 1 273 ? -1.277 -3.479 -5.476 1.00 97.75 273 ALA A CA 1
ATOM 2080 C C . ALA A 1 273 ? -2.523 -4.369 -5.360 1.00 97.75 273 ALA A C 1
ATOM 2082 O O . ALA A 1 273 ? -2.895 -4.763 -4.253 1.00 97.75 273 ALA A O 1
ATOM 2083 N N . PRO A 1 274 ? -3.156 -4.757 -6.481 1.00 96.06 274 PRO A N 1
ATOM 2084 C CA . PRO A 1 274 ? -4.180 -5.787 -6.452 1.00 96.06 274 PRO A CA 1
ATOM 2085 C C . PRO A 1 274 ? -3.545 -7.158 -6.180 1.00 96.06 274 PRO A C 1
ATOM 2087 O O . PRO A 1 274 ? -2.510 -7.507 -6.749 1.00 96.06 274 PRO A O 1
ATOM 2090 N N . TRP A 1 275 ? -4.199 -7.966 -5.353 1.00 95.00 275 TRP A N 1
ATOM 2091 C CA . TRP A 1 275 ? -3.821 -9.352 -5.087 1.00 95.00 275 TRP A CA 1
ATOM 2092 C C . TRP A 1 275 ? -5.031 -10.257 -5.247 1.00 95.00 275 TRP A C 1
ATOM 2094 O O . TRP A 1 275 ? -6.085 -10.008 -4.675 1.00 95.00 275 TRP A O 1
ATOM 2104 N N . THR A 1 276 ? -4.887 -11.322 -6.026 1.00 92.62 276 THR A N 1
ATOM 2105 C CA . THR A 1 276 ? -5.896 -12.377 -6.124 1.00 92.62 276 THR A CA 1
ATOM 2106 C C . THR A 1 276 ? -5.412 -13.597 -5.344 1.00 92.62 276 THR A C 1
ATOM 2108 O O . THR A 1 276 ? -4.430 -14.222 -5.759 1.00 92.62 276 THR A O 1
ATOM 2111 N N . PRO A 1 277 ? -6.072 -13.961 -4.230 1.00 90.31 277 PRO A N 1
ATOM 2112 C CA . PRO A 1 277 ? -5.771 -15.198 -3.528 1.00 90.31 277 PRO A CA 1
ATOM 2113 C C . PRO A 1 277 ? -5.974 -16.434 -4.426 1.00 90.31 277 PRO A C 1
ATOM 2115 O O . PRO A 1 277 ? -6.743 -16.394 -5.397 1.00 90.31 277 PRO A O 1
ATOM 2118 N N . PRO A 1 278 ? -5.327 -17.567 -4.113 1.00 88.75 278 PRO A N 1
ATOM 2119 C CA . PRO A 1 278 ? -5.518 -18.797 -4.868 1.00 88.75 278 PRO A CA 1
ATOM 2120 C C . PRO A 1 278 ? -6.987 -19.241 -4.863 1.00 88.75 278 PRO A C 1
ATOM 2122 O O . PRO A 1 278 ? -7.654 -19.231 -3.832 1.00 88.75 278 PRO A O 1
ATOM 2125 N N . GLY A 1 279 ? -7.495 -19.658 -6.023 1.00 84.88 279 GLY A N 1
ATOM 2126 C CA . GLY A 1 279 ? -8.804 -20.311 -6.142 1.00 84.88 279 GLY A CA 1
ATOM 2127 C C . GLY A 1 279 ? -10.043 -19.405 -6.116 1.00 84.88 279 GLY A C 1
ATOM 2128 O O . GLY A 1 279 ? -11.134 -19.919 -6.341 1.00 84.88 279 GLY A O 1
ATOM 2129 N N . VAL A 1 280 ? -9.915 -18.088 -5.904 1.00 83.00 280 VAL A N 1
ATOM 2130 C CA . VAL A 1 280 ? -11.082 -17.175 -5.813 1.00 83.00 280 VAL A CA 1
ATOM 2131 C C . VAL A 1 280 ? -11.364 -16.360 -7.086 1.00 83.00 280 VAL A C 1
ATOM 2133 O O . VAL A 1 280 ? -12.441 -15.780 -7.224 1.00 83.00 280 VAL A O 1
ATOM 2136 N N . GLY A 1 281 ? -10.435 -16.343 -8.049 1.00 84.81 281 GLY A N 1
ATOM 2137 C CA . GLY A 1 281 ? -10.587 -15.640 -9.330 1.00 84.81 281 GLY A CA 1
ATOM 2138 C C . GLY A 1 281 ? -10.743 -14.117 -9.198 1.00 84.81 281 GLY A C 1
ATOM 2139 O O . GLY A 1 281 ? -10.590 -13.552 -8.122 1.00 84.81 281 GLY A O 1
ATOM 2140 N N . ALA A 1 282 ? -11.080 -13.439 -10.300 1.00 84.56 282 ALA A N 1
ATOM 2141 C CA . ALA A 1 282 ? -11.097 -11.970 -10.371 1.00 84.56 282 ALA A CA 1
ATOM 2142 C C . ALA A 1 282 ? -12.096 -11.282 -9.421 1.00 84.56 282 ALA A C 1
ATOM 2144 O O . ALA A 1 282 ? -11.862 -10.168 -8.965 1.00 84.56 282 ALA A O 1
ATOM 2145 N N . ALA A 1 283 ? -13.211 -11.942 -9.096 1.00 83.12 283 ALA A N 1
ATOM 2146 C CA . ALA A 1 283 ? -14.164 -11.437 -8.102 1.00 83.12 283 ALA A CA 1
ATOM 2147 C C . ALA A 1 283 ? -13.613 -11.517 -6.665 1.00 83.12 283 ALA A C 1
ATOM 2149 O O . ALA A 1 283 ? -14.108 -10.848 -5.760 1.00 83.12 283 ALA A O 1
ATOM 2150 N N . GLY A 1 284 ? -12.591 -12.348 -6.456 1.00 86.50 284 GLY A N 1
ATOM 2151 C CA . GLY A 1 284 ? -11.865 -12.499 -5.207 1.00 86.50 284 GLY A CA 1
ATOM 2152 C C . GLY A 1 284 ? -10.632 -11.603 -5.089 1.00 86.50 284 GLY A C 1
ATOM 2153 O O . GLY A 1 284 ? -9.910 -11.732 -4.105 1.00 86.50 284 GLY A O 1
ATOM 2154 N N . THR A 1 285 ? -10.377 -10.698 -6.037 1.00 91.38 285 THR A N 1
ATOM 2155 C CA . THR A 1 285 ? -9.271 -9.742 -5.923 1.00 91.38 285 THR A CA 1
ATOM 2156 C C . THR A 1 285 ? -9.448 -8.853 -4.687 1.00 91.38 285 THR A C 1
ATOM 2158 O O . THR A 1 285 ? -10.554 -8.435 -4.336 1.00 91.38 285 THR A O 1
ATOM 2161 N N . ARG A 1 286 ? -8.339 -8.597 -4.002 1.00 92.62 286 ARG A N 1
ATOM 2162 C CA . ARG A 1 286 ? -8.179 -7.736 -2.830 1.00 92.62 286 ARG A CA 1
ATOM 2163 C C . ARG A 1 286 ? -7.265 -6.580 -3.196 1.00 92.62 286 ARG A C 1
ATOM 2165 O O . ARG A 1 286 ? -6.466 -6.687 -4.127 1.00 92.62 286 ARG A O 1
ATOM 2172 N N . MET A 1 287 ? -7.365 -5.488 -2.451 1.00 95.44 287 MET A N 1
ATOM 2173 C CA . MET A 1 287 ? -6.439 -4.372 -2.593 1.00 95.44 287 MET A CA 1
ATOM 2174 C C . MET A 1 287 ? -5.434 -4.414 -1.452 1.00 95.44 287 MET A C 1
ATOM 2176 O O . MET A 1 287 ? -5.816 -4.220 -0.300 1.00 95.44 287 MET A O 1
ATOM 2180 N N . CYS A 1 288 ? -4.169 -4.673 -1.766 1.00 97.44 288 CYS A N 1
ATOM 2181 C CA . CYS A 1 288 ? -3.085 -4.602 -0.801 1.00 97.44 288 CYS A CA 1
ATOM 2182 C C . CYS A 1 288 ? -2.566 -3.170 -0.693 1.00 97.44 288 CYS A C 1
ATOM 2184 O O . CYS A 1 288 ? -2.290 -2.546 -1.712 1.00 97.44 288 CYS A O 1
ATOM 2186 N N . ILE A 1 289 ? -2.375 -2.683 0.528 1.00 97.38 289 ILE A N 1
ATOM 2187 C CA . ILE A 1 289 ? -1.796 -1.382 0.864 1.00 97.38 289 ILE A CA 1
ATOM 2188 C C . ILE A 1 289 ? -0.521 -1.585 1.683 1.00 97.38 289 ILE A C 1
ATOM 2190 O O . ILE A 1 289 ? -0.470 -2.450 2.561 1.00 97.38 289 ILE A O 1
ATOM 2194 N N . GLY A 1 290 ? 0.510 -0.804 1.377 1.00 96.62 290 GLY A N 1
ATOM 2195 C CA . GLY A 1 290 ? 1.826 -0.913 1.994 1.00 96.62 290 GLY A CA 1
ATOM 2196 C C . GLY A 1 290 ? 2.144 0.286 2.863 1.00 96.62 290 GLY A C 1
ATOM 2197 O O . GLY A 1 290 ? 1.745 1.417 2.568 1.00 96.62 290 GLY A O 1
ATOM 2198 N N . PHE A 1 291 ? 2.884 0.013 3.928 1.00 94.69 291 PHE A N 1
ATOM 2199 C CA . PHE A 1 291 ? 3.463 1.014 4.799 1.00 94.69 291 PHE A CA 1
ATOM 2200 C C . PHE A 1 291 ? 4.935 0.711 5.014 1.00 94.69 291 PHE A C 1
ATOM 2202 O O . PHE A 1 291 ? 5.301 -0.443 5.242 1.00 94.69 291 PHE A O 1
ATOM 2209 N N . ALA A 1 292 ? 5.765 1.744 4.962 1.00 92.38 292 ALA A N 1
ATOM 2210 C CA . ALA A 1 292 ? 7.118 1.670 5.470 1.00 92.38 292 ALA A CA 1
ATOM 2211 C C . ALA A 1 292 ? 7.186 2.268 6.874 1.00 92.38 292 ALA A C 1
ATOM 2213 O O . ALA A 1 292 ? 6.625 3.329 7.157 1.00 92.38 292 ALA A O 1
ATOM 2214 N N . GLU A 1 293 ? 7.893 1.575 7.752 1.00 88.44 293 GLU A N 1
ATOM 2215 C CA . GLU A 1 293 ? 7.943 1.868 9.178 1.00 88.44 293 GLU A CA 1
ATOM 2216 C C . GLU A 1 293 ? 9.398 2.049 9.608 1.00 88.44 293 GLU A C 1
ATOM 2218 O O . GLU A 1 293 ? 10.311 1.407 9.077 1.00 88.44 293 GLU A O 1
ATOM 2223 N N . SER A 1 294 ? 9.626 2.955 10.559 1.00 80.56 294 SER A N 1
ATOM 2224 C CA . SER A 1 294 ? 10.934 3.100 11.201 1.00 80.56 294 SER A CA 1
ATOM 2225 C C . SER A 1 294 ? 10.854 2.531 12.599 1.00 80.56 294 SER A C 1
ATOM 2227 O O . SER A 1 294 ? 10.061 3.016 13.401 1.00 80.56 294 SER A O 1
ATOM 2229 N N . HIS A 1 295 ? 11.722 1.573 12.908 1.00 69.00 295 HIS A N 1
ATOM 2230 C CA . HIS A 1 295 ? 11.902 1.129 14.284 1.00 69.00 295 HIS A CA 1
ATOM 2231 C C . HIS A 1 295 ? 13.223 1.664 14.819 1.00 69.00 295 HIS A C 1
ATOM 2233 O O . HIS A 1 295 ? 14.291 1.402 14.254 1.00 69.00 295 HIS A O 1
ATOM 2239 N N . ASP A 1 296 ? 13.154 2.393 15.929 1.00 58.94 296 ASP A N 1
ATOM 2240 C CA . ASP A 1 296 ? 14.336 2.755 16.697 1.00 58.94 296 ASP A CA 1
ATOM 2241 C C . ASP A 1 296 ? 14.843 1.524 17.453 1.00 58.94 296 ASP A C 1
ATOM 2243 O O . ASP A 1 296 ? 14.412 1.214 18.563 1.00 58.94 296 ASP A O 1
ATOM 2247 N N . ASP A 1 297 ? 15.798 0.809 16.858 1.00 50.75 297 ASP A N 1
ATOM 2248 C CA . ASP A 1 297 ? 16.616 -0.133 17.613 1.00 50.75 297 ASP A CA 1
ATOM 2249 C C . ASP A 1 297 ? 17.649 0.669 18.421 1.00 50.75 297 ASP A C 1
ATOM 2251 O O . ASP A 1 297 ? 18.736 1.020 17.939 1.00 50.75 297 ASP A O 1
ATOM 2255 N N . ALA A 1 298 ? 17.293 0.972 19.674 1.00 44.88 298 ALA A N 1
ATOM 2256 C CA . ALA A 1 298 ? 18.136 1.684 20.633 1.00 44.88 298 ALA A CA 1
ATOM 2257 C C . ALA A 1 298 ? 19.526 1.036 20.829 1.00 44.88 298 ALA A C 1
ATOM 2259 O O . ALA A 1 298 ? 20.441 1.702 21.313 1.00 44.88 298 ALA A O 1
ATOM 2260 N N . GLN A 1 299 ? 19.727 -0.229 20.429 1.00 41.78 299 GLN A N 1
ATOM 2261 C CA . GLN A 1 299 ? 21.022 -0.911 20.512 1.00 41.78 299 GLN A CA 1
ATOM 2262 C C . GLN A 1 299 ? 21.929 -0.681 19.292 1.00 41.78 299 GLN A C 1
ATOM 2264 O O . GLN A 1 299 ? 23.138 -0.893 19.395 1.00 41.78 299 GLN A O 1
ATOM 2269 N N . LYS A 1 300 ? 21.396 -0.237 18.143 1.00 44.78 300 LYS A N 1
ATOM 2270 C CA . LYS A 1 300 ? 22.164 -0.100 16.885 1.00 44.78 300 LYS A CA 1
ATOM 2271 C C . LYS A 1 300 ? 22.422 1.339 16.438 1.00 44.78 300 LYS A C 1
ATOM 2273 O O . LYS A 1 300 ? 23.145 1.543 15.461 1.00 44.78 300 LYS A O 1
ATOM 2278 N N . GLY A 1 301 ? 21.849 2.334 17.120 1.00 40.91 301 GLY A N 1
ATOM 2279 C CA . GLY A 1 301 ? 22.058 3.757 16.814 1.00 40.91 301 GLY A CA 1
ATOM 2280 C C . GLY A 1 301 ? 21.628 4.173 15.398 1.00 40.91 301 GLY A C 1
ATOM 2281 O O . GLY A 1 301 ? 22.105 5.189 14.891 1.00 40.91 301 GLY A O 1
ATOM 2282 N N . ARG A 1 302 ? 20.785 3.368 14.733 1.00 51.75 302 ARG A N 1
ATOM 2283 C CA . ARG A 1 302 ? 20.218 3.603 13.395 1.00 51.75 302 ARG A CA 1
ATOM 2284 C C . ARG A 1 302 ? 18.862 2.906 13.295 1.00 51.75 302 ARG A C 1
ATOM 2286 O O . ARG A 1 302 ? 18.783 1.728 13.632 1.00 51.75 302 ARG A O 1
ATOM 2293 N N . SER A 1 303 ? 17.851 3.599 12.782 1.00 68.50 303 SER A N 1
ATOM 2294 C CA . SER A 1 303 ? 16.509 3.039 12.608 1.00 68.50 303 SER A CA 1
ATOM 2295 C C . SER A 1 303 ? 16.476 2.111 11.382 1.00 68.50 303 SER A C 1
ATOM 2297 O O . SER A 1 303 ? 16.845 2.525 10.275 1.00 68.50 303 SER A O 1
ATOM 2299 N N . ASP A 1 304 ? 16.104 0.845 11.580 1.00 83.19 304 ASP A N 1
ATOM 2300 C CA . ASP A 1 304 ? 15.863 -0.101 10.483 1.00 83.19 304 ASP A CA 1
ATOM 2301 C C . ASP A 1 304 ? 14.522 0.254 9.808 1.00 83.19 304 ASP A C 1
ATOM 2303 O O . ASP A 1 304 ? 13.608 0.770 10.458 1.00 83.19 304 ASP A O 1
ATOM 2307 N N . ARG A 1 305 ? 14.420 0.033 8.490 1.00 88.44 305 ARG A N 1
ATOM 2308 C CA . ARG A 1 305 ? 13.227 0.352 7.690 1.00 88.44 305 ARG A CA 1
ATOM 2309 C C . ARG A 1 305 ? 12.469 -0.931 7.373 1.00 88.44 305 ARG A C 1
ATOM 2311 O O . ARG A 1 305 ? 12.848 -1.662 6.458 1.00 88.44 305 ARG A O 1
ATOM 2318 N N . ALA A 1 306 ? 11.443 -1.213 8.166 1.00 91.69 306 ALA A N 1
ATOM 2319 C CA . ALA A 1 306 ? 10.565 -2.355 7.957 1.00 91.69 306 ALA A CA 1
ATOM 2320 C C . ALA A 1 306 ? 9.423 -2.001 6.996 1.00 91.69 306 ALA A C 1
ATOM 2322 O O . ALA A 1 306 ? 9.168 -0.829 6.703 1.00 91.69 306 ALA A O 1
ATOM 2323 N N . LEU A 1 307 ? 8.730 -3.028 6.513 1.00 93.38 307 LEU A N 1
ATOM 2324 C CA . LEU A 1 307 ? 7.506 -2.895 5.737 1.00 93.38 307 LEU A CA 1
ATOM 2325 C C . LEU A 1 307 ? 6.371 -3.709 6.355 1.00 93.38 307 LEU A C 1
ATOM 2327 O O . LEU A 1 307 ? 6.562 -4.841 6.808 1.00 93.38 307 LEU A O 1
ATOM 2331 N N . THR A 1 308 ? 5.177 -3.136 6.296 1.00 94.38 308 THR A N 1
ATOM 2332 C CA . THR A 1 308 ? 3.917 -3.783 6.650 1.00 94.38 308 THR A CA 1
ATOM 2333 C C . THR A 1 308 ? 3.012 -3.735 5.424 1.00 94.38 308 THR A C 1
ATOM 2335 O O . THR A 1 308 ? 2.785 -2.672 4.845 1.00 94.38 308 THR A O 1
ATOM 2338 N N . VAL A 1 309 ? 2.494 -4.890 5.007 1.00 96.38 309 VAL A N 1
ATOM 2339 C CA . VAL A 1 309 ? 1.539 -5.008 3.898 1.00 96.38 309 VAL A CA 1
ATOM 2340 C C . VAL A 1 309 ? 0.234 -5.532 4.460 1.00 96.38 309 VAL A C 1
ATOM 2342 O O . VAL A 1 309 ? 0.200 -6.570 5.120 1.00 96.38 309 VAL A O 1
ATOM 2345 N N . ARG A 1 310 ? -0.852 -4.823 4.174 1.00 95.25 310 ARG A N 1
ATOM 2346 C CA . ARG A 1 310 ? -2.212 -5.208 4.549 1.00 95.25 310 ARG A CA 1
ATOM 2347 C C . ARG A 1 310 ? -3.066 -5.369 3.308 1.00 95.25 310 ARG A C 1
ATOM 2349 O O . ARG A 1 310 ? -2.753 -4.769 2.291 1.00 95.25 310 ARG A O 1
ATOM 2356 N N . TYR A 1 311 ? -4.153 -6.123 3.380 1.00 93.75 311 TYR A N 1
ATOM 2357 C CA . TYR A 1 311 ? -5.148 -6.208 2.318 1.00 93.75 311 TYR A CA 1
ATOM 2358 C C . TYR A 1 311 ? -6.521 -5.775 2.812 1.00 93.75 311 TYR A C 1
ATOM 2360 O O . TYR A 1 311 ? -6.908 -6.052 3.941 1.00 93.75 311 TYR A O 1
ATOM 2368 N N . LEU A 1 312 ? -7.265 -5.098 1.947 1.00 90.62 312 LEU A N 1
ATOM 2369 C CA . LEU A 1 312 ? -8.670 -4.780 2.153 1.00 90.62 312 LEU A CA 1
ATOM 2370 C C . LEU A 1 312 ? -9.500 -6.016 1.772 1.00 90.62 312 LEU A C 1
ATOM 2372 O O . LEU A 1 312 ? -9.415 -6.453 0.613 1.00 90.62 312 LEU A O 1
ATOM 2376 N N . PRO A 1 313 ? -10.239 -6.622 2.722 1.00 80.69 313 PRO A N 1
ATOM 2377 C CA . PRO A 1 313 ? -11.063 -7.786 2.440 1.00 80.69 313 PRO A CA 1
ATOM 2378 C C . PRO A 1 313 ? -12.142 -7.466 1.397 1.00 80.69 313 PRO A C 1
ATOM 2380 O O . PRO A 1 313 ? -12.638 -6.348 1.285 1.00 80.69 313 PRO A O 1
ATOM 2383 N N . GLY A 1 314 ? -12.461 -8.455 0.563 1.00 68.06 314 GLY A N 1
ATOM 2384 C CA . GLY A 1 314 ? -13.451 -8.299 -0.499 1.00 68.06 314 GLY A CA 1
ATOM 2385 C C . GLY A 1 314 ? -14.856 -8.704 -0.051 1.00 68.06 314 GLY A C 1
ATOM 2386 O O . GLY A 1 314 ? -15.031 -9.306 1.005 1.00 68.06 314 GLY A O 1
ATOM 2387 N N . PRO A 1 315 ? -15.876 -8.481 -0.893 1.00 58.22 315 PRO A N 1
ATOM 2388 C CA . PRO A 1 315 ? -17.280 -8.716 -0.544 1.00 58.22 315 PRO A CA 1
ATOM 2389 C C . PRO A 1 315 ? -17.646 -10.188 -0.278 1.00 58.22 315 PRO A C 1
ATOM 2391 O O . PRO A 1 315 ? -18.730 -10.449 0.232 1.00 58.22 315 PRO A O 1
ATOM 2394 N N . ALA A 1 316 ? -16.775 -11.145 -0.628 1.00 55.09 316 ALA A N 1
ATOM 2395 C CA . ALA A 1 316 ? -16.917 -12.571 -0.296 1.00 55.09 316 ALA A CA 1
ATOM 2396 C C . ALA A 1 316 ? -16.323 -12.947 1.078 1.00 55.09 316 ALA A C 1
ATOM 2398 O O . ALA A 1 316 ? -16.567 -14.044 1.573 1.00 55.09 316 ALA A O 1
ATOM 2399 N N . GLU A 1 317 ? -15.604 -12.020 1.712 1.00 63.56 317 GLU A N 1
ATOM 2400 C CA . GLU A 1 317 ? -15.219 -12.053 3.124 1.00 63.56 317 GLU A CA 1
ATOM 2401 C C . GLU A 1 317 ? -15.978 -10.956 3.902 1.00 63.56 317 GLU A C 1
ATOM 2403 O O . GLU A 1 317 ? -15.343 -10.179 4.614 1.00 63.56 317 GLU A O 1
ATOM 2408 N N . PRO A 1 318 ? -17.318 -10.814 3.761 1.00 51.53 318 PRO A N 1
ATOM 2409 C CA . PRO A 1 318 ? -18.026 -9.772 4.480 1.00 51.53 318 PRO A CA 1
ATOM 2410 C C . PRO A 1 318 ? -17.906 -10.074 5.970 1.00 51.53 318 PRO A C 1
ATOM 2412 O O . PRO A 1 318 ? -18.298 -11.142 6.452 1.00 51.53 318 PRO A O 1
ATOM 2415 N N . GLU A 1 319 ? -17.336 -9.128 6.699 1.00 53.16 319 GLU A N 1
ATOM 2416 C CA . GLU A 1 319 ? -17.087 -9.262 8.122 1.00 53.16 319 GLU A CA 1
ATOM 2417 C C . GLU A 1 319 ? -18.389 -9.073 8.913 1.00 53.16 319 GLU A C 1
ATOM 2419 O O . GLU A 1 319 ? -18.663 -8.038 9.512 1.00 53.16 319 GLU A O 1
ATOM 2424 N N . LEU A 1 320 ? -19.232 -10.107 8.900 1.00 51.50 320 LEU A N 1
ATOM 2425 C CA . LEU A 1 320 ? -20.252 -10.301 9.934 1.00 51.50 320 LEU A CA 1
ATOM 2426 C C . LEU A 1 320 ? -19.641 -10.894 11.216 1.00 51.50 320 LEU A C 1
ATOM 2428 O O . LEU A 1 320 ? -20.339 -11.050 12.217 1.00 51.50 320 LEU A O 1
ATOM 2432 N N . ALA A 1 321 ? -18.352 -11.245 11.190 1.00 62.28 321 ALA A N 1
ATOM 2433 C CA . ALA A 1 321 ? -17.613 -11.702 12.354 1.00 62.28 321 ALA A CA 1
ATOM 2434 C C . ALA A 1 321 ? -17.133 -10.503 13.181 1.00 62.28 321 ALA A C 1
ATOM 2436 O O . ALA A 1 321 ? -16.672 -9.503 12.643 1.00 62.28 321 ALA A O 1
ATOM 2437 N N . VAL A 1 322 ? -17.239 -10.617 14.503 1.00 77.88 322 VAL A N 1
ATOM 2438 C CA . VAL A 1 322 ? -16.566 -9.699 15.422 1.00 77.88 322 VAL A CA 1
ATOM 2439 C C . VAL A 1 322 ? -15.071 -10.004 15.361 1.00 77.88 322 VAL A C 1
ATOM 2441 O O . VAL A 1 322 ? -14.657 -11.083 15.788 1.00 77.88 322 VAL A O 1
ATOM 2444 N N . GLU A 1 323 ? -14.268 -9.076 14.847 1.00 80.38 323 GLU A N 1
ATOM 2445 C CA . GLU A 1 323 ? -12.809 -9.163 14.916 1.00 80.38 323 GLU A CA 1
ATOM 2446 C C . GLU A 1 323 ? -12.330 -8.566 16.240 1.00 80.38 323 GLU A C 1
ATOM 2448 O O . GLU A 1 323 ? -12.754 -7.480 16.636 1.00 80.38 323 GLU A O 1
ATOM 2453 N N . VAL A 1 324 ? -11.451 -9.274 16.947 1.00 87.50 324 VAL A N 1
ATOM 2454 C CA . VAL A 1 324 ? -10.816 -8.764 18.166 1.00 87.50 324 VAL A CA 1
ATOM 2455 C C . VAL A 1 324 ? -9.482 -8.133 17.776 1.00 87.50 324 VAL A C 1
ATOM 2457 O O . VAL A 1 324 ? -8.512 -8.850 17.561 1.00 87.50 324 VAL A O 1
ATOM 2460 N N . LEU A 1 325 ? -9.450 -6.799 17.690 1.00 85.44 325 LEU A N 1
ATOM 2461 C CA . LEU A 1 325 ? -8.256 -6.024 17.324 1.00 85.44 325 LEU A CA 1
ATOM 2462 C C . LEU A 1 325 ? -7.261 -5.935 18.484 1.00 85.44 325 LEU A C 1
ATOM 2464 O O . LEU A 1 325 ? -6.054 -6.037 18.299 1.00 85.44 325 LEU A O 1
ATOM 2468 N N . VAL A 1 326 ? -7.781 -5.758 19.697 1.00 90.06 326 VAL A N 1
ATOM 2469 C CA . VAL A 1 326 ? -7.013 -5.828 20.942 1.00 90.06 326 VAL A CA 1
ATOM 2470 C C . VAL A 1 326 ? -7.807 -6.722 21.885 1.00 90.06 326 VAL A C 1
ATOM 2472 O O . VAL A 1 326 ? -8.995 -6.454 22.080 1.00 90.06 326 VAL A O 1
ATOM 2475 N N . PRO A 1 327 ? -7.219 -7.790 22.452 1.00 93.44 327 PRO A N 1
ATOM 2476 C CA . PRO A 1 327 ? -7.925 -8.650 23.392 1.00 93.44 327 PRO A CA 1
ATOM 2477 C C . PRO A 1 327 ? -8.294 -7.890 24.670 1.00 93.44 327 PRO A C 1
ATOM 2479 O O . PRO A 1 327 ? -7.796 -6.794 24.935 1.00 93.44 327 PRO A O 1
ATOM 2482 N N . TRP A 1 328 ? -9.159 -8.494 25.487 1.00 95.69 328 TRP A N 1
ATOM 2483 C CA . TRP A 1 328 ? -9.433 -7.976 26.825 1.00 95.69 328 TRP A CA 1
ATOM 2484 C C . TRP A 1 328 ? -8.125 -7.766 27.586 1.00 95.69 328 TRP A C 1
ATOM 2486 O O . TRP A 1 328 ? -7.352 -8.702 27.781 1.00 95.69 328 TRP A O 1
ATOM 2496 N N . THR A 1 329 ? -7.894 -6.519 27.973 1.00 95.81 329 THR A N 1
ATOM 2497 C CA . THR A 1 329 ? -6.703 -6.060 28.676 1.00 95.81 329 THR A CA 1
ATOM 2498 C C . THR A 1 329 ? -7.146 -5.320 29.929 1.00 95.81 329 THR A C 1
ATOM 2500 O O . THR A 1 329 ? -8.097 -4.538 29.884 1.00 95.81 329 THR A O 1
ATOM 2503 N N . ASP A 1 330 ? -6.488 -5.591 31.051 1.00 95.81 330 ASP A N 1
ATOM 2504 C CA . ASP A 1 330 ? -6.874 -5.030 32.345 1.00 95.81 330 ASP A CA 1
ATOM 2505 C C . ASP A 1 330 ? -6.776 -3.500 32.362 1.00 95.81 330 ASP A C 1
ATOM 2507 O O . ASP A 1 330 ? -5.823 -2.904 31.854 1.00 95.81 330 ASP A O 1
ATOM 2511 N N . ILE A 1 331 ? -7.773 -2.867 32.978 1.00 97.50 331 ILE A N 1
ATOM 2512 C CA . ILE A 1 331 ? -7.768 -1.439 33.293 1.00 97.50 331 ILE A CA 1
ATOM 2513 C C . ILE A 1 331 ? -6.974 -1.245 34.586 1.00 97.50 331 ILE A C 1
ATOM 2515 O O . ILE A 1 331 ? -7.261 -1.881 35.604 1.00 97.50 331 ILE A O 1
ATOM 2519 N N . ALA A 1 332 ? -6.009 -0.327 34.577 1.00 97.12 332 ALA A N 1
ATOM 2520 C CA . ALA A 1 332 ? -5.277 0.037 35.784 1.00 97.12 332 ALA A CA 1
ATOM 2521 C C . ALA A 1 332 ? -6.165 0.925 36.667 1.00 97.12 332 ALA A C 1
ATOM 2523 O O . ALA A 1 332 ? -6.344 2.109 36.391 1.00 97.12 332 ALA A O 1
ATOM 2524 N N . LEU A 1 333 ? -6.767 0.348 37.709 1.00 97.62 333 LEU A N 1
ATOM 2525 C CA . LEU A 1 333 ? -7.703 1.064 38.577 1.00 97.62 333 LEU A CA 1
ATOM 2526 C C . LEU A 1 333 ? -7.017 2.166 39.393 1.00 97.62 333 LEU A C 1
ATOM 2528 O O . LEU A 1 333 ? -5.902 2.004 39.890 1.00 97.62 333 LEU A O 1
ATOM 2532 N N . ALA A 1 334 ? -7.720 3.284 39.553 1.00 97.88 334 ALA A N 1
ATOM 2533 C CA . ALA A 1 334 ? -7.272 4.402 40.366 1.00 97.88 334 ALA A CA 1
ATOM 2534 C C . ALA A 1 334 ? -7.283 4.052 41.868 1.00 97.88 334 ALA A C 1
ATOM 2536 O O . ALA A 1 334 ? -8.034 3.172 42.304 1.00 97.88 334 ALA A O 1
ATOM 2537 N N . PRO A 1 335 ? -6.497 4.760 42.702 1.00 96.69 335 PRO A N 1
ATOM 2538 C CA . PRO A 1 335 ? -6.545 4.588 44.150 1.00 96.69 335 PRO A CA 1
ATOM 2539 C C . PRO A 1 335 ? -7.969 4.737 44.704 1.00 96.69 335 PRO A C 1
ATOM 2541 O O . PRO A 1 335 ? -8.663 5.708 44.414 1.00 96.69 335 PRO A O 1
ATOM 2544 N N . GLY A 1 336 ? -8.396 3.778 45.529 1.00 94.69 336 GLY A N 1
ATOM 2545 C CA . GLY A 1 336 ? -9.740 3.767 46.120 1.00 94.69 336 GLY A CA 1
ATOM 2546 C C . GLY A 1 336 ? -10.838 3.186 45.220 1.00 94.69 336 GLY A C 1
ATOM 2547 O O . GLY A 1 336 ? -11.981 3.095 45.664 1.00 94.69 336 GLY A O 1
ATOM 2548 N N . VAL A 1 337 ? -10.502 2.753 44.002 1.00 97.38 337 VAL A N 1
ATOM 2549 C CA . VAL A 1 337 ? -11.389 1.984 43.122 1.00 97.38 337 VAL A CA 1
ATOM 2550 C C . VAL A 1 337 ? -10.959 0.523 43.149 1.00 97.38 337 VAL A C 1
ATOM 2552 O O . VAL A 1 337 ? -9.780 0.205 42.997 1.00 97.38 337 VAL A O 1
ATOM 2555 N N . THR A 1 338 ? -11.909 -0.385 43.348 1.00 96.19 338 THR A N 1
ATOM 2556 C CA . THR A 1 338 ? -11.640 -1.827 43.370 1.00 96.19 338 THR A CA 1
ATOM 2557 C C . THR A 1 338 ? -12.535 -2.562 42.388 1.00 96.19 338 THR A C 1
ATOM 2559 O O . THR A 1 338 ? -13.610 -2.092 42.018 1.00 96.19 338 THR A O 1
ATOM 2562 N N . SER A 1 339 ? -12.091 -3.739 41.950 1.00 93.19 339 SER A N 1
ATOM 2563 C CA . SER A 1 339 ? -12.965 -4.645 41.210 1.00 93.19 339 SER A CA 1
ATOM 2564 C C . SER A 1 339 ? -14.034 -5.212 42.142 1.00 93.19 339 SER A C 1
ATOM 2566 O O . SER A 1 339 ? -13.702 -5.748 43.200 1.00 93.19 339 SER A O 1
ATOM 2568 N N . ASP A 1 340 ? -15.298 -5.156 41.723 1.00 84.56 340 ASP A N 1
ATOM 2569 C CA . ASP A 1 340 ? -16.410 -5.837 42.404 1.00 84.56 340 ASP A CA 1
ATOM 2570 C C . ASP A 1 340 ? -16.545 -7.311 41.952 1.00 84.56 340 ASP A C 1
ATOM 2572 O O . ASP A 1 340 ? -17.352 -8.079 42.471 1.00 84.56 340 ASP A O 1
ATOM 2576 N N . PHE A 1 341 ? -15.721 -7.747 40.989 1.00 77.56 341 PHE A N 1
ATOM 2577 C CA . PHE A 1 341 ? -15.634 -9.139 40.546 1.00 77.56 341 PHE A CA 1
ATOM 2578 C C . PHE A 1 341 ? -14.212 -9.685 40.694 1.00 77.56 341 PHE A C 1
ATOM 2580 O O . PHE A 1 341 ? -13.259 -9.154 40.127 1.00 77.56 341 PHE A O 1
ATOM 2587 N N . SER A 1 342 ? -14.062 -10.815 41.384 1.00 69.88 342 SER A N 1
ATOM 2588 C CA . SER A 1 342 ? -12.773 -11.516 41.468 1.00 69.88 342 SER A CA 1
ATOM 2589 C C . SER A 1 342 ? -12.428 -12.305 40.199 1.00 69.88 342 SER A C 1
ATOM 2591 O O . SER A 1 342 ? -11.256 -12.547 39.935 1.00 69.88 342 SER A O 1
ATOM 2593 N N . SER A 1 343 ? -13.427 -12.701 39.402 1.00 72.81 343 SER A N 1
ATOM 2594 C CA . SER A 1 343 ? -13.251 -13.522 38.191 1.00 72.81 343 SER A CA 1
ATOM 2595 C C . SER A 1 343 ? -13.294 -12.739 36.877 1.00 72.81 343 SER A C 1
ATOM 2597 O O . SER A 1 343 ? -13.015 -13.307 35.822 1.00 72.81 343 SER A O 1
ATOM 2599 N N . ARG A 1 344 ? -13.680 -11.460 36.923 1.00 80.50 344 ARG A N 1
ATOM 2600 C CA . ARG A 1 344 ? -13.796 -10.569 35.759 1.00 80.50 344 ARG A CA 1
ATOM 2601 C C . ARG A 1 344 ? -13.361 -9.158 36.152 1.00 80.50 344 ARG A C 1
ATOM 2603 O O . ARG A 1 344 ? -14.230 -8.312 36.381 1.00 80.50 344 ARG A O 1
ATOM 2610 N N . PRO A 1 345 ? -12.047 -8.923 36.315 1.00 91.12 345 PRO A N 1
ATOM 2611 C CA . PRO A 1 345 ? -11.557 -7.587 36.615 1.00 91.12 345 PRO A CA 1
ATOM 2612 C C . PRO A 1 345 ? -12.000 -6.596 35.524 1.00 91.12 345 PRO A C 1
ATOM 2614 O O . PRO A 1 345 ? -12.290 -7.013 34.398 1.00 91.12 345 PRO A O 1
ATOM 2617 N N . PRO A 1 346 ? -12.081 -5.293 35.838 1.00 96.94 346 PRO A N 1
ATOM 2618 C CA . PRO A 1 346 ? -12.345 -4.260 34.852 1.00 96.94 346 PRO A CA 1
ATOM 2619 C C . PRO A 1 346 ? -11.334 -4.334 33.712 1.00 96.94 346 PRO A C 1
ATOM 2621 O O . PRO A 1 346 ? -10.124 -4.290 33.933 1.00 96.94 346 PRO A O 1
ATOM 2624 N N . GLN A 1 347 ? -11.846 -4.473 32.498 1.00 97.19 347 GLN A N 1
ATOM 2625 C CA . GLN A 1 347 ? -11.055 -4.716 31.298 1.00 97.19 347 GLN A CA 1
ATOM 2626 C C . GLN A 1 347 ? -11.568 -3.856 30.152 1.00 97.19 347 GLN A C 1
ATOM 2628 O O . GLN A 1 347 ? -12.739 -3.476 30.115 1.00 97.19 347 GLN A O 1
ATOM 2633 N N . ALA A 1 348 ? -10.690 -3.588 29.197 1.00 97.69 348 ALA A N 1
ATOM 2634 C CA . ALA A 1 348 ? -11.009 -2.912 27.956 1.00 97.69 348 ALA A CA 1
ATOM 2635 C C . ALA A 1 348 ? -10.548 -3.753 26.762 1.00 97.69 348 ALA A C 1
ATOM 2637 O O . ALA A 1 348 ? -9.607 -4.540 26.870 1.00 97.69 348 ALA A O 1
ATOM 2638 N N . ARG A 1 349 ? -11.220 -3.607 25.623 1.00 96.19 349 ARG A N 1
ATOM 2639 C CA . ARG A 1 349 ? -10.812 -4.215 24.354 1.00 96.19 349 ARG A CA 1
ATOM 2640 C C . ARG A 1 349 ? -11.193 -3.330 23.183 1.00 96.19 349 ARG A C 1
ATOM 2642 O O . ARG A 1 349 ? -12.109 -2.514 23.291 1.00 96.19 349 ARG A O 1
ATOM 2649 N N . LEU A 1 350 ? -10.566 -3.585 22.043 1.00 95.12 350 LEU A N 1
ATOM 2650 C CA . LEU A 1 350 ? -10.963 -3.003 20.770 1.00 95.12 350 LEU A CA 1
ATOM 2651 C C . LEU A 1 350 ? -11.437 -4.117 19.845 1.00 95.12 350 LEU A C 1
ATOM 2653 O O . LEU A 1 350 ? -10.741 -5.117 19.664 1.00 95.12 350 LEU A O 1
ATOM 2657 N N . ILE A 1 351 ? -12.620 -3.949 19.265 1.00 91.25 351 ILE A N 1
ATOM 2658 C CA . ILE A 1 351 ? -13.162 -4.873 18.266 1.00 91.25 351 ILE A CA 1
ATOM 2659 C C . ILE A 1 351 ? -13.506 -4.133 16.979 1.00 91.25 351 ILE A C 1
ATOM 2661 O O . ILE A 1 351 ? -13.734 -2.925 17.014 1.00 91.25 351 ILE A O 1
ATOM 2665 N N . ALA A 1 352 ? -13.602 -4.854 15.866 1.00 84.44 352 ALA A N 1
ATOM 2666 C CA . ALA A 1 352 ? -14.255 -4.380 14.654 1.00 84.44 352 ALA A CA 1
ATOM 2667 C C . ALA A 1 352 ? -15.523 -5.198 14.380 1.00 84.44 352 ALA A C 1
ATOM 2669 O O . ALA A 1 352 ? -15.539 -6.421 14.521 1.00 84.44 352 ALA A O 1
ATOM 2670 N N . ILE A 1 353 ? -16.603 -4.509 14.010 1.00 79.56 353 ILE A N 1
ATOM 2671 C CA . ILE A 1 353 ? -17.848 -5.122 13.540 1.00 79.56 353 ILE A CA 1
ATOM 2672 C C . ILE A 1 353 ? -18.221 -4.451 12.225 1.00 79.56 353 ILE A C 1
ATOM 2674 O O . ILE A 1 353 ? -18.480 -3.244 12.203 1.00 79.56 353 ILE A O 1
ATOM 2678 N N . ALA A 1 354 ? -18.258 -5.226 11.138 1.00 71.62 354 ALA A N 1
ATOM 2679 C CA . ALA A 1 354 ? -18.535 -4.716 9.795 1.00 71.62 354 ALA A CA 1
ATOM 2680 C C . ALA A 1 354 ? -17.685 -3.471 9.459 1.00 71.62 354 ALA A C 1
ATOM 2682 O O . ALA A 1 354 ? -18.203 -2.446 9.019 1.00 71.62 354 ALA A O 1
ATOM 2683 N N . GLY A 1 355 ? -16.384 -3.538 9.762 1.00 66.75 355 GLY A N 1
ATOM 2684 C CA . GLY A 1 355 ? -15.423 -2.456 9.541 1.00 66.75 355 GLY A CA 1
ATOM 2685 C C . GLY A 1 355 ? -15.465 -1.290 10.543 1.00 66.75 355 GLY A C 1
ATOM 2686 O O . GLY A 1 355 ? -14.543 -0.478 10.560 1.00 66.75 355 GLY A O 1
ATOM 2687 N N . ASN A 1 356 ? -16.477 -1.199 11.413 1.00 78.19 356 ASN A N 1
ATOM 2688 C CA . ASN A 1 356 ? -16.535 -0.163 12.447 1.00 78.19 356 ASN A CA 1
ATOM 2689 C C . ASN A 1 356 ? -15.790 -0.616 13.698 1.00 78.19 356 ASN A C 1
ATOM 2691 O O . ASN A 1 356 ? -16.120 -1.653 14.277 1.00 78.19 356 ASN A O 1
ATOM 2695 N N . ARG A 1 357 ? -14.817 0.181 14.138 1.00 87.62 357 ARG A N 1
ATOM 2696 C CA . ARG A 1 357 ? -14.065 -0.086 15.364 1.00 87.62 357 ARG A CA 1
ATOM 2697 C C . ARG A 1 357 ? -14.872 0.372 16.576 1.00 87.62 357 ARG A C 1
ATOM 2699 O O . ARG A 1 357 ? -15.479 1.442 16.556 1.00 87.62 357 ARG A O 1
ATOM 2706 N N . LEU A 1 358 ? -14.884 -0.434 17.630 1.00 93.75 358 LEU A N 1
ATOM 2707 C CA . LEU A 1 358 ? -15.605 -0.162 18.869 1.00 93.75 358 LEU A CA 1
ATOM 2708 C C . LEU A 1 358 ? -14.683 -0.398 20.062 1.00 93.75 358 LEU A C 1
ATOM 2710 O O . LEU A 1 358 ? -14.178 -1.511 20.239 1.00 93.75 358 LEU A O 1
ATOM 2714 N N . LEU A 1 359 ? -14.512 0.623 20.902 1.00 96.94 359 LEU A N 1
ATOM 2715 C CA . LEU A 1 359 ? -13.942 0.447 22.235 1.00 96.94 359 LEU A CA 1
ATOM 2716 C C . LEU A 1 359 ? -15.019 -0.107 23.147 1.00 96.94 359 LEU A C 1
ATOM 2718 O O . LEU A 1 359 ? -16.105 0.470 23.264 1.00 96.94 359 LEU A O 1
ATOM 2722 N N . GLN A 1 360 ? -14.695 -1.218 23.796 1.00 97.69 360 GLN A N 1
ATOM 2723 C CA . GLN A 1 360 ? -15.559 -1.844 24.777 1.00 97.69 360 GLN A CA 1
ATOM 2724 C C . GLN A 1 360 ? -14.874 -1.889 26.128 1.00 97.69 360 GLN A C 1
ATOM 2726 O O . GLN A 1 360 ? -13.712 -2.285 26.220 1.00 97.69 360 GLN A O 1
ATOM 2731 N N . LEU A 1 361 ? -15.618 -1.529 27.169 1.00 97.69 361 LEU A N 1
ATOM 2732 C CA . LEU A 1 361 ? -15.227 -1.787 28.548 1.00 97.69 361 LEU A CA 1
ATOM 2733 C C . LEU A 1 361 ? -16.083 -2.931 29.098 1.00 97.69 361 LEU A C 1
ATOM 2735 O O . LEU A 1 361 ? -17.176 -3.210 28.607 1.00 97.69 361 LEU A O 1
ATOM 2739 N N . SER A 1 362 ? -15.565 -3.620 30.102 1.00 96.12 362 SER A N 1
ATOM 2740 C CA . SER A 1 362 ? -16.227 -4.745 30.753 1.00 96.12 362 SER A CA 1
ATOM 2741 C C . SER A 1 362 ? -15.904 -4.751 32.236 1.00 96.12 362 SER A C 1
ATOM 2743 O O . SER A 1 362 ? -14.864 -4.250 32.667 1.00 96.12 362 SER A O 1
ATOM 2745 N N . GLY A 1 363 ? -16.791 -5.365 33.011 1.00 95.12 363 GLY A N 1
ATOM 2746 C CA . GLY A 1 363 ? -16.626 -5.556 34.444 1.00 95.12 363 GLY A CA 1
ATOM 2747 C C . GLY A 1 363 ? -17.350 -4.506 35.277 1.00 95.12 363 GLY A C 1
ATOM 2748 O O . GLY A 1 363 ? -18.068 -3.638 34.778 1.00 95.12 363 GLY A O 1
ATOM 2749 N N . LYS A 1 364 ? -17.185 -4.616 36.593 1.00 95.38 364 LYS A N 1
ATOM 2750 C CA . LYS A 1 364 ? -17.842 -3.753 37.571 1.00 95.38 364 LYS A CA 1
ATOM 2751 C C . LYS A 1 364 ? -16.826 -3.277 38.590 1.00 95.38 364 LYS A C 1
ATOM 2753 O O . LYS A 1 364 ? -16.030 -4.067 39.097 1.00 95.38 364 LYS A O 1
ATOM 2758 N N . ILE A 1 365 ? -16.878 -1.987 38.880 1.00 96.88 365 ILE A N 1
ATOM 2759 C CA . ILE A 1 365 ? -16.047 -1.354 39.897 1.00 96.88 365 ILE A CA 1
ATOM 2760 C C . ILE A 1 365 ? -16.878 -1.026 41.129 1.00 96.88 365 ILE A C 1
ATOM 2762 O O . ILE A 1 365 ? -18.049 -0.664 41.007 1.00 96.88 365 ILE A O 1
ATOM 2766 N N . ALA A 1 366 ? -16.248 -1.100 42.294 1.00 96.31 366 ALA A N 1
ATOM 2767 C CA . ALA A 1 366 ? -16.690 -0.434 43.506 1.00 96.31 366 ALA A CA 1
ATOM 2768 C C . ALA A 1 366 ? -15.869 0.850 43.697 1.00 96.31 366 ALA A C 1
ATOM 2770 O O . ALA A 1 366 ? -14.664 0.885 43.433 1.00 96.31 366 ALA A O 1
ATOM 2771 N N . CYS A 1 367 ? -16.535 1.916 44.126 1.00 95.88 367 CYS A N 1
ATOM 2772 C CA . CYS A 1 367 ? -15.960 3.249 44.279 1.00 95.88 367 CYS A CA 1
ATOM 2773 C C . CYS A 1 367 ? -16.716 4.046 45.355 1.00 95.88 367 CYS A C 1
ATOM 2775 O O . CYS A 1 367 ? -17.603 3.535 46.037 1.00 95.88 367 CYS A O 1
ATOM 2777 N N . SER A 1 368 ? -16.352 5.310 45.553 1.00 95.25 368 SER A N 1
ATOM 2778 C CA . SER A 1 368 ? -17.051 6.220 46.472 1.00 95.25 368 SER A CA 1
ATOM 2779 C C . SER A 1 368 ? -17.004 7.647 45.937 1.00 95.25 368 SER A C 1
ATOM 2781 O O . SER A 1 368 ? -16.465 8.554 46.567 1.00 95.25 368 SER A O 1
ATOM 2783 N N . PHE A 1 369 ? -17.516 7.844 44.722 1.00 96.62 369 PHE A N 1
ATOM 2784 C CA . PHE A 1 369 ? -17.516 9.163 44.097 1.00 96.62 369 PHE A CA 1
ATOM 2785 C C . PHE A 1 369 ? -18.695 9.983 44.617 1.00 96.62 369 PHE A C 1
ATOM 2787 O O . PHE A 1 369 ? -19.837 9.522 44.612 1.00 96.62 369 PHE A O 1
ATOM 2794 N N . SER A 1 370 ? -18.430 11.211 45.054 1.00 94.75 370 SER A N 1
ATOM 2795 C CA . SER A 1 370 ? -19.439 12.097 45.648 1.00 94.75 370 SER A CA 1
ATOM 2796 C C . SER A 1 370 ? -19.332 13.547 45.177 1.00 94.75 370 SER A C 1
ATOM 2798 O O . SER A 1 370 ? -20.106 14.387 45.627 1.00 94.75 370 SER A O 1
ATOM 2800 N N . ASP A 1 371 ? -18.369 13.873 44.314 1.00 90.25 371 ASP A N 1
ATOM 2801 C CA . ASP A 1 371 ? -18.154 15.240 43.844 1.00 90.25 371 ASP A CA 1
ATOM 2802 C C . ASP A 1 371 ? -19.103 15.561 42.680 1.00 90.25 371 ASP A C 1
ATOM 2804 O O . ASP A 1 371 ? -19.161 14.831 41.695 1.00 90.25 371 ASP A O 1
ATOM 2808 N N . ALA A 1 372 ? -19.854 16.657 42.809 1.00 83.69 372 ALA A N 1
ATOM 2809 C CA . ALA A 1 372 ? -20.766 17.148 41.775 1.00 83.69 372 ALA A CA 1
ATOM 2810 C C . ALA A 1 372 ? -20.067 17.978 40.688 1.00 83.69 372 ALA A C 1
ATOM 2812 O O . ALA A 1 372 ? -20.662 18.266 39.651 1.00 83.69 372 ALA A O 1
ATOM 2813 N N . THR A 1 373 ? -18.830 18.401 40.941 1.00 80.75 373 THR A N 1
ATOM 2814 C CA . THR A 1 373 ? -18.064 19.336 40.109 1.00 80.75 373 THR A CA 1
ATOM 2815 C C . THR A 1 373 ? -16.917 18.671 39.354 1.00 80.75 373 THR A C 1
ATOM 2817 O O . THR A 1 373 ? -16.410 19.251 38.396 1.00 80.75 373 THR A O 1
ATOM 2820 N N . ALA A 1 374 ? -16.544 17.447 39.733 1.00 87.06 374 ALA A N 1
ATOM 2821 C CA . ALA A 1 374 ? -15.471 16.686 39.111 1.00 87.06 374 ALA A CA 1
ATOM 2822 C C . ALA A 1 374 ? -15.899 15.237 38.849 1.00 87.06 374 ALA A C 1
ATOM 2824 O O . ALA A 1 374 ? -16.667 14.645 39.606 1.00 87.06 374 ALA A O 1
ATOM 2825 N N . GLY A 1 375 ? -15.386 14.658 37.762 1.00 91.50 375 GLY A N 1
ATOM 2826 C CA . GLY A 1 375 ? -15.537 13.230 37.504 1.00 91.50 375 GLY A CA 1
ATOM 2827 C C . GLY A 1 375 ? -14.700 12.415 38.490 1.00 91.50 375 GLY A C 1
ATOM 2828 O O . GLY A 1 375 ? -13.553 12.761 38.770 1.00 91.50 375 GLY A O 1
ATOM 2829 N N . GLY A 1 376 ? -15.253 11.315 38.994 1.00 96.62 376 GLY A N 1
ATOM 2830 C CA . GLY A 1 376 ? -14.482 10.334 39.749 1.00 96.62 376 GLY A CA 1
ATOM 2831 C C . GLY A 1 376 ? -13.546 9.574 38.815 1.00 96.62 376 GLY A C 1
ATOM 2832 O O . GLY A 1 376 ? -14.008 9.011 37.823 1.00 96.62 376 GLY A O 1
ATOM 2833 N N . VAL A 1 377 ? -12.246 9.557 39.111 1.00 98.00 377 VAL A N 1
ATOM 2834 C CA . VAL A 1 377 ? -11.268 8.804 38.313 1.00 98.00 377 VAL A CA 1
ATOM 2835 C C . VAL A 1 377 ? -11.471 7.314 38.571 1.00 98.00 377 VAL A C 1
ATOM 2837 O O . VAL A 1 377 ? -11.350 6.854 39.704 1.00 98.00 377 VAL A O 1
ATOM 2840 N N . ILE A 1 378 ? -11.778 6.561 37.520 1.00 98.00 378 ILE A N 1
ATOM 2841 C CA . ILE A 1 378 ? -11.925 5.104 37.563 1.00 98.00 378 ILE A CA 1
ATOM 2842 C C . ILE A 1 378 ? -10.550 4.433 37.508 1.00 98.00 378 ILE A C 1
ATOM 2844 O O . ILE A 1 378 ? -10.284 3.492 38.254 1.00 98.00 378 ILE A O 1
ATOM 2848 N N . GLY A 1 379 ? -9.687 4.901 36.608 1.00 98.00 379 GLY A N 1
ATOM 2849 C CA . GLY A 1 379 ? -8.415 4.268 36.279 1.00 98.00 379 GLY A CA 1
ATOM 2850 C C . GLY A 1 379 ? -7.857 4.775 34.955 1.00 98.00 379 GLY A C 1
ATOM 2851 O O . GLY A 1 379 ? -8.288 5.818 34.467 1.00 98.00 379 GLY A O 1
ATOM 2852 N N . SER A 1 380 ? -6.933 4.026 34.364 1.00 97.81 380 SER A N 1
ATOM 2853 C CA . SER A 1 380 ? -6.371 4.309 33.043 1.00 97.81 380 SER A CA 1
ATOM 2854 C C . SER A 1 380 ? -6.421 3.096 32.115 1.00 97.81 380 SER A C 1
ATOM 2856 O O . SER A 1 380 ? -6.284 1.940 32.532 1.00 97.81 380 SER A O 1
ATOM 2858 N N . LEU A 1 381 ? -6.643 3.383 30.834 1.00 97.19 381 LEU A N 1
ATOM 2859 C CA . LEU A 1 381 ? -6.576 2.424 29.745 1.00 97.19 381 LEU A CA 1
ATOM 2860 C C . LEU A 1 381 ? -5.113 2.080 29.423 1.00 97.19 381 LEU A C 1
ATOM 2862 O O . LEU A 1 381 ? -4.223 2.924 29.558 1.00 97.19 381 LEU A O 1
ATOM 2866 N N . PRO A 1 382 ? -4.844 0.849 28.959 1.00 92.12 382 PRO A N 1
ATOM 2867 C CA . PRO A 1 382 ? -3.583 0.524 28.302 1.00 92.12 382 PRO A CA 1
ATOM 2868 C C . PRO A 1 382 ? -3.346 1.434 27.091 1.00 92.12 382 PRO A C 1
ATOM 2870 O O . PRO A 1 382 ? -4.296 1.760 26.386 1.00 92.12 382 PRO A O 1
ATOM 2873 N N . ALA A 1 383 ? -2.087 1.755 26.775 1.00 88.44 383 ALA A N 1
ATOM 2874 C CA . ALA A 1 383 ? -1.742 2.666 25.672 1.00 88.44 383 ALA A CA 1
ATOM 2875 C C . ALA A 1 383 ? -2.337 2.259 24.307 1.00 88.44 383 ALA A C 1
ATOM 2877 O O . ALA A 1 383 ? -2.735 3.111 23.524 1.00 88.44 383 ALA A O 1
ATOM 2878 N N . ALA A 1 384 ? -2.457 0.953 24.036 1.00 87.62 384 ALA A N 1
ATOM 2879 C CA . ALA A 1 384 ? -3.082 0.424 22.817 1.00 87.62 384 ALA A CA 1
ATOM 2880 C C . ALA A 1 384 ? -4.603 0.684 22.724 1.00 87.62 384 ALA A C 1
ATOM 2882 O O . ALA A 1 384 ? -5.210 0.433 21.686 1.00 87.62 384 ALA A O 1
ATOM 2883 N N . LEU A 1 385 ? -5.215 1.136 23.821 1.00 94.94 385 LEU A N 1
ATOM 2884 C CA . LEU A 1 385 ? -6.640 1.409 23.994 1.00 94.94 385 LEU A CA 1
ATOM 2885 C C . LEU A 1 385 ? -6.897 2.864 24.422 1.00 94.94 385 LEU A C 1
ATOM 2887 O O . LEU A 1 385 ? -8.032 3.192 24.752 1.00 94.94 385 LEU A O 1
ATOM 2891 N N . THR A 1 386 ? -5.898 3.748 24.352 1.00 93.62 386 THR A N 1
ATOM 2892 C CA . THR A 1 386 ? -6.075 5.196 24.541 1.00 93.62 386 THR A CA 1
ATOM 2893 C C . THR A 1 386 ? -6.652 5.847 23.273 1.00 93.62 386 THR A C 1
ATOM 2895 O O . THR A 1 386 ? -6.004 5.770 22.227 1.00 93.62 386 THR A O 1
ATOM 2898 N N . PRO A 1 387 ? -7.865 6.434 23.314 1.00 91.31 387 PRO A N 1
ATOM 2899 C CA . PRO A 1 387 ? -8.472 7.063 22.139 1.00 91.31 387 PRO A CA 1
ATOM 2900 C C . PRO A 1 387 ? -7.780 8.388 21.780 1.00 91.31 387 PRO A C 1
ATOM 2902 O O . PRO A 1 387 ? -7.058 8.949 22.590 1.00 91.31 387 PRO A O 1
ATOM 2905 N N . GLU A 1 388 ? -8.018 8.922 20.579 1.00 84.06 388 GLU A N 1
ATOM 2906 C CA . GLU A 1 388 ? -7.459 10.225 20.156 1.00 84.06 388 GLU A CA 1
ATOM 2907 C C . GLU A 1 388 ? -8.298 11.436 20.611 1.00 84.06 388 GLU A C 1
ATOM 2909 O O . GLU A 1 388 ? -7.879 12.584 20.488 1.00 84.06 388 GLU A O 1
ATOM 2914 N N . PHE A 1 389 ? -9.517 11.195 21.087 1.00 89.12 389 PHE A N 1
ATOM 2915 C CA . PHE A 1 389 ? -10.462 12.199 21.573 1.00 89.12 389 PHE A CA 1
ATOM 2916 C C . PHE A 1 389 ? -11.394 11.550 22.593 1.00 89.12 389 PHE A C 1
ATOM 2918 O O . PHE A 1 389 ? -11.538 10.328 22.642 1.00 89.12 389 PHE A O 1
ATOM 2925 N N . ASN A 1 390 ? -12.068 12.376 23.389 1.00 93.50 390 ASN A N 1
ATOM 2926 C CA . ASN A 1 390 ? -12.908 11.877 24.470 1.00 93.50 390 ASN A CA 1
ATOM 2927 C C . ASN A 1 390 ? -14.093 11.058 23.936 1.00 93.50 390 ASN A C 1
ATOM 2929 O O . ASN A 1 390 ? -14.958 11.563 23.213 1.00 93.50 390 ASN A O 1
ATOM 2933 N N . LEU A 1 391 ? -14.164 9.798 24.356 1.00 96.25 391 LEU A N 1
ATOM 2934 C CA . LEU A 1 391 ? -15.266 8.883 24.080 1.00 96.25 391 LEU A CA 1
ATOM 2935 C C . LEU A 1 391 ? -16.126 8.744 25.332 1.00 96.25 391 LEU A C 1
ATOM 2937 O O . LEU A 1 391 ? -15.592 8.581 26.423 1.00 96.25 391 LEU A O 1
ATOM 2941 N N . HIS A 1 392 ? -17.453 8.755 25.211 1.00 96.62 392 HIS A N 1
ATOM 2942 C CA . HIS A 1 392 ? -18.322 8.603 26.378 1.00 96.62 392 HIS A CA 1
ATOM 2943 C C . HIS A 1 392 ? -19.545 7.733 26.112 1.00 96.62 392 HIS A C 1
ATOM 2945 O O . HIS A 1 392 ? -20.102 7.723 25.015 1.00 96.62 392 HIS A O 1
ATOM 2951 N N . ALA A 1 393 ? -19.997 7.044 27.157 1.00 97.50 393 ALA A N 1
ATOM 2952 C CA . ALA A 1 393 ? -21.209 6.237 27.146 1.00 97.50 393 ALA A CA 1
ATOM 2953 C C . ALA A 1 393 ? -21.962 6.350 28.477 1.00 97.50 393 ALA A C 1
ATOM 2955 O O . ALA A 1 393 ? -21.400 6.719 29.511 1.00 97.50 393 ALA A O 1
ATOM 2956 N N . GLY A 1 394 ? -23.250 6.011 28.455 1.00 97.94 394 GLY A N 1
ATOM 2957 C CA . GLY A 1 394 ? -24.023 5.798 29.673 1.00 97.94 394 GLY A CA 1
ATOM 2958 C C . GLY A 1 394 ? -23.760 4.402 30.235 1.00 97.94 394 GLY A C 1
ATOM 2959 O O . GLY A 1 394 ? -24.019 3.411 29.555 1.00 97.94 394 GLY A O 1
ATOM 2960 N N . CYS A 1 395 ? -23.305 4.324 31.483 1.00 97.75 395 CYS A N 1
ATOM 2961 C CA . CYS A 1 395 ? -23.054 3.067 32.183 1.00 97.75 395 CYS A CA 1
ATOM 2962 C C . CYS A 1 395 ? -23.973 2.927 33.403 1.00 97.75 395 CYS A C 1
ATOM 2964 O O . CYS A 1 395 ? -24.190 3.916 34.113 1.00 97.75 395 CYS A O 1
ATOM 2966 N N . PRO A 1 396 ? -24.516 1.729 33.682 1.00 97.38 396 PRO A N 1
ATOM 2967 C CA . PRO A 1 396 ? -25.275 1.490 34.899 1.00 97.38 396 PRO A CA 1
ATOM 2968 C C . PRO A 1 396 ? -24.449 1.763 36.158 1.00 97.38 396 PRO A C 1
ATOM 2970 O O . PRO A 1 396 ? -23.256 1.464 36.216 1.00 97.38 396 PRO A O 1
ATOM 2973 N N . ARG A 1 397 ? -25.111 2.283 37.189 1.00 95.56 397 ARG A N 1
ATOM 2974 C CA . ARG A 1 397 ? -24.541 2.510 38.521 1.00 95.56 397 ARG A CA 1
ATOM 2975 C C . ARG A 1 397 ? -25.536 2.159 39.623 1.00 95.56 397 ARG A C 1
ATOM 2977 O O . ARG A 1 397 ? -26.688 1.829 39.335 1.00 95.56 397 ARG A O 1
ATOM 2984 N N . ASN A 1 398 ? -25.119 2.285 40.884 1.00 95.12 398 ASN A N 1
ATOM 2985 C CA . ASN A 1 398 ? -26.021 2.181 42.033 1.00 95.12 398 ASN A CA 1
ATOM 2986 C C . ASN A 1 398 ? -27.271 3.053 41.838 1.00 95.12 398 ASN A C 1
ATOM 2988 O O . ASN A 1 398 ? -27.178 4.256 41.602 1.00 95.12 398 ASN A O 1
ATOM 2992 N N . ALA A 1 399 ? -28.445 2.426 41.937 1.00 92.31 399 ALA A N 1
ATOM 2993 C CA . ALA A 1 399 ? -29.721 3.107 41.790 1.00 92.31 399 ALA A CA 1
ATOM 2994 C C . ALA A 1 399 ? -30.090 3.815 43.101 1.00 92.31 399 ALA A C 1
ATOM 2996 O O . ALA A 1 399 ? -30.494 3.166 44.069 1.00 92.31 399 ALA A O 1
ATOM 2997 N N . ARG A 1 400 ? -29.965 5.144 43.129 1.00 88.38 400 ARG A N 1
ATOM 2998 C CA . ARG A 1 400 ? -30.409 5.998 44.244 1.00 88.38 400 ARG A CA 1
ATOM 2999 C C . ARG A 1 400 ? -31.196 7.182 43.688 1.00 88.38 400 ARG A C 1
ATOM 3001 O O . ARG A 1 400 ? -30.788 7.785 42.696 1.00 88.38 400 ARG A O 1
ATOM 3008 N N . ASP A 1 401 ? -32.348 7.468 44.291 1.00 86.81 401 ASP A N 1
ATOM 3009 C CA . ASP A 1 401 ? -33.256 8.563 43.906 1.00 86.81 401 ASP A CA 1
ATOM 3010 C C . ASP A 1 401 ? -33.685 8.544 42.426 1.00 86.81 401 ASP A C 1
ATOM 3012 O O . ASP A 1 401 ? -33.876 9.581 41.798 1.00 86.81 401 ASP A O 1
ATOM 3016 N N . GLY A 1 402 ? -33.805 7.347 41.841 1.00 87.88 402 GLY A N 1
ATOM 3017 C CA . GLY A 1 402 ? -34.189 7.159 40.436 1.00 87.88 402 GLY A CA 1
ATOM 3018 C C . GLY A 1 402 ? -33.050 7.327 39.423 1.00 87.88 402 GLY A C 1
ATOM 3019 O O . GLY A 1 402 ? -33.248 7.062 38.239 1.00 87.88 402 GLY A O 1
ATOM 3020 N N . PHE A 1 403 ? -31.844 7.694 39.860 1.00 88.81 403 PHE A N 1
ATOM 3021 C CA . PHE A 1 403 ? -30.669 7.748 38.996 1.00 88.81 403 PHE A CA 1
ATOM 3022 C C . PHE A 1 403 ? -29.957 6.395 39.003 1.00 88.81 403 PHE A C 1
ATOM 3024 O O . PHE A 1 403 ? -29.401 5.996 40.022 1.00 88.81 403 PHE A O 1
ATOM 3031 N N . ALA A 1 404 ? -29.962 5.702 37.865 1.00 95.31 404 ALA A N 1
ATOM 3032 C CA . ALA A 1 404 ? -29.350 4.376 37.709 1.00 95.31 404 ALA A CA 1
ATOM 3033 C C . ALA A 1 404 ? -28.261 4.326 36.622 1.00 95.31 404 ALA A C 1
ATOM 3035 O O . ALA A 1 404 ? -27.752 3.256 36.303 1.00 95.31 404 ALA A O 1
ATOM 3036 N N . VAL A 1 405 ? -27.909 5.477 36.043 1.00 96.94 405 VAL A N 1
ATOM 3037 C CA . VAL A 1 405 ? -26.900 5.613 34.986 1.00 96.94 405 VAL A CA 1
ATOM 3038 C C . VAL A 1 405 ? -25.954 6.757 35.348 1.00 96.94 405 VAL A C 1
ATOM 3040 O O . VAL A 1 405 ? -26.388 7.776 35.888 1.00 96.94 405 VAL A O 1
ATOM 3043 N N . CYS A 1 406 ? -24.666 6.582 35.074 1.00 97.06 406 CYS A N 1
ATOM 3044 C CA . CYS A 1 406 ? -23.657 7.638 35.065 1.00 97.06 406 CYS A CA 1
ATOM 3045 C C . CYS A 1 406 ? -23.048 7.758 33.666 1.00 97.06 406 CYS A C 1
ATOM 3047 O O . CYS A 1 406 ? -23.115 6.819 32.871 1.00 97.06 406 CYS A O 1
ATOM 3049 N N . ARG A 1 407 ? -22.428 8.899 33.359 1.00 97.50 407 ARG A N 1
ATOM 3050 C CA . ARG A 1 407 ? -21.607 9.019 32.148 1.00 97.50 407 ARG A CA 1
ATOM 3051 C C . ARG A 1 407 ? -20.215 8.499 32.469 1.00 97.50 407 ARG A C 1
ATOM 3053 O O . ARG A 1 407 ? -19.585 9.022 33.382 1.00 97.50 407 ARG A O 1
ATOM 3060 N N . VAL A 1 408 ? -19.748 7.505 31.730 1.00 98.38 408 VAL A N 1
ATOM 3061 C CA . VAL A 1 408 ? -18.336 7.115 31.734 1.00 98.38 408 VAL A CA 1
ATOM 3062 C C . VAL A 1 408 ? -17.669 7.747 30.523 1.00 98.38 408 VAL A C 1
ATOM 3064 O O . VAL A 1 408 ? -18.270 7.788 29.450 1.00 98.38 408 VAL A O 1
ATOM 3067 N N . GLU A 1 409 ? -16.463 8.266 30.707 1.00 98.19 409 GLU A N 1
ATOM 3068 C CA . GLU A 1 409 ? -15.672 8.938 29.677 1.00 98.19 409 GLU A CA 1
ATOM 3069 C C . GLU A 1 409 ? -14.262 8.346 29.650 1.00 98.19 409 GLU A C 1
ATOM 3071 O O . GLU A 1 409 ? -13.664 8.147 30.706 1.00 98.19 409 GLU A O 1
ATOM 3076 N N . ALA A 1 410 ? -13.767 8.043 28.454 1.00 97.69 410 ALA A N 1
ATOM 3077 C CA . ALA A 1 410 ? -12.386 7.690 28.173 1.00 97.69 410 ALA A CA 1
ATOM 3078 C C . ALA A 1 410 ? -11.735 8.864 27.445 1.00 97.69 410 ALA A C 1
ATOM 3080 O O . ALA A 1 410 ? -12.140 9.185 26.326 1.00 97.69 410 ALA A O 1
ATOM 3081 N N . ASN A 1 411 ? -10.774 9.511 28.096 1.00 96.19 411 ASN A N 1
ATOM 3082 C CA . ASN A 1 411 ? -10.091 10.683 27.561 1.00 96.19 411 ASN A CA 1
ATOM 3083 C C . ASN A 1 411 ? -8.960 10.302 26.603 1.00 96.19 411 ASN A C 1
ATOM 3085 O O . ASN A 1 411 ? -8.505 9.157 26.576 1.00 96.19 411 ASN A O 1
ATOM 3089 N N . ASP A 1 412 ? -8.485 11.296 25.857 1.00 92.19 412 ASP A N 1
ATOM 3090 C CA . ASP A 1 412 ? -7.358 11.195 24.924 1.00 92.19 412 ASP A CA 1
ATOM 3091 C C . ASP A 1 412 ? -5.994 10.904 25.582 1.00 92.19 412 ASP A C 1
ATOM 3093 O O . ASP A 1 412 ? -5.050 10.474 24.923 1.00 92.19 412 ASP A O 1
ATOM 3097 N N . ASP A 1 413 ? -5.892 11.072 26.900 1.00 93.25 413 ASP A N 1
ATOM 3098 C CA . ASP A 1 413 ? -4.747 10.646 27.710 1.00 93.25 413 ASP A CA 1
ATOM 3099 C C . ASP A 1 413 ? -4.880 9.207 28.254 1.00 93.25 413 ASP A C 1
ATOM 3101 O O . ASP A 1 413 ? -3.978 8.694 28.919 1.00 93.25 413 ASP A O 1
ATOM 3105 N N . GLY A 1 414 ? -6.000 8.536 27.966 1.00 95.31 414 GLY A N 1
ATOM 3106 C CA . GLY A 1 414 ? -6.322 7.185 28.421 1.00 95.31 414 GLY A CA 1
ATOM 3107 C C . GLY A 1 414 ? -6.960 7.130 29.809 1.00 95.31 414 GLY A C 1
ATOM 3108 O O . GLY A 1 414 ? -7.297 6.041 30.275 1.00 95.31 414 GLY A O 1
ATOM 3109 N N . THR A 1 415 ? -7.158 8.262 30.486 1.00 98.06 415 THR A N 1
ATOM 3110 C CA . THR A 1 415 ? -7.813 8.300 31.795 1.00 98.06 415 THR A CA 1
ATOM 3111 C C . THR A 1 415 ? -9.313 8.031 31.657 1.00 98.06 415 THR A C 1
ATOM 3113 O O . THR A 1 415 ? -9.991 8.575 30.783 1.00 98.06 415 THR A O 1
ATOM 3116 N N . LEU A 1 416 ? -9.848 7.196 32.549 1.00 98.31 416 LEU A N 1
ATOM 3117 C CA . LEU A 1 416 ? -11.270 6.879 32.642 1.00 98.31 416 LEU A CA 1
ATOM 3118 C C . LEU A 1 416 ? -11.929 7.654 33.784 1.00 98.31 416 LEU A C 1
ATOM 3120 O O . LEU A 1 416 ? -11.475 7.590 34.929 1.00 98.31 416 LEU A O 1
ATOM 3124 N N . TYR A 1 417 ? -13.058 8.297 33.499 1.00 98.38 417 TYR A N 1
ATOM 3125 C CA . TYR A 1 41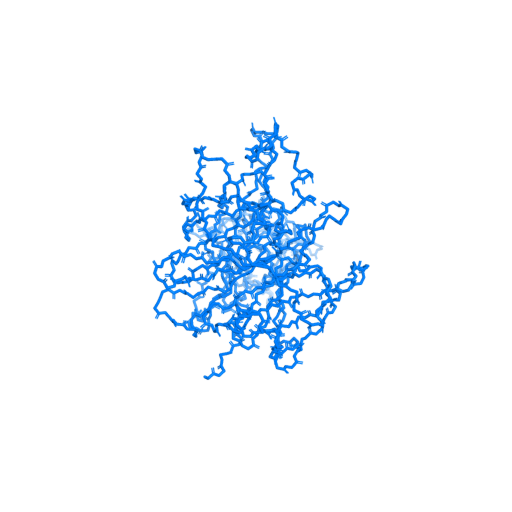7 ? -13.847 9.057 34.469 1.00 98.38 417 TYR A CA 1
ATOM 3126 C C . TYR A 1 417 ? -15.292 8.566 34.551 1.00 98.38 417 TYR A C 1
ATOM 3128 O O . TYR A 1 417 ? -15.884 8.186 33.545 1.00 98.38 417 TYR A O 1
ATOM 3136 N N . ALA A 1 418 ? -15.888 8.647 35.741 1.00 97.81 418 ALA A N 1
ATOM 3137 C CA . ALA A 1 418 ? -17.329 8.553 35.965 1.00 97.81 418 ALA A CA 1
ATOM 3138 C C . ALA A 1 418 ? -17.891 9.912 36.409 1.00 97.81 418 ALA A C 1
ATOM 3140 O O . ALA A 1 418 ? -17.451 10.482 37.406 1.00 97.81 418 ALA A O 1
ATOM 3141 N N . TYR A 1 419 ? -18.913 10.406 35.714 1.00 97.00 419 TYR A N 1
ATOM 3142 C CA . TYR A 1 419 ? -19.592 11.667 36.010 1.00 97.00 419 TYR A CA 1
ATOM 3143 C C . TYR A 1 419 ? -21.036 11.449 36.464 1.00 97.00 419 TYR A C 1
ATOM 3145 O O . TYR A 1 419 ? -21.705 10.497 36.054 1.00 97.00 419 TYR A O 1
ATOM 3153 N N . GLY A 1 420 ? -21.546 12.398 37.252 1.00 93.50 420 GLY A N 1
ATOM 3154 C CA . GLY A 1 420 ? -22.930 12.405 37.739 1.00 93.50 420 GLY A CA 1
ATOM 3155 C C . GLY A 1 420 ? -23.088 11.995 39.204 1.00 93.50 420 GLY A C 1
ATOM 3156 O O . GLY A 1 420 ? -24.214 11.788 39.655 1.00 93.50 420 GLY A O 1
ATOM 3157 N N . ALA A 1 421 ? -21.984 11.881 39.944 1.00 94.25 421 ALA A N 1
ATOM 3158 C CA . ALA A 1 421 ? -22.016 11.792 41.397 1.00 94.25 421 ALA A CA 1
ATOM 3159 C C . ALA A 1 421 ? -22.415 13.140 42.012 1.00 94.25 421 ALA A C 1
ATOM 3161 O O . ALA A 1 421 ? -22.171 14.193 41.437 1.00 94.25 421 ALA A O 1
ATOM 3162 N N . THR A 1 422 ? -23.016 13.114 43.197 1.00 93.12 422 THR A N 1
ATOM 3163 C CA . THR A 1 422 ? -23.199 14.295 44.055 1.00 93.12 422 THR A CA 1
ATOM 3164 C C . THR A 1 422 ? -23.086 13.868 45.522 1.00 93.12 422 THR A C 1
ATOM 3166 O O . THR A 1 422 ? -23.189 12.671 45.807 1.00 93.12 422 THR A O 1
ATOM 3169 N N . PRO A 1 423 ? -22.959 14.799 46.485 1.00 92.19 423 PRO A N 1
ATOM 3170 C CA . PRO A 1 423 ? -22.927 14.427 47.900 1.00 92.19 423 PRO A CA 1
ATOM 3171 C C . PRO A 1 423 ? -24.213 13.737 48.380 1.00 92.19 423 PRO A C 1
ATOM 3173 O O . PRO A 1 423 ? -24.161 12.863 49.239 1.00 92.19 423 PRO A O 1
ATOM 3176 N N . ALA A 1 424 ? -25.370 14.102 47.812 1.00 90.75 424 ALA A N 1
ATOM 3177 C CA . ALA A 1 424 ? -26.653 13.464 48.119 1.00 90.75 424 ALA A CA 1
ATOM 3178 C C . ALA A 1 424 ? -26.817 12.109 47.406 1.00 90.75 424 ALA A C 1
ATOM 3180 O O . ALA A 1 424 ? -27.450 11.189 47.922 1.00 90.75 424 ALA A O 1
ATOM 3181 N N . ASN A 1 425 ? -26.207 11.970 46.229 1.00 92.38 425 ASN A N 1
ATOM 3182 C CA . ASN A 1 425 ? -26.331 10.800 45.377 1.00 92.38 425 ASN A CA 1
ATOM 3183 C C . ASN A 1 425 ? -24.952 10.325 44.905 1.00 92.38 425 ASN A C 1
ATOM 3185 O O . ASN A 1 425 ? -24.505 10.645 43.800 1.00 92.38 425 ASN A O 1
ATOM 3189 N N . THR A 1 426 ? -24.280 9.584 45.784 1.00 95.44 426 THR A N 1
ATOM 3190 C CA . THR A 1 426 ? -22.947 9.032 45.543 1.00 95.44 426 THR A CA 1
ATOM 3191 C C . THR A 1 426 ? -22.983 7.935 44.486 1.00 95.44 426 THR A C 1
ATOM 3193 O O . THR A 1 426 ? -24.000 7.262 44.298 1.00 95.44 426 THR A O 1
ATOM 3196 N N . ILE A 1 427 ? -21.864 7.747 43.791 1.00 96.94 427 ILE A N 1
ATOM 3197 C CA . ILE A 1 427 ? -21.633 6.582 42.941 1.00 96.94 427 ILE A CA 1
ATOM 3198 C C . ILE A 1 427 ? -20.779 5.596 43.726 1.00 96.94 427 ILE A C 1
ATOM 3200 O O . ILE A 1 427 ? -19.589 5.827 43.950 1.00 96.94 427 ILE A O 1
ATOM 3204 N N . ASP A 1 428 ? -21.411 4.499 44.125 1.00 96.00 428 ASP A N 1
ATOM 3205 C CA . ASP A 1 428 ? -20.782 3.464 44.950 1.00 96.00 428 ASP A CA 1
ATOM 3206 C C . ASP A 1 428 ? -20.288 2.285 44.090 1.00 96.00 428 ASP A C 1
ATOM 3208 O O . ASP A 1 428 ? -19.395 1.537 44.480 1.00 96.00 428 ASP A O 1
ATOM 3212 N N . TRP A 1 429 ? -20.863 2.120 42.895 1.00 96.50 429 TRP A N 1
ATOM 3213 C CA . TRP A 1 429 ? -20.399 1.169 41.888 1.00 96.50 429 TRP A CA 1
ATOM 3214 C C . TRP A 1 429 ? -20.799 1.607 40.480 1.00 96.50 429 TRP A C 1
ATOM 3216 O O . TRP A 1 429 ? -21.802 2.303 40.305 1.00 96.50 429 TRP A O 1
ATOM 3226 N N . VAL A 1 430 ? -20.051 1.140 39.477 1.00 97.31 430 VAL A N 1
ATOM 3227 C CA . VAL A 1 430 ? -20.352 1.323 38.046 1.00 97.31 430 VAL A CA 1
ATOM 3228 C C . VAL A 1 430 ? -20.153 -0.001 37.312 1.00 97.31 430 VAL A C 1
ATOM 3230 O O . VAL A 1 430 ? -19.157 -0.686 37.540 1.00 97.31 430 VAL A O 1
ATOM 3233 N N . GLN A 1 431 ? -21.089 -0.363 36.434 1.00 96.75 431 GLN A N 1
ATOM 3234 C CA . GLN A 1 431 ? -20.972 -1.507 35.529 1.00 96.75 431 GLN A CA 1
ATOM 3235 C C . GLN A 1 431 ? -20.587 -1.017 34.132 1.00 96.75 431 GLN A C 1
ATOM 3237 O O . GLN A 1 431 ? -21.318 -0.253 33.507 1.00 96.75 431 GLN A O 1
ATOM 3242 N N . LEU A 1 432 ? -19.427 -1.450 33.651 1.00 97.38 432 LEU A N 1
ATOM 3243 C CA . LEU A 1 432 ? -18.791 -0.930 32.444 1.00 97.38 432 LEU A CA 1
ATOM 3244 C C . LEU A 1 432 ? -19.254 -1.625 31.157 1.00 97.38 432 LEU A C 1
ATOM 3246 O O . LEU A 1 432 ? -18.997 -1.100 30.081 1.00 97.38 432 LEU A O 1
ATOM 3250 N N . ASP A 1 433 ? -19.981 -2.743 31.254 1.00 94.62 433 ASP A N 1
ATOM 3251 C CA . ASP A 1 433 ? -20.372 -3.588 30.109 1.00 94.62 433 ASP A CA 1
ATOM 3252 C C . ASP A 1 433 ? -21.250 -2.872 29.057 1.00 94.62 433 ASP A C 1
ATOM 3254 O O . ASP A 1 433 ? -21.393 -3.347 27.930 1.00 94.62 433 ASP A O 1
ATOM 3258 N N . ASN A 1 434 ? -21.839 -1.724 29.407 1.00 93.56 434 ASN A N 1
ATOM 3259 C CA . ASN A 1 434 ? -22.622 -0.895 28.487 1.00 93.56 434 ASN A CA 1
ATOM 3260 C C . ASN A 1 434 ? -21.770 0.120 27.708 1.00 93.56 434 ASN A C 1
ATOM 3262 O O . ASN A 1 434 ? -22.283 0.786 26.806 1.00 93.56 434 ASN A O 1
ATOM 3266 N N . PHE A 1 435 ? -20.485 0.260 28.036 1.00 97.75 435 PHE A N 1
ATOM 3267 C CA . PHE A 1 435 ? -19.577 1.116 27.292 1.00 97.75 435 PHE A CA 1
ATOM 3268 C C . PHE A 1 435 ? -19.147 0.392 26.016 1.00 97.75 435 PHE A C 1
ATOM 3270 O O . PHE A 1 435 ? -18.254 -0.450 26.034 1.00 97.75 435 PHE A O 1
ATOM 3277 N N . SER A 1 436 ? -19.805 0.715 24.905 1.00 96.44 436 SER A N 1
ATOM 3278 C CA . SER A 1 436 ? -19.456 0.243 23.566 1.00 96.44 436 SER A CA 1
ATOM 3279 C C . SER A 1 436 ? -19.630 1.402 22.593 1.00 96.44 436 SER A C 1
ATOM 3281 O O . SER A 1 436 ? -20.749 1.726 22.200 1.00 96.44 436 SER A O 1
ATOM 3283 N N . VAL A 1 437 ? -18.528 2.054 22.239 1.00 96.06 437 VAL A N 1
ATOM 3284 C CA . VAL A 1 437 ? -18.524 3.333 21.511 1.00 96.06 437 VAL A CA 1
ATOM 3285 C C . VAL A 1 437 ? -17.619 3.267 20.297 1.00 96.06 437 VAL A C 1
ATOM 3287 O O . VAL A 1 437 ? -16.601 2.577 20.319 1.00 96.06 437 VAL A O 1
ATOM 3290 N N . ALA A 1 438 ? -18.002 3.983 19.238 1.00 91.94 438 ALA A N 1
ATOM 3291 C CA . ALA A 1 438 ? -17.212 4.081 18.019 1.00 91.94 438 ALA A CA 1
ATOM 3292 C C . ALA A 1 438 ? -15.815 4.621 18.335 1.00 91.94 438 ALA A C 1
ATOM 3294 O O . ALA A 1 438 ? -15.668 5.683 18.937 1.00 91.94 438 ALA A O 1
ATOM 3295 N N . TRP A 1 439 ? -14.813 3.858 17.925 1.00 86.50 439 TRP A N 1
ATOM 3296 C CA . TRP A 1 439 ? -13.414 4.238 17.966 1.00 86.50 439 TRP A CA 1
ATOM 3297 C C . TRP A 1 439 ? -13.059 4.801 16.594 1.00 86.50 439 TRP A C 1
ATOM 3299 O O . TRP A 1 439 ? -13.086 4.067 15.602 1.00 86.50 439 TRP A O 1
ATOM 3309 N N . VAL A 1 440 ? -12.821 6.108 16.526 1.00 72.38 440 VAL A N 1
ATOM 3310 C CA . VAL A 1 440 ? -12.700 6.861 15.263 1.00 72.38 440 VAL A CA 1
ATOM 3311 C C . VAL A 1 440 ? -11.266 7.281 14.996 1.00 72.38 440 VAL A C 1
ATOM 3313 O O . VAL A 1 440 ? -10.547 7.488 15.993 1.00 72.38 440 VAL A O 1
#

Sequence (440 aa):
MPIGAIDTAQVPKEVLTRAYAHSLRTQMQSFAVDSAGQQLYVLQCIPHGVQLAPETAAVSFADRAAKGDLVCTRMSLQGEVLDWMYLRGFGHGTAFGVVPRAGGGVDLWLEGLGRAQGDYTEGQAVATTPYVPWNSATNTAVDCADTTRTSTWAPSGAQQHYVPAVDALHRRIAVGTRAASGDASGYTYTYRLYDLDAATRGDWTPLHTATRTQPYPQGIATSGDHLYLWTGRATDDDAVLTTLDWRTGKPVQTTRIRRLPGDDTYREPEGIAPWTPPGVGAAGTRMCIGFAESHDDAQKGRSDRALTVRYLPGPAEPELAVEVLVPWTDIALAPGVTSDFSSRPPQARLIAIAGNRLLQLSGKIACSFSDATAGGVIGSLPAALTPEFNLHAGCPRNARDGFAVCRVEANDDGTLYAYGATPANTIDWVQLDNFSVAWV

Radius of gyration: 25.97 Å; chains: 1; bounding box: 69×44×78 Å

Secondary structure (DSSP, 8-state):
-PPPPP--SSPPEEEEEEE--S-TTS-EEEEEEETTTTEEEEEEEPPTT---BT-SSP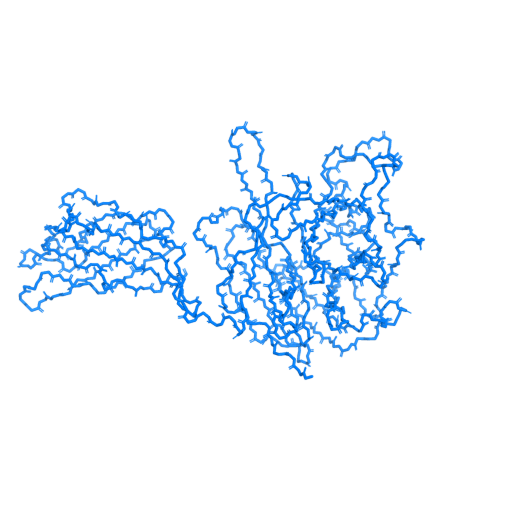PPHHHHHHHT-EEEEEEETTS-EEEEEEEES----SS-EEEEPTTS-EEEEEEEEEEEETTEEEEEEEEEEE-----TTTTBPEETT-TTT-EEE--TT--EEEEEEEETTTTEEEEEEESS--BTTBEEEEEEEEEHHHHHTT----SEEEEEEESPEEEEEEETTEEEEEE--SSS---EEEEEETTT--EEEEEE-PPPTT--SSEEEEEEEEE--TTS-GGG-EEEEEEEEEE--TTTTS-EEEEEEEEEPPTTS---S-EEEEEEEE-EEPTT-EES-SSS--EEEEEEETTEEEEEEESEEEEEE--SSSPEEEEE--GGG--SS-EEEEEEEEEETTEEEEEEEE-TTSEEEEE---SSS-EEEEEGGG-EEE--